Protein 3I5X (pdb70)

B-factor: mean 16.97, std 5.77, range [2.0, 58.37]

Nearest PDB structures (foldseek):
  3sqx-assembly1_A  TM=1.002E+00  e=1.047E-96  Saccharomyces cerevisiae S288C
  4tz6-assembly1_A  TM=9.988E-01  e=9.931E-92  Saccharomyces cerevisiae S288C
  4db2-assembly1_C  TM=9.894E-01  e=6.933E-42  Saccharomyces cerevisiae
  4db2-assembly2_D  TM=9.949E-01  e=2.126E-37  Saccharomyces cerevisiae
  8ia0-assembly1_CW  TM=8.103E-01  e=1.460E-26  Thermochaetoides thermophila DSM 1495

InterPro domains:
  IPR000629 ATP-dependent RNA helicase DEAD-box, conserved site [PS00039] (265-273)
  IPR001650 Helicase, C-terminal domain-like [PF00271] (360-471)
  IPR001650 Helicase, C-terminal domain-like [PS51194] (355-512)
  IPR001650 Helicase, C-terminal domain-like [SM00490] (387-471)
  IPR011545 DEAD/DEAH-box helicase domain [PF00270] (130-314)
  IPR014001 Helicase superfamily 1/2, ATP-binding domain [PS51192] (139-326)
  IPR014001 Helicase superfamily 1/2, ATP-binding domain [SM00487] (125-345)
  IPR027417 P-loop containing nucleoside triphosphate hydrolase [G3DSA:3.40.50.300] (89-335)
  IPR027417 P-loop containing nucleoside triphosphate hydrolase [G3DSA:3.40.50.300] (336-595)
  IPR027417 P-loop containing nucleoside triphosphate hydrolase [SSF52540] (182-491)

Sequence (509 aa):
SKLIHVPKEDNSKEVTLDSLLEEGVLDKEIHKAITRMEFPGLTPVQQKTIKPILSSSEDHDVIARAKTGTGKTFAFLIPIFQHLINTKFDSQYMVKAVIVAPTRDLALQIEAEVKKIHDMNYGLKKYACVSLVGGTDFRAAMMNKMNKLRPNIVIATPGRLIDVLEKYSNKFFRFVDYKVLDEADRLLEIGFRRDDLETISGILNEKNSKSADNIKTLLFSATLDDKVQKLANNIMNKKECLFLDTVDKNEPEAHERIDQSVVISEKFANSIFAAVEHIKKQIKERDSNYKAIIFAPTVKFTSFLCCSILKNEFKKDLPILEFHGKITQNKRTSLVKRFKKDESGILVCTDVGARGMDFPNVHEVLQIGVPSELANYIHRIGRTARSGKEGSSVLFICKDELPFVRELEDAKNIVIAKQEKYEPSEEIKSEVLEAVTEEPEDISDIVISLISSSYRSCIKEYRFSERRILPEIASTYGVLLNDPQLKIPVSRRFLDKLGLSRSPIGKAMFEIRD

Solvent-accessible surface area: 21837 Å² total; per-residue (Å²): 88,134,40,52,98,47,87,95,113,105,113,61,102,116,42,49,27,92,46,4,64,158,96,63,23,4,49,54,68,0,28,83,0,3,66,124,39,153,101,152,34,13,40,88,0,8,42,41,0,0,103,27,2,32,37,118,97,89,2,1,1,0,0,15,1,17,5,12,32,27,25,31,19,0,0,0,0,0,1,0,7,30,2,22,92,32,72,172,89,41,90,131,42,0,7,1,0,0,2,0,17,22,74,4,2,0,38,12,0,15,44,20,0,105,107,0,18,88,64,11,155,41,1,109,125,12,11,9,1,21,0,1,13,46,54,76,57,162,51,15,11,84,74,0,60,173,71,56,0,6,0,0,0,0,11,4,50,36,0,24,46,2,1,125,122,71,8,96,92,0,0,89,54,0,34,9,3,0,0,8,9,0,17,67,0,2,54,170,60,38,62,104,43,0,50,58,1,1,38,29,1,23,130,58,15,53,123,47,69,73,30,0,31,0,1,0,0,0,2,3,6,74,71,81,7,37,120,68,0,99,96,1,24,32,15,124,61,1,23,3,4,16,24,2,67,107,79,46,50,11,6,12,132,102,9,65,32,20,0,13,22,1,108,61,0,0,8,1,0,0,4,0,0,66,38,0,82,118,23,16,169,114,75,114,42,97,0,2,0,1,0,0,1,28,16,53,108,0,0,44,3,0,2,41,3,0,82,87,22,3,145,179,49,6,42,12,26,40,0,8,44,121,42,88,12,126,127,12,62,60,20,12,135,110,1,50,156,32,142,13,1,0,0,0,0,15,27,23,1,0,8,13,0,47,2,60,85,5,57,9,0,0,1,0,0,5,2,78,22,18,14,4,2,1,2,1,0,0,4,2,3,33,88,58,105,101,6,29,2,10,2,2,0,0,50,35,0,47,25,0,7,130,28,0,70,117,56,53,77,5,106,4,95,119,83,110,181,39,120,15,52,123,133,11,46,52,78,2,23,144,42,29,125,48,114,62,119,61,2,16,71,10,0,36,23,0,3,59,31,1,60,98,10,25,146,76,0,115,15,30,72,158,130,0,0,28,19,0,4,33,1,11,0,12,10,60,113,55,113,166,75,73,0,52,14,51,88,79,65,14,80,87,47,60,11,51,235,26,107,27,0,151,58,3,8,90,81,110,108

Radius of gyration: 24.21 Å; Cα contacts (8 Å, |Δi|>4): 966; chains: 1; bounding box: 54×72×50 Å

Organism: Saccharomyces cerevisiae (strain ATCC 204508 / S288c) (NCBI:txid559292)

CATH classification: 3.40.50.300 (+1 more: 3.40.50.300)

GO terms:
  GO:0051880 G-quadruplex DNA binding (F, IDA)
  GO:0005761 mitochondrial ribosome (C, IDA)
  GO:0002151 G-quadruplex RNA binding (F, IDA)
  GO:0003723 RNA binding (F, IDA)
  GO:0003724 RNA helicase activity (F, IDA)
  GO:0033592 RNA strand annealing activity (F, IDA)
  GO:0006392 transcription elongation by mitochondrial RNA polymerase (P, IDA)
  GO:0070124 mitochondrial translational initiation (P, IDA)
  GO:0070125 mitochondrial translational elongation (P, IDA)
  GO:0000373 Group II intron splicing (P, IDA)
  GO:0000963 mitochondrial RNA processing (P, IMP)
  GO:0034337 RNA folding (P, IMP)
  GO:0005739 mitochondrion (C, HDA)
  GO:0005759 mitochondrial matrix (C, IMP)
  GO:0003729 mRNA binding (F, HDA)
  GO:0006392 transcription elongation by mitochondrial RNA polymerase (P, IMP)
  GO:0000372 Group I intron splicing (P, IMP)
  GO:0000373 Group II intron splicing (P, IMP)

Foldseek 3Di:
DAEDEDAADDDDDFDFLVNCCVVPLADPLLSQLVVLVVDVTQFPLLRQQQNVVQDPDQAAEEEADFFQRDVLCSPVSNLLRVCVVQVVPPLLAAAEEEEEAFLLLLVVSQVVVVSSCVSGVVSCSQPEAEFEPLDDLVVRVVCCVVNSHNYYGYYLVRLLVCLVPCCLPHQQNYQEYEYEQLVVCLDPPNLVSLLSNLQSNLVSHPPHSLRHHYYYYDLDDDPVSCVSCVSRHRGPYYYYHYNAHPQGFSADPLAQEEEEAEAFLLVLLLVVLVVVVVCCVVVVLQAAEEEEEADLLVLVQSQLLCCLRDVVRAAEAEEEDPPRPVRNNVVLVVQLPDRHHYYRYYCSVQANRARPPHAEYEYRDDHLALCSVRSRRSSPCHPNDHYYYYYYGYPLLVLSQVCCCVPRVDHNPHYYYDDDDVVSLCSRLVSRPDDLVSLLVNLVRVLVSCVVCCVVSVGDLLPVNLSSLQSSCSSVVHRQDAREDALVVCVVVVCNPPVSSVSHYDPPD

Secondary structure (DSSP, 8-state):
-EEEEE---SS-----HHHHHHTTSS-HHHHHHHHTT--SS--HHHHHHHHHHHSSSSEEEEEE--TTS-HHHHHHHHHHHHHHHTTTSSTTS--EEEE-SSHHHHHHHHHHHHHHHHH-GGGTTS-EEEE-TTS-HHHHHHHHHHH--SEEEE-HHHHHHHHHHHHHHH-TT--EEEEETHHHHTSTTTHHHHHHHHHHHHHH-SS-TT--EEEEEESS--THHHHHTTTT--SSEEEEEESS-SSS-SS-TTEEEEEEEESSTTHHHHHHHHHHHHHHHHTTT--EEEEE-S-HHHHHHHHHHHHHHHTTTS-EEEESTTS-HHHHHHHHHHHHH-SSEEEEE-GGGTSS---TT--EEEEES--SSTTHHHHHHTTSS-TT--EEEEEEEEGGGHHHHHHHHHHH-----EEEEE---HHHHHHHHHH----HHHHHHHHHHHHHHHHHTHHHHT--HHHHHHHHHTHHHHHTT-TTPPEEE-HHHHHHHT-TT-HHHHHHEEE--

Structure (mmCIF, N/CA/C/O backbone):
data_3I5X
#
_entry.id   3I5X
#
_cell.length_a   88.540
_cell.length_b   126.524
_cell.length_c   55.523
_cell.angle_alpha   90.00
_cell.angle_beta   90.00
_cell.angle_gamma   90.00
#
_symmetry.space_group_name_H-M   'P 21 21 2'
#
loop_
_entity.id
_entity.type
_entity.pdbx_description
1 polymer 'ATP-dependent RNA helicase MSS116'
2 polymer "5'-R(*UP*UP*UP*UP*UP*UP*UP*UP*UP*U)-3'"
3 non-polymer 'PHOSPHOAMINOPHOSPHONIC ACID-ADENYLATE ESTER'
4 non-polymer 'MAGNESIUM ION'
5 water water
#
loop_
_atom_site.group_PDB
_atom_site.id
_atom_site.type_symbol
_atom_site.label_atom_id
_atom_site.label_alt_id
_atom_site.label_comp_id
_atom_site.label_asym_id
_atom_site.label_entity_id
_atom_site.label_seq_id
_atom_site.pdbx_PDB_ins_code
_atom_site.Cartn_x
_atom_site.Cartn_y
_atom_site.Cartn_z
_atom_site.occupancy
_atom_site.B_iso_or_equiv
_atom_site.auth_seq_id
_atom_site.auth_comp_id
_atom_site.auth_asym_id
_atom_site.auth_atom_id
_atom_site.pdbx_PDB_model_num
ATOM 1 N N . SER A 1 54 ? 96.275 34.104 25.308 1.00 5.85 88 SER A N 1
ATOM 2 C CA . SER A 1 54 ? 95.524 35.370 25.542 1.00 5.76 88 SER A CA 1
ATOM 3 C C . SER A 1 54 ? 94.528 35.214 26.693 1.00 5.70 88 SER A C 1
ATOM 4 O O . SER A 1 54 ? 94.007 34.126 26.932 1.00 5.69 88 SER A O 1
ATOM 7 N N . LYS A 1 55 ? 94.252 36.318 27.380 1.00 5.63 89 LYS A N 1
ATOM 8 C CA . LYS A 1 55 ? 93.440 36.307 28.598 1.00 5.58 89 LYS A CA 1
ATOM 9 C C . LYS A 1 55 ? 91.951 36.107 28.310 1.00 5.55 89 LYS A C 1
ATOM 10 O O . LYS A 1 55 ? 91.339 36.921 27.619 1.00 5.49 89 LYS A O 1
ATOM 16 N N . LEU A 1 56 ? 91.379 35.030 28.851 1.00 5.54 90 LEU A N 1
ATOM 17 C CA . LEU A 1 56 ? 89.939 34.770 28.756 1.00 5.44 90 LEU A CA 1
ATOM 18 C C . LEU A 1 56 ? 89.215 35.404 29.937 1.00 5.55 90 LEU A C 1
ATOM 19 O O . LEU A 1 56 ? 89.481 35.052 31.084 1.00 5.50 90 LEU A O 1
ATOM 24 N N . ILE A 1 57 ? 88.300 36.329 29.658 1.00 5.66 91 ILE A N 1
ATOM 25 C CA . ILE A 1 57 ? 87.521 36.992 30.708 1.00 5.60 91 ILE A CA 1
ATOM 26 C C . ILE A 1 57 ? 86.103 36.425 30.724 1.00 5.88 91 ILE A C 1
ATOM 27 O O . ILE A 1 57 ? 85.353 36.576 29.757 1.00 5.64 91 ILE A O 1
ATOM 32 N N . HIS A 1 58 ? 85.749 35.764 31.825 1.00 6.26 92 HIS A N 1
ATOM 33 C CA . HIS A 1 58 ? 84.424 35.156 31.982 1.00 6.66 92 HIS A CA 1
ATOM 34 C C . HIS A 1 58 ? 83.387 36.162 32.456 1.00 6.60 92 HIS A C 1
ATOM 35 O O . HIS A 1 58 ? 83.561 36.793 33.501 1.00 6.84 92 HIS A O 1
ATOM 42 N N . VAL A 1 59 ? 82.310 36.302 31.691 1.00 6.58 93 VAL A N 1
ATOM 43 C CA . VAL A 1 59 ? 81.139 37.046 32.136 1.00 6.55 93 VAL A CA 1
ATOM 44 C C . VAL A 1 59 ? 79.970 36.061 32.201 1.00 6.51 93 VAL A C 1
ATOM 45 O O . VAL A 1 59 ? 79.269 35.857 31.207 1.00 6.42 93 VAL A O 1
ATOM 49 N N . PRO A 1 60 ? 79.769 35.427 33.371 1.00 6.50 94 PRO A N 1
ATOM 50 C CA . PRO A 1 60 ? 78.740 34.394 33.505 1.00 6.52 94 PRO A CA 1
ATOM 51 C C . PRO A 1 60 ? 77.307 34.933 33.499 1.00 6.54 94 PRO A C 1
ATOM 52 O O . PRO A 1 60 ? 77.093 36.139 33.576 1.00 6.29 94 PRO A O 1
ATOM 56 N N . LYS A 1 61 ? 76.343 34.023 33.387 1.00 6.72 95 LYS A N 1
ATOM 57 C CA . LYS A 1 61 ? 74.926 34.359 33.491 1.00 6.83 95 LYS A CA 1
ATOM 58 C C . LYS A 1 61 ? 74.618 34.916 34.880 1.00 7.15 95 LYS A C 1
ATOM 59 O O . LYS A 1 61 ? 75.148 34.426 35.876 1.00 7.25 95 LYS A O 1
ATOM 65 N N . GLU A 1 62 ? 73.763 35.934 34.941 1.00 7.53 96 GLU A N 1
ATOM 66 C CA . GLU A 1 62 ? 73.362 36.540 36.214 1.00 7.88 96 GLU A CA 1
ATOM 67 C C . GLU A 1 62 ? 71.856 36.826 36.237 1.00 7.95 96 GLU A C 1
ATOM 68 O O . GLU A 1 62 ? 71.235 36.996 35.185 1.00 7.75 96 GLU A O 1
ATOM 74 N N . ASP A 1 63 ? 71.285 36.884 37.441 1.00 8.05 97 ASP A N 1
ATOM 75 C CA . ASP A 1 63 ? 69.833 37.016 37.625 1.00 8.22 97 ASP A CA 1
ATOM 76 C C . ASP A 1 63 ? 69.329 38.454 37.430 1.00 8.30 97 ASP A C 1
ATOM 77 O O . ASP A 1 63 ? 68.987 38.840 36.315 1.00 8.38 97 ASP A O 1
ATOM 79 N N . ASN A 1 64 ? 69.286 39.239 38.507 1.00 8.31 98 ASN A N 1
ATOM 80 C CA . ASN A 1 64 ? 68.705 40.586 38.463 1.00 8.34 98 ASN A CA 1
ATOM 81 C C . ASN A 1 64 ? 69.685 41.646 37.942 1.00 8.30 98 ASN A C 1
ATOM 82 O O . ASN A 1 64 ? 70.339 42.337 38.728 1.00 8.35 98 ASN A O 1
ATOM 84 N N . SER A 1 65 ? 69.772 41.769 36.616 1.00 8.16 99 SER A N 1
ATOM 85 C CA . SER A 1 65 ? 70.635 42.766 35.966 1.00 8.06 99 SER A CA 1
ATOM 86 C C . SER A 1 65 ? 69.845 43.604 34.956 1.00 7.72 99 SER A C 1
ATOM 87 O O . SER A 1 65 ? 69.125 43.057 34.122 1.00 7.68 99 SER A O 1
ATOM 90 N N . LYS A 1 66 ? 69.996 44.928 35.042 1.00 7.26 100 LYS A N 1
ATOM 91 C CA . LYS A 1 66 ? 69.222 45.885 34.235 1.00 6.71 100 LYS A CA 1
ATOM 92 C C . LYS A 1 66 ? 69.002 45.433 32.790 1.00 5.98 100 LYS A C 1
ATOM 93 O O . LYS A 1 66 ? 69.958 45.110 32.082 1.00 6.20 100 LYS A O 1
ATOM 95 N N . GLU A 1 67 ? 67.742 45.417 32.356 1.00 5.04 101 GLU A N 1
ATOM 96 C CA . GLU A 1 67 ? 67.410 44.989 31.000 1.00 4.40 101 GLU A CA 1
ATOM 97 C C . GLU A 1 67 ? 67.948 45.977 29.970 1.00 3.64 101 GLU A C 1
ATOM 98 O O . GLU A 1 67 ? 67.876 47.188 30.166 1.00 3.56 101 GLU A O 1
ATOM 104 N N . VAL A 1 68 ? 68.489 45.443 28.880 1.00 2.74 102 VAL A N 1
ATOM 105 C CA . VAL A 1 68 ? 68.940 46.241 27.745 1.00 2.04 102 VAL A CA 1
ATOM 106 C C . VAL A 1 68 ? 67.863 46.184 26.666 1.00 2.00 102 VAL A C 1
ATOM 107 O O . VAL A 1 68 ? 67.329 45.115 26.374 1.00 2.00 102 VAL A O 1
ATOM 111 N N . THR A 1 69 ? 67.535 47.339 26.095 1.00 2.00 103 THR A N 1
ATOM 112 C CA . THR A 1 69 ? 66.526 47.434 25.045 1.00 2.00 103 THR A CA 1
ATOM 113 C C . THR A 1 69 ? 67.105 48.195 23.861 1.00 2.00 103 THR A C 1
ATOM 114 O O . THR A 1 69 ? 68.150 48.833 23.985 1.00 2.00 103 THR A O 1
ATOM 118 N N . LEU A 1 70 ? 66.436 48.111 22.712 1.00 2.00 104 LEU A N 1
ATOM 119 C CA . LEU A 1 70 ? 66.827 48.884 21.532 1.00 2.00 104 LEU A CA 1
ATOM 120 C C . LEU A 1 70 ? 66.847 50.386 21.848 1.00 2.00 104 LEU A C 1
ATOM 121 O O . LEU A 1 70 ? 67.760 51.098 21.424 1.00 2.00 104 LEU A O 1
ATOM 126 N N . ASP A 1 71 ? 65.843 50.850 22.595 1.00 2.00 105 ASP A N 1
ATOM 127 C CA . ASP A 1 71 ? 65.756 52.256 23.001 1.00 2.00 105 ASP A CA 1
ATOM 128 C C . ASP A 1 71 ? 66.936 52.673 23.875 1.00 2.00 105 ASP A C 1
ATOM 129 O O . ASP A 1 71 ? 67.573 53.689 23.614 1.00 2.00 105 ASP A O 1
ATOM 134 N N . SER A 1 72 ? 67.224 51.890 24.911 1.00 2.00 106 SER A N 1
ATOM 135 C CA . SER A 1 72 ? 68.307 52.219 25.839 1.00 2.00 106 SER A CA 1
ATOM 136 C C . SER A 1 72 ? 69.667 52.220 25.145 1.00 2.00 106 SER A C 1
ATOM 137 O O . SER A 1 72 ? 70.524 53.036 25.469 1.00 2.00 106 SER A O 1
ATOM 140 N N . LEU A 1 73 ? 69.860 51.309 24.192 1.00 2.00 107 LEU A N 1
ATOM 141 C CA . LEU A 1 73 ? 71.077 51.296 23.378 1.00 2.00 107 LEU A CA 1
ATOM 142 C C . LEU A 1 73 ? 71.133 52.516 22.452 1.00 2.00 107 LEU A C 1
ATOM 143 O O . LEU A 1 73 ? 72.206 53.085 22.236 1.00 2.00 107 LEU A O 1
ATOM 148 N N . LEU A 1 74 ? 69.978 52.911 21.915 1.00 2.00 108 LEU A N 1
ATOM 149 C CA . LEU A 1 74 ? 69.858 54.143 21.123 1.00 2.00 108 LEU A CA 1
ATOM 150 C C . LEU A 1 74 ? 70.149 55.376 21.976 1.00 2.00 108 LEU A C 1
ATOM 151 O O . LEU A 1 74 ? 70.954 56.220 21.591 1.00 2.00 108 LEU A O 1
ATOM 156 N N . GLU A 1 75 ? 69.488 55.458 23.131 1.00 2.00 109 GLU A N 1
ATOM 157 C CA . GLU A 1 75 ? 69.646 56.570 24.079 1.00 2.34 109 GLU A CA 1
ATOM 158 C C . GLU A 1 75 ? 71.096 56.734 24.537 1.00 2.68 109 GLU A C 1
ATOM 159 O O . GLU A 1 75 ? 71.563 57.849 24.763 1.00 2.64 109 GLU A O 1
ATOM 165 N N . GLU A 1 76 ? 71.794 55.610 24.668 1.00 3.12 110 GLU A N 1
ATOM 166 C CA . GLU A 1 76 ? 73.155 55.567 25.194 1.00 3.56 110 GLU A CA 1
ATOM 167 C C . GLU A 1 76 ? 74.212 55.723 24.084 1.00 3.68 110 GLU A C 1
ATOM 168 O O . GLU A 1 76 ? 75.412 55.695 24.355 1.00 3.33 110 GLU A O 1
ATOM 174 N N . GLY A 1 77 ? 73.772 55.880 22.836 1.00 4.09 111 GLY A N 1
ATOM 175 C CA . GLY A 1 77 ? 74.685 56.134 21.719 1.00 4.54 111 GLY A CA 1
ATOM 176 C C . GLY A 1 77 ? 75.322 54.909 21.076 1.00 5.08 111 GLY A C 1
ATOM 177 O O . GLY A 1 77 ? 76.093 55.041 20.122 1.00 4.95 111 GLY A O 1
ATOM 178 N N . VAL A 1 78 ? 75.007 53.716 21.576 1.00 5.67 112 VAL A N 1
ATOM 179 C CA . VAL A 1 78 ? 75.572 52.478 21.019 1.00 6.03 112 VAL A CA 1
ATOM 180 C C . VAL A 1 78 ? 75.002 52.173 19.632 1.00 6.66 112 VAL A C 1
ATOM 181 O O . VAL A 1 78 ? 75.750 51.863 18.705 1.00 6.35 112 VAL A O 1
ATOM 185 N N . LEU A 1 79 ? 73.684 52.272 19.496 1.00 7.57 113 LEU A N 1
ATOM 186 C CA . LEU A 1 79 ? 73.024 52.066 18.213 1.00 8.35 113 LEU A CA 1
ATOM 187 C C . LEU A 1 79 ? 72.567 53.375 17.567 1.00 9.68 113 LEU A C 1
ATOM 188 O O . LEU A 1 79 ? 72.086 54.288 18.239 1.00 9.44 113 LEU A O 1
ATOM 193 N N . ASP A 1 80 ? 72.718 53.431 16.247 1.00 11.34 114 ASP A N 1
ATOM 194 C CA . ASP A 1 80 ? 72.266 54.536 15.416 1.00 12.78 114 ASP A CA 1
ATOM 195 C C . ASP A 1 80 ? 70.762 54.397 15.184 1.00 13.41 114 ASP A C 1
ATOM 196 O O . ASP A 1 80 ? 70.202 53.310 15.331 1.00 13.68 114 ASP A O 1
ATOM 201 N N . LYS A 1 81 ? 70.120 55.503 14.821 1.00 14.04 115 LYS A N 1
ATOM 202 C CA . LYS A 1 81 ? 68.686 55.525 14.534 1.00 14.61 115 LYS A CA 1
ATOM 203 C C . LYS A 1 81 ? 68.276 54.543 13.425 1.00 15.19 115 LYS A C 1
ATOM 204 O O . LYS A 1 81 ? 67.220 53.925 13.510 1.00 14.94 115 LYS A O 1
ATOM 206 N N . GLU A 1 82 ? 69.110 54.392 12.398 1.00 15.91 116 GLU A N 1
ATOM 207 C CA . GLU A 1 82 ? 68.733 53.594 11.229 1.00 16.77 116 GLU A CA 1
ATOM 208 C C . GLU A 1 82 ? 68.626 52.092 11.529 1.00 16.80 116 GLU A C 1
ATOM 209 O O . GLU A 1 82 ? 67.721 51.426 11.021 1.00 16.86 116 GLU A O 1
ATOM 215 N N . ILE A 1 83 ? 69.531 51.566 12.354 1.00 16.77 117 ILE A N 1
ATOM 216 C CA . ILE A 1 83 ? 69.476 50.148 12.747 1.00 16.95 117 ILE A CA 1
ATOM 217 C C . ILE A 1 83 ? 68.424 49.911 13.848 1.00 16.87 117 ILE A C 1
ATOM 218 O O . ILE A 1 83 ? 67.773 48.875 13.861 1.00 16.98 117 ILE A O 1
ATOM 223 N N . HIS A 1 84 ? 68.243 50.883 14.743 1.00 16.98 118 HIS A N 1
ATOM 224 C CA . HIS A 1 84 ? 67.166 50.851 15.749 1.00 16.75 118 HIS A CA 1
ATOM 225 C C . HIS A 1 84 ? 65.806 50.703 15.073 1.00 16.73 118 HIS A C 1
ATOM 226 O O . HIS A 1 84 ? 64.959 49.913 15.492 1.00 16.75 118 HIS A O 1
ATOM 233 N N . LYS A 1 85 ? 65.624 51.496 14.025 1.00 16.40 119 LYS A N 1
ATOM 234 C CA . LYS A 1 85 ? 64.421 51.521 13.204 1.00 16.30 119 LYS A CA 1
ATOM 235 C C . LYS A 1 85 ? 64.144 50.167 12.530 1.00 15.89 119 LYS A C 1
ATOM 236 O O . LYS A 1 85 ? 63.021 49.668 12.566 1.00 15.81 119 LYS A O 1
ATOM 242 N N . ALA A 1 86 ? 65.168 49.586 11.907 1.00 15.36 120 ALA A N 1
ATOM 243 C CA . ALA A 1 86 ? 65.022 48.307 11.210 1.00 15.33 120 ALA A CA 1
ATOM 244 C C . ALA A 1 86 ? 64.526 47.216 12.150 1.00 15.19 120 ALA A C 1
ATOM 245 O O . ALA A 1 86 ? 63.566 46.504 11.836 1.00 15.21 120 ALA A O 1
ATOM 247 N N . ILE A 1 87 ? 65.183 47.094 13.299 1.00 14.98 121 ILE A N 1
ATOM 248 C CA . ILE A 1 87 ? 64.881 46.023 14.242 1.00 15.11 121 ILE A CA 1
ATOM 249 C C . ILE A 1 87 ? 63.559 46.297 14.958 1.00 14.96 121 ILE A C 1
ATOM 250 O O . ILE A 1 87 ? 62.772 45.377 15.162 1.00 14.89 121 ILE A O 1
ATOM 255 N N . THR A 1 88 ? 63.292 47.560 15.301 1.00 15.12 122 THR A N 1
ATOM 256 C CA . THR A 1 88 ? 62.015 47.928 15.928 1.00 15.03 122 THR A CA 1
ATOM 257 C C . THR A 1 88 ? 60.824 47.513 15.052 1.00 15.44 122 THR A C 1
ATOM 258 O O . THR A 1 88 ? 59.843 46.973 15.559 1.00 15.41 122 THR A O 1
ATOM 262 N N . ARG A 1 89 ? 60.925 47.740 13.742 1.00 15.84 123 ARG A N 1
ATOM 263 C CA . ARG A 1 89 ? 59.845 47.381 12.804 1.00 16.27 123 ARG A CA 1
ATOM 264 C C . ARG A 1 89 ? 59.595 45.865 12.683 1.00 16.43 123 ARG A C 1
ATOM 265 O O . ARG A 1 89 ? 58.583 45.451 12.127 1.00 16.34 123 ARG A O 1
ATOM 273 N N . MET A 1 90 ? 60.507 45.043 13.198 1.00 16.74 124 MET A N 1
ATOM 274 C CA . MET A 1 90 ? 60.261 43.602 13.301 1.00 16.91 124 MET A CA 1
ATOM 275 C C . MET A 1 90 ? 59.328 43.259 14.463 1.00 17.14 124 MET A C 1
ATOM 276 O O . MET A 1 90 ? 58.845 42.133 14.552 1.00 17.14 124 MET A O 1
ATOM 281 N N . GLU A 1 91 ? 59.093 44.220 15.357 1.00 17.65 125 GLU A N 1
ATOM 282 C CA . GLU A 1 91 ? 58.118 44.078 16.441 1.00 18.10 125 GLU A CA 1
ATOM 283 C C . GLU A 1 91 ? 58.331 42.837 17.329 1.00 17.96 125 GLU A C 1
ATOM 284 O O . GLU A 1 91 ? 57.389 42.105 17.626 1.00 17.72 125 GLU A O 1
ATOM 290 N N . PHE A 1 92 ? 59.579 42.611 17.739 1.00 17.90 126 PHE A N 1
ATOM 291 C CA . PHE A 1 92 ? 59.898 41.611 18.764 1.00 17.80 126 PHE A CA 1
ATOM 292 C C . PHE A 1 92 ? 59.529 42.195 20.133 1.00 17.91 126 PHE A C 1
ATOM 293 O O . PHE A 1 92 ? 59.698 43.394 20.339 1.00 18.01 126 PHE A O 1
ATOM 301 N N . PRO A 1 93 ? 59.042 41.357 21.074 1.00 17.80 127 PRO A N 1
ATOM 302 C CA . PRO A 1 93 ? 58.652 41.853 22.404 1.00 17.92 127 PRO A CA 1
ATOM 303 C C . PRO A 1 93 ? 59.769 42.628 23.103 1.00 17.58 127 PRO A C 1
ATOM 304 O O . PRO A 1 93 ? 59.526 43.688 23.695 1.00 18.17 127 PRO A O 1
ATOM 308 N N . GLY A 1 94 ? 60.971 42.075 23.051 1.00 17.04 128 GLY A N 1
ATOM 309 C CA . GLY A 1 94 ? 62.182 42.770 23.467 1.00 16.53 128 GLY A CA 1
ATOM 310 C C . GLY A 1 94 ? 63.383 42.135 22.792 1.00 16.22 128 GLY A C 1
ATOM 311 O O . GLY A 1 94 ? 63.231 41.363 21.837 1.00 16.32 128 GLY A O 1
ATOM 312 N N . LEU A 1 95 ? 64.575 42.473 23.272 1.00 15.45 129 LEU A N 1
ATOM 313 C CA . LEU A 1 95 ? 65.793 41.807 22.840 1.00 15.16 129 LEU A CA 1
ATOM 314 C C . LEU A 1 95 ? 65.970 40.524 23.650 1.00 15.06 129 LEU A C 1
ATOM 315 O O . LEU A 1 95 ? 65.680 40.498 24.850 1.00 15.37 129 LEU A O 1
ATOM 320 N N . THR A 1 96 ? 66.448 39.468 22.991 1.00 14.96 130 THR A N 1
ATOM 321 C CA . THR A 1 96 ? 66.693 38.193 23.654 1.00 14.63 130 THR A CA 1
ATOM 322 C C . THR A 1 96 ? 67.901 38.358 24.576 1.00 14.79 130 THR A C 1
ATOM 323 O O . THR A 1 96 ? 68.715 39.273 24.375 1.00 14.82 130 THR A O 1
ATOM 327 N N . PRO A 1 97 ? 68.030 37.479 25.589 1.00 14.56 131 PRO A N 1
ATOM 328 C CA . PRO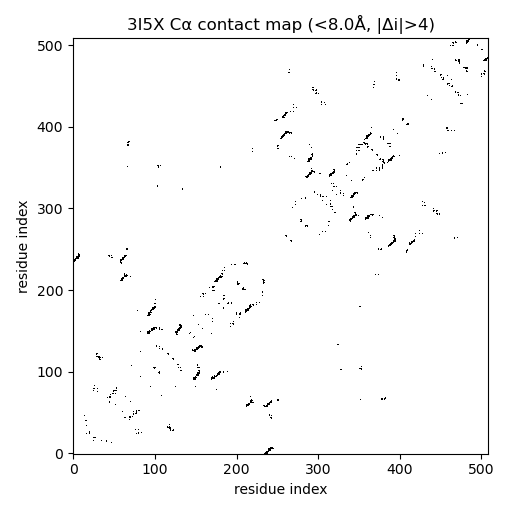 A 1 97 ? 69.170 37.566 26.504 1.00 14.17 131 PRO A CA 1
ATOM 329 C C . PRO A 1 97 ? 70.537 37.673 25.805 1.00 14.09 131 PRO A C 1
ATOM 330 O O . PRO A 1 97 ? 71.327 38.552 26.163 1.00 14.10 131 PRO A O 1
ATOM 334 N N . VAL A 1 98 ? 70.813 36.827 24.809 1.00 13.85 132 VAL A N 1
ATOM 335 C CA . VAL A 1 98 ? 72.134 36.875 24.163 1.00 13.63 132 VAL A CA 1
ATOM 336 C C . VAL A 1 98 ? 72.338 38.211 23.444 1.00 13.88 132 VAL A C 1
ATOM 337 O O . VAL A 1 98 ? 73.442 38.754 23.431 1.00 13.09 132 VAL A O 1
ATOM 341 N N . GLN A 1 99 ? 71.267 38.745 22.865 1.00 14.49 133 GLN A N 1
ATOM 342 C CA . GLN A 1 99 ? 71.323 40.045 22.192 1.00 15.20 133 GLN A CA 1
ATOM 343 C C . GLN A 1 99 ? 71.593 41.168 23.197 1.00 15.72 133 GLN A C 1
ATOM 344 O O . GLN A 1 99 ? 72.434 42.038 22.953 1.00 16.12 133 GLN A O 1
ATOM 350 N N . GLN A 1 100 ? 70.905 41.131 24.334 1.00 16.46 134 GLN A N 1
ATOM 351 C CA . GLN A 1 100 ? 71.119 42.117 25.391 1.00 16.84 134 GLN A CA 1
ATOM 352 C C . GLN A 1 100 ? 72.569 42.094 25.880 1.00 17.21 134 GLN A C 1
ATOM 353 O O . GLN A 1 100 ? 73.131 43.132 26.210 1.00 17.22 134 GLN A O 1
ATOM 359 N N . LYS A 1 101 ? 73.175 40.909 25.891 1.00 17.45 135 LYS A N 1
ATOM 360 C CA . LYS A 1 101 ? 74.494 40.725 26.482 1.00 17.56 135 LYS A CA 1
ATOM 361 C C . LYS A 1 101 ? 75.658 41.048 25.538 1.00 17.37 135 LYS A C 1
ATOM 362 O O . LYS A 1 101 ? 76.724 41.451 26.001 1.00 17.18 135 LYS A O 1
ATOM 368 N N . THR A 1 102 ? 75.459 40.892 24.229 1.00 17.25 136 THR A N 1
ATOM 369 C CA . THR A 1 102 ? 76.574 40.920 23.280 1.00 17.19 136 THR A CA 1
ATOM 370 C C . THR A 1 102 ? 76.695 42.170 22.410 1.00 17.19 136 THR A C 1
ATOM 371 O O . THR A 1 102 ? 77.785 42.453 21.912 1.00 16.80 136 THR A O 1
ATOM 375 N N . ILE A 1 103 ? 75.598 42.894 22.193 1.00 17.26 137 ILE A N 1
ATOM 376 C CA . ILE A 1 103 ? 75.615 44.011 21.241 1.00 17.45 137 ILE A CA 1
ATOM 377 C C . ILE A 1 103 ? 76.623 45.087 21.648 1.00 17.46 137 ILE A C 1
ATOM 378 O O . ILE A 1 103 ? 77.464 45.468 20.845 1.00 17.36 137 ILE A O 1
ATOM 383 N N . LYS A 1 104 ? 76.549 45.561 22.892 1.00 17.37 138 LYS A N 1
ATOM 384 C CA . LYS A 1 104 ? 77.460 46.622 23.344 1.00 17.70 138 LYS A CA 1
ATOM 385 C C . LYS A 1 104 ? 78.935 46.169 23.398 1.00 17.98 138 LYS A C 1
ATOM 386 O O . LYS A 1 104 ? 79.804 46.859 22.860 1.00 17.94 138 LYS A O 1
ATOM 392 N N . PRO A 1 105 ? 79.225 45.010 24.028 1.00 18.39 139 PRO A N 1
ATOM 393 C CA . PRO A 1 105 ? 80.619 44.536 24.018 1.00 18.62 139 PRO A CA 1
ATOM 394 C C . PRO A 1 105 ? 81.225 44.333 22.623 1.00 19.04 139 PRO A C 1
ATOM 395 O O . PRO A 1 105 ? 82.379 44.685 22.405 1.00 19.14 139 PRO A O 1
ATOM 399 N N . ILE A 1 106 ? 80.462 43.785 21.682 1.00 19.30 140 ILE A N 1
ATOM 400 C CA . ILE A 1 106 ? 80.973 43.596 20.323 1.00 19.65 140 ILE A CA 1
ATOM 401 C C . ILE A 1 106 ? 81.415 44.934 19.703 1.00 20.15 140 ILE A C 1
ATOM 402 O O . ILE A 1 106 ? 82.418 44.996 18.980 1.00 19.70 140 ILE A O 1
ATOM 407 N N . LEU A 1 107 ? 80.669 45.996 20.005 1.00 20.57 141 LEU A N 1
ATOM 408 C CA . LEU A 1 107 ? 80.940 47.327 19.459 1.00 21.11 141 LEU A CA 1
ATOM 409 C C . LEU A 1 107 ? 81.941 48.159 20.264 1.00 21.83 141 LEU A C 1
ATOM 410 O O . LEU A 1 107 ? 82.393 49.195 19.774 1.00 22.03 141 LEU A O 1
ATOM 415 N N . SER A 1 108 ? 82.280 47.722 21.478 1.00 22.38 142 SER A N 1
ATOM 416 C CA A SER A 1 108 ? 83.197 48.470 22.341 0.50 22.78 142 SER A CA 1
ATOM 417 C CA B SER A 1 108 ? 83.199 48.470 22.341 0.50 22.82 142 SER A CA 1
ATOM 418 C C . SER A 1 108 ? 84.555 48.663 21.669 1.00 23.13 142 SER A C 1
ATOM 419 O O . SER A 1 108 ? 85.018 47.798 20.918 1.00 23.25 142 SER A O 1
ATOM 424 N N . SER A 1 109 ? 85.192 49.795 21.948 1.00 23.67 143 SER A N 1
ATOM 425 C CA . SER A 1 109 ? 86.499 50.109 21.366 1.00 24.30 143 SER A CA 1
ATOM 426 C C . SER A 1 109 ? 87.641 49.324 22.024 1.00 24.71 143 SER A C 1
ATOM 427 O O . SER A 1 109 ? 88.807 49.523 21.677 1.00 25.00 143 SER A O 1
ATOM 430 N N . GLU A 1 110 ? 87.311 48.453 22.979 1.00 25.04 144 GLU A N 1
ATOM 431 C CA . GLU A 1 110 ? 88.302 47.583 23.603 1.00 25.08 144 GLU A CA 1
ATOM 432 C C . GLU A 1 110 ? 88.854 46.606 22.576 1.00 24.90 144 GLU A C 1
ATOM 433 O O . GLU A 1 110 ? 88.150 46.191 21.647 1.00 24.90 144 GLU A O 1
ATOM 439 N N . ASP A 1 111 ? 90.122 46.250 22.749 1.00 24.52 145 ASP A N 1
ATOM 440 C CA . ASP A 1 111 ? 90.830 45.422 21.784 1.00 24.34 145 ASP A CA 1
ATOM 441 C C . ASP A 1 111 ? 90.632 43.953 22.165 1.00 23.52 145 ASP A C 1
ATOM 442 O O . ASP A 1 111 ? 91.559 43.298 22.661 1.00 23.65 145 ASP A O 1
ATOM 447 N N . HIS A 1 112 ? 89.416 43.444 21.956 1.00 22.34 146 HIS A N 1
ATOM 448 C CA . HIS A 1 112 ? 89.092 42.071 22.354 1.00 21.40 146 HIS A CA 1
ATOM 449 C C . HIS A 1 112 ? 88.285 41.274 21.329 1.00 20.34 146 HIS A C 1
ATOM 450 O O . HIS A 1 112 ? 87.554 41.829 20.504 1.00 19.90 146 HIS A O 1
ATOM 457 N N . ASP A 1 113 ? 88.441 39.957 21.406 1.00 19.09 147 ASP A N 1
ATOM 458 C CA . ASP A 1 113 ? 87.587 39.020 20.695 1.00 18.38 147 ASP A CA 1
ATOM 459 C C . ASP A 1 113 ? 86.425 38.652 21.611 1.00 17.79 147 ASP A C 1
ATOM 460 O O . ASP A 1 113 ? 86.469 38.916 22.809 1.00 17.68 147 ASP A O 1
ATOM 465 N N . VAL A 1 114 ? 85.388 38.046 21.043 1.00 17.33 148 VAL A N 1
ATOM 466 C CA . VAL A 1 114 ? 84.187 37.693 21.795 1.00 16.72 148 VAL A CA 1
ATOM 467 C C . VAL A 1 114 ? 83.775 36.247 21.512 1.00 16.27 148 VAL A C 1
ATOM 468 O O . VAL A 1 114 ? 83.793 35.794 20.364 1.00 15.66 148 VAL A O 1
ATOM 472 N N . ILE A 1 115 ? 83.424 35.525 22.569 1.00 15.53 149 ILE A N 1
ATOM 473 C CA . ILE A 1 115 ? 82.811 34.206 22.444 1.00 15.20 149 ILE A CA 1
ATOM 474 C C . ILE A 1 115 ? 81.469 34.305 23.157 1.00 14.68 149 ILE A C 1
ATOM 475 O O . ILE A 1 115 ? 81.397 34.863 24.260 1.00 14.44 149 ILE A O 1
ATOM 480 N N . ALA A 1 116 ? 80.411 33.795 22.531 1.00 13.84 150 ALA A N 1
ATOM 481 C CA . ALA A 1 116 ? 79.072 33.869 23.112 1.00 13.75 150 ALA A CA 1
ATOM 482 C C . ALA A 1 116 ? 78.359 32.527 23.087 1.00 13.67 150 ALA A C 1
ATOM 483 O O . ALA A 1 116 ? 78.321 31.870 22.057 1.00 13.18 150 ALA A O 1
ATOM 485 N N . ARG A 1 117 ? 77.778 32.137 24.220 1.00 13.53 151 ARG A N 1
ATOM 486 C CA . ARG A 1 117 ? 76.975 30.918 24.299 1.00 13.65 151 ARG A CA 1
ATOM 487 C C . ARG A 1 117 ? 75.540 31.253 24.676 1.00 13.77 151 ARG A C 1
ATOM 488 O O . ARG A 1 117 ? 75.281 32.010 25.628 1.00 13.70 151 ARG A O 1
ATOM 496 N N . ALA A 1 118 ? 74.626 30.637 23.939 1.00 13.94 152 ALA A N 1
ATOM 497 C CA . ALA A 1 118 ? 73.209 30.879 24.056 1.00 13.99 152 ALA A CA 1
ATOM 498 C C . ALA A 1 118 ? 72.477 29.705 23.427 1.00 13.96 152 ALA A C 1
ATOM 499 O O . ALA A 1 118 ? 72.852 29.226 22.338 1.00 13.57 152 ALA A O 1
ATOM 501 N N . LYS A 1 119 ? 71.416 29.275 24.099 1.00 13.54 153 LYS A N 1
ATOM 502 C CA . LYS A 1 119 ? 70.665 28.090 23.710 1.00 13.28 153 LYS A CA 1
ATOM 503 C C . LYS A 1 119 ? 70.058 28.247 22.324 1.00 12.80 153 LYS A C 1
ATOM 504 O O . LYS A 1 119 ? 69.891 29.363 21.826 1.00 13.38 153 LYS A O 1
ATOM 510 N N . THR A 1 120 ? 69.739 27.115 21.702 1.00 12.08 154 THR A N 1
ATOM 511 C CA . THR A 1 120 ? 69.106 27.104 20.386 1.00 11.48 154 THR A CA 1
ATOM 512 C C . THR A 1 120 ? 67.816 27.941 20.353 1.00 11.40 154 THR A C 1
ATOM 513 O O . THR A 1 120 ? 67.010 27.929 21.282 1.00 11.35 154 THR A O 1
ATOM 517 N N . GLY A 1 121 ? 67.668 28.694 19.273 1.00 11.70 155 GLY A N 1
ATOM 518 C CA . GLY A 1 121 ? 66.458 29.452 18.965 1.00 11.67 155 GLY A CA 1
ATOM 519 C C . GLY A 1 121 ? 66.303 30.761 19.716 1.00 11.71 155 GLY A C 1
ATOM 520 O O . GLY A 1 121 ? 65.200 31.303 19.774 1.00 11.11 155 GLY A O 1
ATOM 521 N N . THR A 1 122 ? 67.397 31.289 20.263 1.00 11.77 156 THR A N 1
ATOM 522 C CA . THR A 1 122 ? 67.318 32.465 21.128 1.00 12.30 156 THR A CA 1
ATOM 523 C C . THR A 1 122 ? 67.963 33.713 20.527 1.00 12.82 156 THR A C 1
ATOM 524 O O . THR A 1 122 ? 68.306 34.652 21.250 1.00 13.08 156 THR A O 1
ATOM 528 N N . GLY A 1 123 ? 68.123 33.730 19.212 1.00 12.97 157 GLY A N 1
ATOM 529 C CA . GLY A 1 123 ? 68.433 34.962 18.504 1.00 13.46 157 GLY A CA 1
ATOM 530 C C . GLY A 1 123 ? 69.899 35.312 18.363 1.00 13.89 157 GLY A C 1
ATOM 531 O O . GLY A 1 123 ? 70.241 36.486 18.253 1.00 13.32 157 GLY A O 1
ATOM 532 N N . LYS A 1 124 ? 70.768 34.301 18.305 1.00 14.35 158 LYS A N 1
ATOM 533 C CA . LYS A 1 124 ? 72.201 34.550 18.108 1.00 14.77 158 LYS A CA 1
ATOM 534 C C . LYS A 1 124 ? 72.521 35.263 16.769 1.00 15.04 158 LYS A C 1
ATOM 535 O O . LYS A 1 124 ? 73.464 36.057 16.691 1.00 15.90 158 LYS A O 1
ATOM 541 N N . THR A 1 125 ? 71.717 35.037 15.741 1.00 14.60 159 THR A N 1
ATOM 542 C CA . THR A 1 125 ? 71.992 35.642 14.437 1.00 14.64 159 THR A CA 1
ATOM 543 C C . THR A 1 125 ? 71.982 37.174 14.535 1.00 14.56 159 THR A C 1
ATOM 544 O O . THR A 1 125 ? 72.973 37.824 14.200 1.00 13.34 159 THR A O 1
ATOM 548 N N . PHE A 1 126 ? 70.884 37.749 15.019 1.00 14.84 160 PHE A N 1
ATOM 549 C CA . PHE A 1 126 ? 70.802 39.211 15.133 1.00 15.18 160 PHE A CA 1
ATOM 550 C C . PHE A 1 126 ? 71.757 39.740 16.214 1.00 15.35 160 PHE A C 1
ATOM 551 O O . PHE A 1 126 ? 72.192 40.892 16.153 1.00 15.43 160 PHE A O 1
ATOM 559 N N . ALA A 1 127 ? 72.117 38.890 17.175 1.00 15.31 161 ALA A N 1
ATOM 560 C CA . ALA A 1 127 ? 73.121 39.254 18.172 1.00 15.42 161 ALA A CA 1
ATOM 561 C C . ALA A 1 127 ? 74.448 39.643 17.514 1.00 15.80 161 ALA A C 1
ATOM 562 O O . ALA A 1 127 ? 75.154 40.512 18.039 1.00 16.14 161 ALA A O 1
ATOM 564 N N . PHE A 1 128 ? 74.793 39.034 16.376 1.00 15.72 162 PHE A N 1
ATOM 565 C CA . PHE A 1 128 ? 75.975 39.505 15.635 1.00 15.96 162 PHE A CA 1
ATOM 566 C C . PHE A 1 128 ? 75.670 40.448 14.461 1.00 15.87 162 PHE A C 1
ATOM 567 O O . PHE A 1 128 ? 76.469 41.342 14.177 1.00 16.48 162 PHE A O 1
ATOM 575 N N . LEU A 1 129 ? 74.522 40.296 13.804 1.00 15.51 163 LEU A N 1
ATOM 576 C CA . LEU A 1 129 ? 74.204 41.169 12.673 1.00 14.96 163 LEU A CA 1
ATOM 577 C C . LEU A 1 129 ? 73.953 42.616 13.103 1.00 14.94 163 LEU A C 1
ATOM 578 O O . LEU A 1 129 ? 74.393 43.543 12.429 1.00 15.37 163 LEU A O 1
ATOM 583 N N . ILE A 1 130 ? 73.267 42.810 14.225 1.00 14.72 164 ILE A N 1
ATOM 584 C CA . ILE A 1 130 ? 72.978 44.163 14.716 1.00 14.24 164 ILE A CA 1
ATOM 585 C C . ILE A 1 130 ? 74.267 44.983 14.911 1.00 14.34 164 ILE A C 1
ATOM 586 O O . ILE A 1 130 ? 74.407 46.046 14.305 1.00 14.57 164 ILE A O 1
ATOM 591 N N . PRO A 1 131 ? 75.222 44.486 15.720 1.00 14.17 165 PRO A N 1
ATOM 592 C CA . PRO A 1 131 ? 76.466 45.250 15.866 1.00 14.23 165 PRO A CA 1
ATOM 593 C C . PRO A 1 131 ? 77.316 45.345 14.600 1.00 14.29 165 PRO A C 1
ATOM 594 O O . PRO A 1 131 ? 78.089 46.288 14.471 1.00 14.23 165 PRO A O 1
ATOM 598 N N . ILE A 1 132 ? 77.192 44.384 13.683 1.00 14.23 166 ILE A N 1
ATOM 599 C CA . ILE A 1 132 ? 77.932 44.456 12.425 1.00 14.36 166 ILE A CA 1
ATOM 600 C C . ILE A 1 132 ? 77.419 45.643 11.598 1.00 14.30 166 ILE A C 1
ATOM 601 O O . ILE A 1 132 ? 78.211 46.469 11.135 1.00 14.12 166 ILE A O 1
ATOM 606 N N . PHE A 1 133 ? 76.101 45.731 11.429 1.00 13.78 167 PHE A N 1
ATOM 607 C CA . PHE A 1 133 ? 75.488 46.902 10.791 1.00 14.07 167 PHE A CA 1
ATOM 608 C C . PHE A 1 133 ? 75.890 48.219 11.462 1.00 13.91 167 PHE A C 1
ATOM 609 O O . PHE A 1 133 ? 76.176 49.204 10.781 1.00 14.09 167 PHE A O 1
ATOM 617 N N . GLN A 1 134 ? 75.910 48.241 12.789 1.00 14.04 168 GLN A N 1
ATOM 618 C CA . GLN A 1 134 ? 76.296 49.458 13.508 1.00 14.14 168 GLN A CA 1
ATOM 619 C C . GLN A 1 134 ? 77.740 49.854 13.192 1.00 14.55 168 GLN A C 1
ATOM 620 O O . GLN A 1 134 ? 78.046 51.044 13.029 1.00 14.28 168 GLN A O 1
ATOM 626 N N . HIS A 1 135 ? 78.624 48.861 13.100 1.00 14.69 169 HIS A N 1
ATOM 6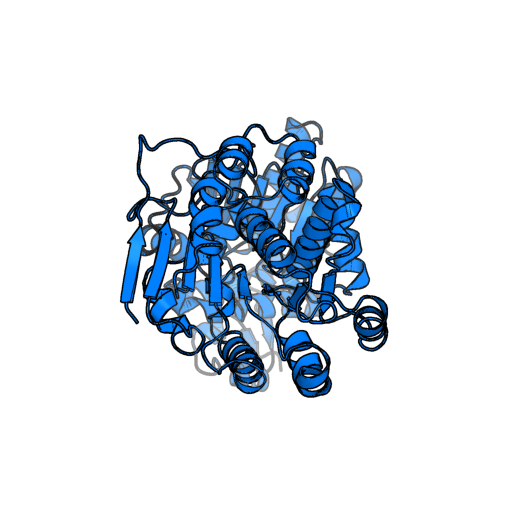27 C CA . HIS A 1 135 ? 80.014 49.120 12.739 1.00 14.89 169 HIS A CA 1
ATOM 628 C C . HIS A 1 135 ? 80.119 49.698 11.330 1.00 15.08 169 HIS A C 1
ATOM 629 O O . HIS A 1 135 ? 80.920 50.611 11.079 1.00 15.52 169 HIS A O 1
ATOM 636 N N . LEU A 1 136 ? 79.308 49.167 10.417 1.00 14.69 170 LEU A N 1
ATOM 637 C CA . LEU A 1 136 ? 79.262 49.664 9.050 1.00 14.50 170 LEU A CA 1
ATOM 638 C C . LEU A 1 136 ? 78.788 51.130 9.003 1.00 14.40 170 LEU A C 1
ATOM 639 O O . LEU A 1 136 ? 79.303 51.937 8.214 1.00 14.16 170 LEU A O 1
ATOM 644 N N . ILE A 1 137 ? 77.836 51.472 9.867 1.00 14.26 171 ILE A N 1
ATOM 645 C CA . ILE A 1 137 ? 77.362 52.849 9.974 1.00 14.09 171 ILE A CA 1
ATOM 646 C C . ILE A 1 137 ? 78.452 53.736 10.571 1.00 14.46 171 ILE A C 1
ATOM 647 O O . ILE A 1 137 ? 78.712 54.828 10.060 1.00 14.04 171 ILE A O 1
ATOM 652 N N . ASN A 1 138 ? 79.092 53.252 11.640 1.00 14.61 172 ASN A N 1
ATOM 653 C CA . ASN A 1 138 ? 80.181 53.979 12.313 1.00 14.88 172 ASN A CA 1
ATOM 654 C C . ASN A 1 138 ? 81.349 54.348 11.396 1.00 14.82 172 ASN A C 1
ATOM 655 O O . ASN A 1 138 ? 82.002 55.366 11.609 1.00 14.75 172 ASN A O 1
ATOM 660 N N . THR A 1 139 ? 81.608 53.517 10.388 1.00 14.67 173 THR A N 1
ATOM 661 C CA . THR A 1 139 ? 82.751 53.692 9.503 1.00 14.82 173 THR A CA 1
ATOM 662 C C . THR A 1 139 ? 82.316 53.890 8.047 1.00 15.23 173 THR A C 1
ATOM 663 O O . THR A 1 139 ? 83.050 53.551 7.122 1.00 14.86 173 THR A O 1
ATOM 667 N N . LYS A 1 140 ? 81.134 54.470 7.846 1.00 16.06 174 LYS A N 1
ATOM 668 C CA . LYS A 1 140 ? 80.498 54.483 6.516 1.00 16.88 174 LYS A CA 1
ATOM 669 C C . LYS A 1 140 ? 81.272 55.249 5.424 1.00 17.17 174 LYS A C 1
ATOM 670 O O . LYS A 1 140 ? 81.112 54.959 4.235 1.00 17.37 174 LYS A O 1
ATOM 676 N N . PHE A 1 141 ? 82.107 56.211 5.812 1.00 17.33 175 PHE A N 1
ATOM 677 C CA . PHE A 1 141 ? 82.882 56.973 4.829 1.00 17.90 175 PHE A CA 1
ATOM 678 C C . PHE A 1 141 ? 84.267 56.381 4.547 1.00 17.91 175 PHE A C 1
ATOM 679 O O . PHE A 1 141 ? 85.021 56.953 3.756 1.00 17.75 175 PHE A O 1
ATOM 687 N N . ASP A 1 142 ? 84.599 55.258 5.187 1.00 17.66 176 ASP A N 1
ATOM 688 C CA . ASP A 1 142 ? 85.915 54.622 5.040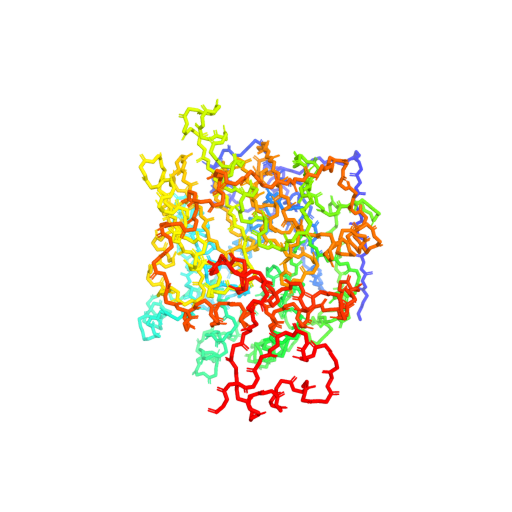 1.00 17.88 176 ASP A CA 1
ATOM 689 C C . ASP A 1 142 ? 85.794 53.288 4.308 1.00 17.43 176 ASP A C 1
ATOM 690 O O . ASP A 1 142 ? 85.005 52.436 4.712 1.00 17.13 176 ASP A O 1
ATOM 695 N N . SER A 1 143 ? 86.570 53.117 3.236 1.00 16.89 177 SER A N 1
ATOM 696 C CA . SER A 1 143 ? 86.632 51.850 2.503 1.00 16.87 177 SER A CA 1
ATOM 697 C C . SER A 1 143 ? 85.233 51.329 2.165 1.00 16.70 177 SER A C 1
ATOM 698 O O . SER A 1 143 ? 84.916 50.161 2.414 1.00 15.94 177 SER A O 1
ATOM 701 N N . GLN A 1 144 ? 84.406 52.208 1.594 1.00 16.43 178 GLN A N 1
ATOM 702 C CA . GLN A 1 144 ? 82.961 51.954 1.475 1.00 16.68 178 GLN A CA 1
ATOM 703 C C . GLN A 1 144 ? 82.594 50.852 0.478 1.00 16.42 178 GLN A C 1
ATOM 704 O O . GLN A 1 144 ? 81.496 50.298 0.548 1.00 16.54 178 GLN A O 1
ATOM 710 N N . TYR A 1 145 ? 83.514 50.538 -0.434 1.00 16.20 179 TYR A N 1
ATOM 711 C CA . TYR A 1 145 ? 83.325 49.471 -1.416 1.00 16.20 179 TYR A CA 1
ATOM 712 C C . TYR A 1 145 ? 83.957 48.146 -0.996 1.00 15.73 179 TYR A C 1
ATOM 713 O O . TYR A 1 145 ? 84.076 47.238 -1.826 1.00 15.97 179 TYR A O 1
ATOM 722 N N . MET A 1 146 ? 84.352 48.033 0.271 1.00 15.18 180 MET A N 1
ATOM 723 C CA . MET A 1 146 ? 85.137 46.887 0.734 1.00 14.92 180 MET A CA 1
ATOM 724 C C . MET A 1 146 ? 84.409 46.035 1.764 1.00 14.32 180 MET A C 1
ATOM 725 O O . MET A 1 146 ? 83.550 46.525 2.497 1.00 14.09 180 MET A O 1
ATOM 730 N N . VAL A 1 147 ? 84.777 44.757 1.812 1.00 13.83 181 VAL A N 1
ATOM 731 C CA . VAL A 1 147 ? 84.187 43.813 2.758 1.00 13.86 181 VAL A CA 1
ATOM 732 C C . VAL A 1 147 ? 84.725 44.104 4.154 1.00 13.64 181 VAL A C 1
ATOM 733 O O . VAL A 1 147 ? 85.932 44.048 4.388 1.00 14.16 181 VAL A O 1
ATOM 737 N N . LYS A 1 148 ? 83.827 44.430 5.080 1.00 13.56 182 LYS A N 1
ATOM 738 C CA . LYS A 1 148 ? 84.218 44.753 6.447 1.00 13.24 182 LYS A CA 1
ATOM 739 C C . LYS A 1 148 ? 83.878 43.659 7.450 1.00 13.63 182 LYS A C 1
ATOM 740 O O . LYS A 1 148 ? 84.443 43.631 8.551 1.00 12.89 182 LYS A O 1
ATOM 746 N N . ALA A 1 149 ? 82.953 42.769 7.087 1.00 13.14 183 ALA A N 1
ATOM 747 C CA . ALA A 1 149 ? 82.587 41.653 7.957 1.00 13.68 183 ALA A CA 1
ATOM 748 C C . ALA A 1 149 ? 82.440 40.380 7.133 1.00 13.67 183 ALA A C 1
ATOM 749 O O . ALA A 1 149 ? 81.771 40.389 6.102 1.00 14.34 183 ALA A O 1
ATOM 751 N N . VAL A 1 150 ? 83.083 39.308 7.596 1.00 14.31 184 VAL A N 1
ATOM 752 C CA . VAL A 1 150 ? 83.006 37.994 6.970 1.00 14.59 184 VAL A CA 1
ATOM 753 C C . VAL A 1 150 ? 82.386 37.021 7.978 1.00 14.76 184 VAL A C 1
ATOM 754 O O . VAL A 1 150 ? 82.915 36.834 9.073 1.00 15.43 184 VAL A O 1
ATOM 758 N N . ILE A 1 151 ? 81.267 36.409 7.590 1.00 14.70 185 ILE A N 1
ATOM 759 C CA . ILE A 1 151 ? 80.540 35.461 8.429 1.00 14.64 185 ILE A CA 1
ATOM 760 C C . ILE A 1 151 ? 80.635 34.088 7.761 1.00 14.33 185 ILE A C 1
ATOM 761 O O . ILE A 1 151 ? 80.279 33.946 6.598 1.00 14.63 185 ILE A O 1
ATOM 766 N N . VAL A 1 152 ? 81.130 33.093 8.493 1.00 14.59 186 VAL A N 1
ATOM 767 C CA . VAL A 1 152 ? 81.344 31.745 7.942 1.00 14.43 186 VAL A CA 1
ATOM 768 C C . VAL A 1 152 ? 80.405 30.774 8.639 1.00 14.40 186 VAL A C 1
ATOM 769 O O . VAL A 1 152 ? 80.240 30.859 9.847 1.00 13.22 186 VAL A O 1
ATOM 773 N N . ALA A 1 153 ? 79.792 29.863 7.879 1.00 13.55 187 ALA A N 1
ATOM 774 C CA . ALA A 1 153 ? 78.881 28.869 8.459 1.00 13.48 187 ALA A CA 1
ATOM 775 C C . ALA A 1 153 ? 79.272 27.477 7.957 1.00 13.07 187 ALA A C 1
ATOM 776 O O . ALA A 1 153 ? 79.831 27.356 6.852 1.00 13.30 187 ALA A O 1
ATOM 778 N N . PRO A 1 154 ? 78.979 26.425 8.743 1.00 12.90 188 PRO A N 1
ATOM 779 C CA . PRO A 1 154 ? 79.369 25.067 8.334 1.00 13.25 188 PRO A CA 1
ATOM 780 C C . PRO A 1 154 ? 78.521 24.452 7.210 1.00 13.29 188 PRO A C 1
ATOM 781 O O . PRO A 1 154 ? 78.943 23.450 6.609 1.00 13.83 188 PRO A O 1
ATOM 785 N N . THR A 1 155 ? 77.343 25.010 6.927 1.00 13.03 189 THR A N 1
ATOM 786 C CA . THR A 1 155 ? 76.537 24.530 5.793 1.00 12.66 189 THR A CA 1
ATOM 787 C C . THR A 1 155 ? 76.100 25.659 4.877 1.00 12.99 189 THR A C 1
ATOM 788 O O . THR A 1 155 ? 75.936 26.807 5.301 1.00 12.74 189 THR A O 1
ATOM 792 N N . ARG A 1 156 ? 75.887 25.318 3.611 1.00 12.95 190 ARG A N 1
ATOM 793 C CA . ARG A 1 156 ? 75.474 26.306 2.625 1.00 13.26 190 ARG A CA 1
ATOM 794 C C . ARG A 1 156 ? 74.110 26.900 2.985 1.00 13.83 190 ARG A C 1
ATOM 795 O O . ARG A 1 156 ? 73.917 28.113 2.947 1.00 14.04 190 ARG A O 1
ATOM 803 N N . ASP A 1 157 ? 73.166 26.045 3.352 1.00 14.06 191 ASP A N 1
ATOM 804 C CA . ASP A 1 157 ? 71.814 26.521 3.677 1.00 13.88 191 ASP A CA 1
ATOM 805 C C . ASP A 1 157 ? 71.807 27.451 4.881 1.00 13.89 191 ASP A C 1
ATOM 806 O O . ASP A 1 157 ? 71.010 28.376 4.934 1.00 13.85 191 ASP A O 1
ATOM 811 N N . LEU A 1 158 ? 72.695 27.231 5.844 1.00 13.43 192 LEU A N 1
ATOM 812 C CA . LEU A 1 158 ? 72.775 28.131 6.973 1.00 13.32 192 LEU A CA 1
ATOM 813 C C . LEU A 1 158 ? 73.384 29.478 6.535 1.00 13.59 192 LEU A C 1
ATOM 814 O O . LEU A 1 158 ? 72.904 30.526 6.971 1.00 12.98 192 LEU A O 1
ATOM 819 N N . ALA A 1 159 ? 74.404 29.446 5.664 1.00 13.52 193 ALA A N 1
ATOM 820 C CA . ALA A 1 159 ? 74.993 30.676 5.118 1.00 13.57 193 ALA A CA 1
ATOM 821 C C . ALA A 1 159 ? 73.902 31.492 4.406 1.00 13.96 193 ALA A C 1
ATOM 822 O O . ALA A 1 159 ? 73.726 32.700 4.673 1.00 13.26 193 ALA A O 1
ATOM 824 N N . LEU A 1 160 ? 73.155 30.813 3.530 1.00 13.42 194 LEU A N 1
ATOM 825 C CA . LEU A 1 160 ? 72.046 31.432 2.811 1.00 13.67 194 LEU A CA 1
ATOM 826 C C . LEU A 1 160 ? 70.938 31.956 3.728 1.00 14.08 194 LEU A C 1
ATOM 827 O O . LEU A 1 160 ? 70.365 33.006 3.439 1.00 14.06 194 LEU A O 1
ATOM 832 N N . GLN A 1 161 ? 70.648 31.258 4.832 1.00 13.31 195 GLN A N 1
ATOM 833 C CA . GLN A 1 161 ? 69.683 31.743 5.817 1.00 13.78 195 GLN A CA 1
ATOM 834 C C . GLN A 1 161 ? 70.167 33.038 6.493 1.00 13.82 195 GLN A C 1
ATOM 835 O O . GLN A 1 161 ? 69.380 33.960 6.702 1.00 13.62 195 GLN A O 1
ATOM 841 N N . ILE A 1 162 ? 71.447 33.091 6.853 1.00 14.31 196 ILE A N 1
ATOM 842 C CA . ILE A 1 162 ? 72.008 34.290 7.474 1.00 14.82 196 ILE A CA 1
ATOM 843 C C . ILE A 1 162 ? 71.903 35.479 6.509 1.00 15.19 196 ILE A C 1
ATOM 844 O O . ILE A 1 162 ? 71.529 36.585 6.918 1.00 15.11 196 ILE A O 1
ATOM 849 N N . GLU A 1 163 ? 72.190 35.235 5.229 1.00 15.34 197 GLU A N 1
ATOM 850 C CA . GLU A 1 163 ? 72.009 36.244 4.184 1.00 15.54 197 GLU A CA 1
ATOM 851 C C . GLU A 1 163 ? 70.560 36.716 4.090 1.00 15.09 197 GLU A C 1
ATOM 852 O O . GLU A 1 163 ? 70.312 37.912 3.896 1.00 14.24 197 GLU A O 1
ATOM 858 N N . ALA A 1 164 ? 69.608 35.786 4.204 1.00 14.29 198 ALA A N 1
ATOM 859 C CA . ALA A 1 164 ? 68.189 36.140 4.107 1.00 14.21 198 ALA A CA 1
ATOM 860 C C . ALA A 1 164 ? 67.808 37.048 5.265 1.00 14.61 198 ALA A C 1
ATOM 861 O O . ALA A 1 164 ? 66.968 37.950 5.103 1.00 14.19 198 ALA A O 1
ATOM 863 N N . GLU A 1 165 ? 68.428 36.812 6.423 1.00 14.31 199 GLU A N 1
ATOM 864 C CA . GLU A 1 165 ? 68.199 37.626 7.611 1.00 15.40 199 GLU A CA 1
ATOM 865 C C . GLU A 1 165 ? 68.786 39.034 7.486 1.00 15.29 199 GLU A C 1
ATOM 866 O O . GLU A 1 165 ? 68.178 39.993 7.962 1.00 15.47 199 GLU A O 1
ATOM 872 N N . VAL A 1 166 ? 69.953 39.157 6.856 1.00 15.19 200 VAL A N 1
ATOM 873 C CA . VAL A 1 166 ? 70.472 40.467 6.448 1.00 15.26 200 VAL A CA 1
ATOM 874 C C . VAL A 1 166 ? 69.460 41.166 5.542 1.00 15.78 200 VAL A C 1
ATOM 875 O O . VAL A 1 166 ? 69.176 42.352 5.730 1.00 15.94 200 VAL A O 1
ATOM 879 N N . LYS A 1 167 ? 68.905 40.437 4.571 1.00 16.01 201 LYS A N 1
ATOM 880 C CA . LYS A 1 167 ? 67.905 41.012 3.657 1.00 16.42 201 LYS A CA 1
ATOM 881 C C . LYS A 1 167 ? 66.629 41.479 4.363 1.00 15.85 201 LYS A C 1
ATOM 882 O O . LYS A 1 167 ? 65.972 42.422 3.893 1.00 14.97 201 LYS A O 1
ATOM 888 N N . LYS A 1 168 ? 66.273 40.832 5.477 1.00 15.20 202 LYS A N 1
ATOM 889 C CA . LYS A 1 168 ? 65.134 41.277 6.286 1.00 15.02 202 LYS A CA 1
ATOM 890 C C . LYS A 1 168 ? 65.398 42.637 6.945 1.00 14.84 202 LYS A C 1
ATOM 891 O O . LYS A 1 168 ? 64.491 43.468 7.047 1.00 14.24 202 LYS A O 1
ATOM 897 N N . ILE A 1 169 ? 66.638 42.850 7.390 1.00 14.78 203 ILE A N 1
ATOM 898 C CA . ILE A 1 169 ? 67.056 44.140 7.928 1.00 14.78 203 ILE A CA 1
ATOM 899 C C . ILE A 1 169 ? 66.971 45.221 6.837 1.00 14.82 203 ILE A C 1
ATOM 900 O O . ILE A 1 169 ? 66.429 46.301 7.073 1.00 14.65 203 ILE A O 1
ATOM 905 N N . HIS A 1 170 ? 67.485 44.909 5.645 1.00 14.75 204 HIS A N 1
ATOM 906 C CA . HIS A 1 170 ? 67.354 45.786 4.479 1.00 14.82 204 HIS A CA 1
ATOM 907 C C . HIS A 1 170 ? 65.898 46.133 4.164 1.00 15.23 204 HIS A C 1
ATOM 908 O O . HIS A 1 170 ? 65.588 47.263 3.771 1.00 15.04 204 HIS A O 1
ATOM 915 N N . ASP A 1 171 ? 65.012 45.156 4.327 1.00 15.21 205 ASP A N 1
ATOM 916 C CA . ASP A 1 171 ? 63.600 45.352 4.025 1.00 15.67 205 ASP A CA 1
ATOM 917 C C . ASP A 1 171 ? 62.875 46.238 5.018 1.00 14.87 205 ASP A C 1
ATOM 918 O O . ASP A 1 171 ? 61.902 46.891 4.657 1.00 14.39 205 ASP A O 1
ATOM 923 N N . MET A 1 172 ? 63.328 46.225 6.266 1.00 14.41 206 MET A N 1
ATOM 924 C CA . MET A 1 172 ? 62.736 47.042 7.309 1.00 14.65 206 MET A CA 1
ATOM 925 C C . MET A 1 172 ? 63.257 48.486 7.272 1.00 14.31 206 MET A C 1
ATOM 926 O O . MET A 1 172 ? 62.658 49.367 7.875 1.00 14.36 206 MET A O 1
ATOM 931 N N . ASN A 1 173 ? 64.374 48.718 6.582 1.00 14.02 207 ASN A N 1
ATOM 932 C CA . ASN A 1 173 ? 64.895 50.075 6.363 1.00 13.88 207 ASN A CA 1
ATOM 933 C C . ASN A 1 173 ? 65.731 50.140 5.093 1.00 13.62 207 ASN A C 1
ATOM 934 O O . ASN A 1 173 ? 66.901 49.767 5.102 1.00 13.52 207 ASN A O 1
ATOM 939 N N . TYR A 1 174 ? 65.129 50.621 4.006 1.00 13.44 208 TYR A N 1
ATOM 940 C CA . TYR A 1 174 ? 65.813 50.703 2.712 1.00 13.64 208 TYR A CA 1
ATOM 941 C C . TYR A 1 174 ? 67.109 51.523 2.755 1.00 13.87 208 TYR A C 1
ATOM 942 O O . TYR A 1 174 ? 67.968 51.358 1.886 1.00 13.96 208 TYR A O 1
ATOM 951 N N . GLY A 1 175 ? 67.236 52.409 3.745 1.00 13.97 209 GLY A N 1
ATOM 952 C CA . GLY A 1 175 ? 68.460 53.183 3.959 1.00 14.27 209 GLY A CA 1
ATOM 953 C C . GLY A 1 175 ? 69.674 52.348 4.355 1.00 14.56 209 GLY A C 1
ATOM 954 O O . GLY A 1 175 ? 70.803 52.845 4.330 1.00 14.70 209 GLY A O 1
ATOM 955 N N . LEU A 1 176 ? 69.449 51.089 4.726 1.00 14.58 210 LEU A N 1
ATOM 956 C CA . LEU A 1 176 ? 70.538 50.167 5.067 1.00 14.78 210 LEU A CA 1
ATOM 957 C C . LEU A 1 176 ? 71.020 49.333 3.868 1.00 15.09 210 LEU A C 1
ATOM 958 O O . LEU A 1 176 ? 72.049 48.672 3.953 1.00 15.01 210 LEU A O 1
ATOM 963 N N . LYS A 1 177 ? 70.285 49.368 2.760 1.00 15.75 211 LYS A N 1
ATOM 964 C CA . LYS A 1 177 ? 70.676 48.649 1.541 1.00 16.35 211 LYS A CA 1
ATOM 965 C C . LYS A 1 177 ? 72.060 49.050 1.007 1.00 16.50 211 LYS A C 1
ATOM 966 O O . LYS A 1 177 ? 72.702 48.261 0.313 1.00 16.82 211 LYS A O 1
ATOM 972 N N . LYS A 1 178 ? 72.509 50.269 1.319 1.00 16.32 212 LYS A N 1
ATOM 973 C CA . LYS A 1 178 ? 73.852 50.728 0.937 1.00 16.41 212 LYS A CA 1
ATOM 974 C C . LYS A 1 178 ? 74.950 49.850 1.543 1.00 16.01 212 LYS A C 1
ATOM 975 O O . LYS A 1 178 ? 76.073 49.824 1.042 1.00 16.02 212 LYS A O 1
ATOM 981 N N . TYR A 1 179 ? 74.620 49.158 2.631 1.00 15.62 213 TYR A N 1
ATOM 982 C CA . TYR A 1 179 ? 75.519 48.176 3.241 1.00 15.50 213 TYR A CA 1
ATOM 983 C C . TYR A 1 179 ? 75.157 46.805 2.690 1.00 15.52 213 TYR A C 1
ATOM 984 O O . TYR A 1 179 ? 74.377 46.065 3.288 1.00 15.84 213 TYR A O 1
ATOM 993 N N . ALA A 1 180 ? 75.709 46.497 1.521 1.00 15.23 214 ALA A N 1
ATOM 994 C CA . ALA A 1 180 ? 75.267 45.363 0.729 1.00 15.31 214 ALA A CA 1
ATOM 995 C C . ALA A 1 180 ? 75.897 44.065 1.217 1.00 15.63 214 ALA A C 1
ATOM 996 O O . ALA A 1 180 ? 76.883 44.068 1.950 1.00 14.25 214 ALA A O 1
ATOM 998 N N . CYS A 1 181 ? 75.303 42.957 0.791 1.00 16.19 215 CYS A N 1
ATOM 999 C CA . CYS A 1 181 ? 75.676 41.639 1.273 1.00 17.01 215 CYS A CA 1
ATOM 1000 C C . CYS A 1 181 ? 75.681 40.662 0.106 1.00 16.45 215 CYS A C 1
ATOM 1001 O O . CYS A 1 181 ? 74.795 40.705 -0.757 1.00 16.34 215 CYS A O 1
ATOM 1004 N N . VAL A 1 182 ? 76.682 39.792 0.082 1.00 15.95 216 VAL A N 1
ATOM 1005 C CA . VAL A 1 182 ? 76.771 38.733 -0.917 1.00 16.00 216 VAL A CA 1
ATOM 1006 C C . VAL A 1 182 ? 77.132 37.425 -0.217 1.00 15.97 216 VAL A C 1
ATOM 1007 O O . VAL A 1 182 ? 77.950 37.417 0.710 1.00 15.66 216 VAL A O 1
ATOM 1011 N N . SER A 1 183 ? 76.501 36.331 -0.642 1.00 15.45 217 SER A N 1
ATOM 1012 C CA . SER A 1 183 ? 76.811 35.014 -0.113 1.00 15.31 217 SER A CA 1
ATOM 1013 C C . SER A 1 183 ? 77.763 34.290 -1.064 1.00 15.19 217 SER A C 1
ATOM 1014 O O . SER A 1 183 ? 77.603 34.358 -2.274 1.00 15.44 217 SER A O 1
ATOM 1017 N N . LEU A 1 184 ? 78.752 33.598 -0.494 1.00 14.93 218 LEU A N 1
ATOM 1018 C CA . LEU A 1 184 ? 79.716 32.825 -1.263 1.00 14.77 218 LEU A CA 1
ATOM 1019 C C . LEU A 1 184 ? 79.666 31.375 -0.784 1.00 14.86 218 LEU A C 1
ATOM 1020 O O . LEU A 1 184 ? 80.279 31.019 0.243 1.00 15.84 218 LEU A O 1
ATOM 1025 N N . VAL A 1 185 ? 78.898 30.555 -1.494 1.00 14.96 219 VAL A N 1
ATOM 1026 C CA . VAL A 1 185 ? 78.670 29.167 -1.097 1.00 14.70 219 VAL A CA 1
ATOM 1027 C C . VAL A 1 185 ? 78.808 28.214 -2.283 1.00 14.58 219 VAL A C 1
ATOM 1028 O O . VAL A 1 185 ? 78.571 28.590 -3.424 1.00 13.33 219 VAL A O 1
ATOM 1032 N N . GLY A 1 186 ? 79.188 26.969 -1.995 1.00 14.18 220 GLY A N 1
ATOM 1033 C CA . GLY A 1 186 ? 79.309 25.948 -3.020 1.00 14.09 220 GLY A CA 1
ATOM 1034 C C . GLY A 1 186 ? 77.978 25.607 -3.670 1.00 13.80 220 GLY A C 1
ATOM 1035 O O . GLY A 1 186 ? 76.916 25.943 -3.159 1.00 13.77 220 GLY A O 1
ATOM 1036 N N . GLY A 1 187 ? 78.044 24.944 -4.814 1.00 14.34 221 GLY A N 1
ATOM 1037 C CA . GLY A 1 187 ? 76.841 24.535 -5.537 1.00 14.64 221 GLY A CA 1
ATOM 1038 C C . GLY A 1 187 ? 76.111 25.699 -6.188 1.00 14.94 221 GLY A C 1
ATOM 1039 O O . GLY A 1 187 ? 74.979 25.551 -6.625 1.00 15.32 221 GLY A O 1
ATOM 1040 N N . THR A 1 188 ? 76.763 26.859 -6.251 1.00 15.44 222 THR A N 1
ATOM 1041 C CA . THR A 1 188 ? 76.230 28.039 -6.925 1.00 15.34 222 THR A CA 1
ATOM 1042 C C . THR A 1 188 ? 77.239 28.495 -7.977 1.00 15.81 222 THR A C 1
ATOM 1043 O O . THR A 1 188 ? 78.436 28.194 -7.882 1.00 15.62 222 THR A O 1
ATOM 1047 N N . ASP A 1 189 ? 76.757 29.208 -8.992 1.00 15.91 223 ASP A N 1
ATOM 1048 C CA . ASP A 1 189 ? 77.630 29.642 -10.076 1.00 16.16 223 ASP A CA 1
ATOM 1049 C C . ASP A 1 189 ? 78.681 30.624 -9.565 1.00 15.82 223 ASP A C 1
ATOM 1050 O O . ASP A 1 189 ? 78.351 31.667 -9.004 1.00 15.48 223 ASP A O 1
ATOM 1055 N N . PHE A 1 190 ? 79.947 30.278 -9.760 1.00 15.59 224 PHE A N 1
ATOM 1056 C CA . PHE A 1 190 ? 81.050 31.084 -9.263 1.00 15.70 224 PHE A CA 1
ATOM 1057 C C . PHE A 1 190 ? 81.069 32.468 -9.912 1.00 15.54 224 PHE A C 1
ATOM 1058 O O . PHE A 1 190 ? 81.167 33.471 -9.214 1.00 14.70 224 PHE A O 1
ATOM 1066 N N . ARG A 1 191 ? 80.987 32.495 -11.245 1.00 15.86 225 ARG A N 1
ATOM 1067 C CA . ARG A 1 191 ? 81.044 33.731 -12.032 1.00 16.65 225 ARG A CA 1
ATOM 1068 C C . ARG A 1 191 ? 79.877 34.661 -11.695 1.00 16.35 225 ARG A C 1
ATOM 1069 O O . ARG A 1 191 ? 80.073 35.865 -11.538 1.00 16.49 225 ARG A O 1
ATOM 1077 N N . ALA A 1 192 ? 78.670 34.110 -11.590 1.00 15.84 226 ALA A N 1
ATOM 1078 C CA . ALA A 1 192 ? 77.498 34.906 -11.200 1.00 15.75 226 ALA A CA 1
ATOM 1079 C C . ALA A 1 192 ? 77.696 35.579 -9.837 1.00 15.67 226 ALA A C 1
ATOM 1080 O O . ALA A 1 192 ? 77.320 36.738 -9.646 1.00 15.42 226 ALA A O 1
ATOM 1082 N N . ALA A 1 193 ? 78.290 34.848 -8.894 1.00 15.57 227 ALA A N 1
ATOM 1083 C CA . ALA A 1 193 ? 78.581 35.385 -7.568 1.00 15.43 227 ALA A CA 1
ATOM 1084 C C . ALA A 1 193 ? 79.619 36.512 -7.616 1.00 14.95 227 ALA A C 1
ATOM 1085 O O . ALA A 1 193 ? 79.475 37.509 -6.915 1.00 14.80 227 ALA A O 1
ATOM 1087 N N . MET A 1 194 ? 80.662 36.349 -8.424 1.00 14.94 228 MET A N 1
ATOM 1088 C CA A MET A 1 194 ? 81.684 37.390 -8.571 0.50 14.85 228 MET A CA 1
ATOM 1089 C CA B MET A 1 194 ? 81.681 37.393 -8.558 0.50 14.71 228 MET A CA 1
ATOM 1090 C C . MET A 1 194 ? 81.114 38.621 -9.268 1.00 14.77 228 MET A C 1
ATOM 1091 O O . MET A 1 194 ? 81.497 39.746 -8.955 1.00 14.75 228 MET A O 1
ATOM 1100 N N . ASN A 1 195 ? 80.196 38.412 -10.215 1.00 14.72 229 ASN A N 1
ATOM 1101 C CA . ASN A 1 195 ? 79.495 39.538 -10.845 1.00 15.05 229 ASN A CA 1
ATOM 1102 C C . ASN A 1 195 ? 78.754 40.350 -9.802 1.00 15.48 229 ASN A C 1
ATOM 1103 O O . ASN A 1 195 ? 78.718 41.575 -9.878 1.00 15.32 229 ASN A O 1
ATOM 1108 N N . LYS A 1 196 ? 78.194 39.654 -8.811 1.00 15.42 230 LYS A N 1
ATOM 1109 C CA . LYS A 1 196 ? 77.478 40.295 -7.721 1.00 15.99 230 LYS A CA 1
ATOM 1110 C C . LYS A 1 196 ? 78.425 41.049 -6.781 1.00 15.45 230 LYS A C 1
ATOM 1111 O O . LYS A 1 196 ? 78.103 42.153 -6.356 1.00 15.11 230 LYS A O 1
ATOM 1117 N N . MET A 1 197 ? 79.577 40.452 -6.461 1.00 15.11 231 MET A N 1
ATOM 1118 C CA . MET A 1 197 ? 80.620 41.145 -5.686 1.00 15.11 231 MET A CA 1
ATOM 1119 C C . MET A 1 197 ? 81.035 42.456 -6.368 1.00 14.70 231 MET A C 1
ATOM 1120 O O . MET A 1 197 ? 81.163 43.480 -5.708 1.00 14.30 231 MET A O 1
ATOM 1125 N N . ASN A 1 198 ? 81.255 42.407 -7.682 1.00 14.91 232 ASN A N 1
ATOM 1126 C CA . ASN A 1 198 ? 81.681 43.578 -8.452 1.00 15.24 232 ASN A CA 1
ATOM 1127 C C . ASN A 1 198 ? 80.595 44.636 -8.569 1.00 15.51 232 ASN A C 1
ATOM 1128 O O . ASN A 1 198 ? 80.872 45.826 -8.476 1.00 15.14 232 ASN A O 1
ATOM 1133 N N . LYS A 1 199 ? 79.362 44.186 -8.771 1.00 15.86 233 LYS A N 1
ATOM 1134 C CA . LYS A 1 199 ? 78.229 45.087 -8.945 1.00 16.48 233 LYS A CA 1
ATOM 1135 C C . LYS A 1 199 ? 77.858 45.751 -7.622 1.00 15.91 233 LYS A C 1
ATOM 1136 O O . LYS A 1 199 ? 77.679 46.960 -7.573 1.00 15.62 233 LYS A O 1
ATOM 1142 N N . LEU A 1 200 ? 77.757 44.961 -6.554 1.00 15.62 234 LEU A N 1
ATOM 1143 C CA . LEU A 1 200 ? 77.288 45.467 -5.261 1.00 15.55 234 LEU A CA 1
ATOM 1144 C C . LEU A 1 200 ? 78.383 45.996 -4.319 1.00 15.39 234 LEU A C 1
ATOM 1145 O O . LEU A 1 200 ? 78.081 46.786 -3.418 1.00 15.37 234 LEU A O 1
ATOM 1150 N N . ARG A 1 201 ? 79.635 45.567 -4.503 1.00 14.88 235 ARG A N 1
ATOM 1151 C CA . ARG A 1 201 ? 80.728 45.944 -3.593 1.00 14.40 235 ARG A CA 1
ATOM 1152 C C . ARG A 1 201 ? 80.297 45.807 -2.123 1.00 13.94 235 ARG A C 1
ATOM 1153 O O . ARG A 1 201 ? 80.279 46.792 -1.383 1.00 13.52 235 ARG A O 1
ATOM 1161 N N . PRO A 1 202 ? 79.947 44.578 -1.696 1.00 13.63 236 PRO A N 1
ATOM 1162 C CA . PRO A 1 202 ? 79.338 44.384 -0.388 1.00 13.70 236 PRO A CA 1
ATOM 1163 C C . PRO A 1 202 ? 80.284 44.682 0.752 1.00 13.54 236 PRO A C 1
ATOM 1164 O O . PRO A 1 202 ? 81.499 44.446 0.629 1.00 14.06 236 PRO A O 1
ATOM 1168 N N . ASN A 1 203 ? 79.721 45.190 1.846 1.00 13.30 237 ASN A N 1
ATOM 1169 C CA . ASN A 1 203 ? 80.437 45.330 3.106 1.00 13.22 237 ASN A CA 1
ATOM 1170 C C . ASN A 1 203 ? 80.351 44.073 3.961 1.00 13.38 237 ASN A C 1
ATOM 1171 O O . ASN A 1 203 ? 81.113 43.931 4.916 1.00 12.27 237 ASN A O 1
ATOM 1176 N N . ILE A 1 204 ? 79.406 43.185 3.635 1.00 13.63 238 ILE A N 1
ATOM 1177 C CA . ILE A 1 204 ? 79.201 41.947 4.383 1.00 13.94 238 ILE A CA 1
ATOM 1178 C C . ILE A 1 204 ? 79.255 40.756 3.433 1.00 14.19 238 ILE A C 1
ATOM 1179 O O . ILE A 1 204 ? 78.584 40.753 2.391 1.00 13.65 238 ILE A O 1
ATOM 1184 N N . VAL A 1 205 ? 80.057 39.752 3.778 1.00 14.19 239 VAL A N 1
ATOM 1185 C CA . VAL A 1 205 ? 80.108 38.521 2.989 1.00 14.58 239 VAL A CA 1
ATOM 1186 C C . VAL A 1 205 ? 79.711 37.373 3.908 1.00 14.53 239 VAL A C 1
ATOM 1187 O O . VAL A 1 205 ? 80.157 37.320 5.041 1.00 13.99 239 VAL A O 1
ATOM 1191 N N . ILE A 1 206 ? 78.848 36.479 3.432 1.00 14.45 240 ILE A N 1
ATOM 1192 C CA . ILE A 1 206 ? 78.477 35.294 4.202 1.00 14.57 240 ILE A CA 1
ATOM 1193 C C . ILE A 1 206 ? 78.927 34.118 3.371 1.00 13.97 240 ILE A C 1
ATOM 1194 O O . ILE A 1 206 ? 78.734 34.117 2.178 1.00 14.78 240 ILE A O 1
ATOM 1199 N N . ALA A 1 207 ? 79.555 33.121 3.983 1.00 13.72 241 ALA A N 1
ATOM 1200 C CA . ALA A 1 207 ? 80.196 32.092 3.181 1.00 13.18 241 ALA A CA 1
ATOM 1201 C C . ALA A 1 207 ? 80.329 30.760 3.873 1.00 12.94 241 ALA A C 1
ATOM 1202 O O . ALA A 1 207 ? 80.309 30.685 5.090 1.00 12.32 241 ALA A O 1
ATOM 1204 N N . THR A 1 208 ? 80.503 29.719 3.071 1.00 12.51 242 THR A N 1
ATOM 1205 C CA . THR A 1 208 ? 80.949 28.433 3.569 1.00 12.78 242 THR A CA 1
ATOM 1206 C C . THR A 1 208 ? 82.452 28.320 3.275 1.00 13.28 242 THR A C 1
ATOM 1207 O O . THR A 1 208 ? 82.957 28.986 2.371 1.00 13.24 242 THR A O 1
ATOM 1211 N N . PRO A 1 209 ? 83.172 27.477 4.033 1.00 13.19 243 PRO A N 1
ATOM 1212 C CA . PRO A 1 209 ? 84.638 27.532 3.985 1.00 13.39 243 PRO A CA 1
ATOM 1213 C C . PRO A 1 209 ? 85.283 27.210 2.652 1.00 13.69 243 PRO A C 1
ATOM 1214 O O . PRO A 1 209 ? 86.185 27.933 2.230 1.00 13.56 243 PRO A O 1
ATOM 1218 N N . GLY A 1 210 ? 84.835 26.138 2.001 1.00 13.47 244 GLY A N 1
ATOM 1219 C CA . GLY A 1 210 ? 85.405 25.733 0.734 1.00 13.60 244 GLY A CA 1
ATOM 1220 C C . GLY A 1 210 ? 85.350 26.842 -0.297 1.00 13.56 244 GLY A C 1
ATOM 1221 O O . GLY A 1 210 ? 86.377 27.222 -0.849 1.00 12.92 244 GLY A O 1
ATOM 1222 N N . ARG A 1 211 ? 84.149 27.366 -0.550 1.00 13.34 245 ARG A N 1
ATOM 1223 C CA . ARG A 1 211 ? 83.989 28.420 -1.550 1.00 13.18 245 ARG A CA 1
ATOM 1224 C C . ARG A 1 211 ? 84.682 29.724 -1.111 1.00 13.43 245 ARG A C 1
ATOM 1225 O O . ARG A 1 211 ? 85.232 30.435 -1.947 1.00 13.02 245 ARG A O 1
ATOM 1233 N N . LEU A 1 212 ? 84.673 30.035 0.184 1.00 13.45 246 LEU A N 1
ATOM 1234 C CA . LEU A 1 212 ? 85.387 31.238 0.650 1.00 13.70 246 LEU A CA 1
ATOM 1235 C C . LEU A 1 212 ? 86.887 31.154 0.334 1.00 14.13 246 LEU A C 1
ATOM 1236 O O . LEU A 1 212 ? 87.459 32.093 -0.226 1.00 14.55 246 LEU A O 1
ATOM 1241 N N . ILE A 1 213 ? 87.520 30.031 0.665 1.00 14.19 247 ILE A N 1
ATOM 1242 C CA . ILE A 1 213 ? 88.942 29.843 0.332 1.00 14.57 247 ILE A CA 1
ATOM 1243 C C . ILE A 1 213 ? 89.181 30.009 -1.170 1.00 14.83 247 ILE A C 1
ATOM 1244 O O . ILE A 1 213 ? 90.134 30.671 -1.592 1.00 14.61 247 ILE A O 1
ATOM 1249 N N . ASP A 1 214 ? 88.296 29.426 -1.971 1.00 15.30 248 ASP A N 1
ATOM 1250 C CA . ASP A 1 214 ? 88.359 29.511 -3.435 1.00 15.52 248 ASP A CA 1
ATOM 1251 C C . ASP A 1 214 ? 88.384 30.980 -3.930 1.00 15.61 248 ASP A C 1
ATOM 1252 O O . ASP A 1 214 ? 89.256 31.379 -4.715 1.00 15.77 248 ASP A O 1
ATOM 1257 N N . VAL A 1 215 ? 87.426 31.768 -3.462 1.00 15.44 249 VAL A N 1
ATOM 1258 C CA . VAL A 1 215 ? 87.353 33.191 -3.785 1.00 15.00 249 VAL A CA 1
ATOM 1259 C C . VAL A 1 215 ? 88.564 33.959 -3.246 1.00 15.25 249 VAL A C 1
ATOM 1260 O O . VAL A 1 215 ? 89.104 34.820 -3.935 1.00 15.01 249 VAL A O 1
ATOM 1264 N N . LEU A 1 216 ? 88.996 33.637 -2.031 1.00 15.56 250 LEU A N 1
ATOM 1265 C CA . LEU A 1 216 ? 90.116 34.358 -1.403 1.00 15.93 250 LEU A CA 1
ATOM 1266 C C . LEU A 1 216 ? 91.445 34.162 -2.129 1.00 16.45 250 LEU A C 1
ATOM 1267 O O . LEU A 1 216 ? 92.229 35.106 -2.258 1.00 16.15 250 LEU A O 1
ATOM 1272 N N . GLU A 1 217 ? 91.701 32.953 -2.616 1.00 16.80 251 GLU A N 1
ATOM 1273 C CA . GLU A 1 217 ? 92.953 32.679 -3.319 1.00 17.60 251 GLU A CA 1
ATOM 1274 C C . GLU A 1 217 ? 93.078 33.524 -4.587 1.00 17.20 251 GLU A C 1
ATOM 1275 O O . GLU A 1 217 ? 94.189 33.840 -5.020 1.00 16.58 251 GLU A O 1
ATOM 1281 N N . LYS A 1 218 ? 91.937 33.896 -5.166 1.00 16.59 252 LYS A N 1
ATOM 1282 C CA . LYS A 1 218 ? 91.908 34.667 -6.403 1.00 16.80 252 LYS A CA 1
ATOM 1283 C C . LYS A 1 218 ? 91.632 36.163 -6.248 1.00 16.17 252 LYS A C 1
ATOM 1284 O O . LYS A 1 218 ? 92.088 36.944 -7.075 1.00 16.36 252 LYS A O 1
ATOM 1290 N N . TYR A 1 219 ? 90.895 36.555 -5.211 1.00 15.51 253 TYR A N 1
ATOM 1291 C CA . TYR A 1 219 ? 90.356 37.915 -5.119 1.00 15.47 253 TYR A CA 1
ATOM 1292 C C . TYR A 1 219 ? 90.484 38.579 -3.751 1.00 15.08 253 TYR A C 1
ATOM 1293 O O . TYR A 1 219 ? 89.794 39.564 -3.481 1.00 14.82 253 TYR A O 1
ATOM 1302 N N . SER A 1 220 ? 91.362 38.071 -2.886 1.00 14.77 254 SER A N 1
ATOM 1303 C CA . SER A 1 220 ? 91.479 38.644 -1.546 1.00 14.85 254 SER A CA 1
ATOM 1304 C C . SER A 1 220 ? 91.941 40.106 -1.558 1.00 14.85 254 SER A C 1
ATOM 1305 O O . SER A 1 220 ? 91.494 40.901 -0.724 1.00 14.51 254 SER A O 1
ATOM 1308 N N . ASN A 1 221 ? 92.839 40.446 -2.481 1.00 14.61 255 ASN A N 1
ATOM 1309 C CA . ASN A 1 221 ? 93.325 41.826 -2.604 1.00 14.93 255 ASN A CA 1
ATOM 1310 C C . ASN A 1 221 ? 92.222 42.777 -3.035 1.00 14.68 255 ASN A C 1
ATOM 1311 O O . ASN A 1 221 ? 92.141 43.897 -2.543 1.00 14.44 255 ASN A O 1
ATOM 1316 N N . LYS A 1 222 ? 91.387 42.331 -3.969 1.00 14.43 256 LYS A N 1
ATOM 1317 C CA . LYS A 1 222 ? 90.364 43.189 -4.549 1.00 14.16 256 LYS A CA 1
ATOM 1318 C C . LYS A 1 222 ? 89.285 43.599 -3.543 1.00 14.03 256 LYS A C 1
ATOM 1319 O O . LYS A 1 222 ? 88.864 44.765 -3.541 1.00 14.14 256 LYS A O 1
ATOM 1325 N N . PHE A 1 223 ? 88.850 42.666 -2.681 1.00 13.48 257 PHE A N 1
ATOM 1326 C CA . PHE A 1 223 ? 87.712 42.922 -1.785 1.00 13.10 257 PHE A CA 1
ATOM 1327 C C . PHE A 1 223 ? 87.973 42.825 -0.288 1.00 12.91 257 PHE A C 1
ATOM 1328 O O . PHE A 1 223 ? 87.162 43.343 0.467 1.00 12.55 257 PHE A O 1
ATOM 1336 N N . PHE A 1 224 ? 89.050 42.161 0.146 1.00 12.56 258 PHE A N 1
ATOM 1337 C CA . PHE A 1 224 ? 89.164 41.712 1.549 1.00 12.83 258 PHE A CA 1
ATOM 1338 C C . PHE A 1 224 ? 90.343 42.303 2.342 1.00 12.56 258 PHE A C 1
ATOM 1339 O O . PHE A 1 224 ? 90.730 41.745 3.370 1.00 13.14 258 PHE A O 1
ATOM 1347 N N . ARG A 1 225 ? 90.891 43.442 1.913 1.00 12.53 259 ARG A N 1
ATOM 1348 C CA . ARG A 1 225 ? 92.044 44.028 2.609 1.00 12.36 259 ARG A CA 1
ATOM 1349 C C . ARG A 1 225 ? 91.647 44.926 3.784 1.00 12.58 259 ARG A C 1
ATOM 1350 O O . ARG A 1 225 ? 92.523 45.462 4.469 1.00 12.70 259 ARG A O 1
ATOM 1358 N N . PHE A 1 226 ? 90.342 45.088 4.018 1.00 12.46 260 PHE A N 1
ATOM 1359 C CA . PHE A 1 226 ? 89.839 46.036 5.008 1.00 12.51 260 PHE A CA 1
ATOM 1360 C C . PHE A 1 226 ? 88.795 45.389 5.923 1.00 12.57 260 PHE A C 1
ATOM 1361 O O . PHE A 1 226 ? 87.881 46.057 6.402 1.00 12.67 260 PHE A O 1
ATOM 1369 N N . VAL A 1 227 ? 88.941 44.087 6.163 1.00 12.44 261 VAL A N 1
ATOM 1370 C CA . VAL A 1 227 ? 88.013 43.353 7.010 1.00 12.42 261 VAL A CA 1
ATOM 1371 C C . VAL A 1 227 ? 88.314 43.747 8.454 1.00 12.59 261 VAL A C 1
ATOM 1372 O O . VAL A 1 227 ? 89.472 43.866 8.815 1.00 11.74 261 VAL A O 1
ATOM 1376 N N . ASP A 1 228 ? 87.266 44.009 9.241 1.00 12.73 262 ASP A N 1
ATOM 1377 C CA . ASP A 1 228 ? 87.391 44.328 10.663 1.00 12.79 262 ASP A CA 1
ATOM 1378 C C . ASP A 1 228 ? 86.823 43.250 11.595 1.00 13.30 262 ASP A C 1
ATOM 1379 O O . ASP A 1 228 ? 87.269 43.123 12.736 1.00 12.89 262 ASP A O 1
ATOM 1384 N N . TYR A 1 229 ? 85.823 42.504 11.130 1.00 14.06 263 TYR A N 1
ATOM 1385 C CA . TYR A 1 229 ? 85.247 41.413 11.917 1.00 14.69 263 TYR A CA 1
ATOM 1386 C C . TYR A 1 229 ? 85.195 40.123 11.114 1.00 14.70 263 TYR A C 1
ATOM 1387 O O . TYR A 1 229 ? 84.882 40.149 9.934 1.00 14.71 263 TYR A O 1
ATOM 1396 N N . LYS A 1 230 ? 85.475 39.000 11.772 1.00 14.97 264 LYS A N 1
ATOM 1397 C CA . LYS A 1 230 ? 85.069 37.700 11.250 1.00 15.43 264 LYS A CA 1
ATOM 1398 C C . LYS A 1 230 ? 84.242 36.961 12.301 1.00 15.23 264 LYS A C 1
ATOM 1399 O O . LYS A 1 230 ? 84.544 37.005 13.493 1.00 15.11 264 LYS A O 1
ATOM 1405 N N . VAL A 1 231 ? 83.193 36.292 11.837 1.00 15.28 265 VAL A N 1
ATOM 1406 C CA . VAL A 1 231 ? 82.256 35.604 12.708 1.00 15.24 265 VAL A CA 1
ATOM 1407 C C . VAL A 1 231 ? 82.235 34.122 12.362 1.00 15.15 265 VAL A C 1
ATOM 1408 O O . VAL A 1 231 ? 82.062 33.758 11.206 1.00 14.53 265 VAL A O 1
ATOM 1412 N N . LEU A 1 232 ? 82.423 33.284 13.379 1.00 15.07 266 LEU A N 1
ATOM 1413 C CA . LEU A 1 232 ? 82.236 31.842 13.247 1.00 15.46 266 LEU A CA 1
ATOM 1414 C C . LEU A 1 232 ? 80.919 31.474 13.932 1.00 15.38 266 LEU A C 1
ATOM 1415 O O . LEU A 1 232 ? 80.843 31.385 15.147 1.00 15.80 266 LEU A O 1
ATOM 1420 N N . ASP A 1 233 ? 79.873 31.322 13.135 1.00 16.29 267 ASP A N 1
ATOM 1421 C CA . ASP A 1 233 ? 78.599 30.795 13.615 1.00 16.55 267 ASP A CA 1
ATOM 1422 C C . ASP A 1 233 ? 78.748 29.283 13.692 1.00 16.34 267 ASP A C 1
ATOM 1423 O O . ASP A 1 233 ? 79.419 28.686 12.846 1.00 17.06 267 ASP A O 1
ATOM 1428 N N . GLU A 1 234 ? 78.135 28.671 14.701 1.00 15.99 268 GLU A N 1
ATOM 1429 C CA . GLU A 1 234 ? 78.369 27.262 15.021 1.00 15.41 268 GLU A CA 1
ATOM 1430 C C . GLU A 1 234 ? 79.868 27.050 15.172 1.00 15.32 268 GLU A C 1
ATOM 1431 O O . GLU A 1 234 ? 80.447 26.119 14.579 1.00 14.83 268 GLU A O 1
ATOM 1437 N N . ALA A 1 235 ? 80.487 27.921 15.971 1.00 14.90 269 ALA A N 1
ATOM 1438 C CA . ALA A 1 235 ? 81.944 27.983 16.083 1.00 14.81 269 ALA A CA 1
ATOM 1439 C C . ALA A 1 235 ? 82.548 26.638 16.437 1.00 14.51 269 ALA A C 1
ATOM 1440 O O . ALA A 1 235 ? 83.557 26.263 15.855 1.00 14.51 269 ALA A O 1
ATOM 1442 N N . ASP A 1 236 ? 81.948 25.923 17.391 1.00 14.25 270 ASP A N 1
ATOM 1443 C CA . ASP A 1 236 ? 82.503 24.630 17.807 1.00 14.39 270 ASP A CA 1
ATOM 1444 C C . ASP A 1 236 ? 82.605 23.646 16.635 1.00 14.78 270 ASP A C 1
ATOM 1445 O O . ASP A 1 236 ? 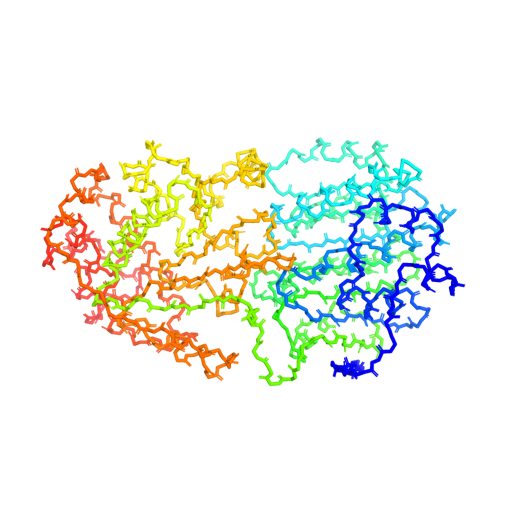83.578 22.901 16.556 1.00 15.07 270 ASP A O 1
ATOM 1450 N N . ARG A 1 237 ? 81.640 23.694 15.711 1.00 14.92 271 ARG A N 1
ATOM 1451 C CA . ARG A 1 237 ? 81.629 22.830 14.527 1.00 14.85 271 ARG A CA 1
ATOM 1452 C C . ARG A 1 237 ? 82.705 23.207 13.504 1.00 14.56 271 ARG A C 1
ATOM 1453 O O . ARG A 1 237 ? 83.327 22.330 12.904 1.00 14.08 271 ARG A O 1
ATOM 1461 N N . LEU A 1 238 ? 82.904 24.511 13.313 1.00 13.72 272 LEU A N 1
ATOM 1462 C CA . LEU A 1 238 ? 83.920 25.030 12.405 1.00 13.86 272 LEU A CA 1
ATOM 1463 C C . LEU A 1 238 ? 85.356 24.832 12.901 1.00 14.15 272 LEU A C 1
ATOM 1464 O O . LEU A 1 238 ? 86.292 25.056 12.137 1.00 14.09 272 LEU A O 1
ATOM 1469 N N . LEU A 1 239 ? 85.518 24.430 14.164 1.00 14.54 273 LEU A N 1
ATOM 1470 C CA . LEU A 1 239 ? 86.834 24.171 14.759 1.00 15.25 273 LEU A CA 1
ATOM 1471 C C . LEU A 1 239 ? 87.120 22.682 15.003 1.00 15.78 273 LEU A C 1
ATOM 1472 O O . LEU A 1 239 ? 88.116 22.335 15.634 1.00 14.96 273 LEU A O 1
ATOM 1477 N N . GLU A 1 240 ? 86.255 21.810 14.496 1.00 16.69 274 GLU A N 1
ATOM 1478 C CA . GLU A 1 240 ? 86.511 20.367 14.513 1.00 17.71 274 GLU A CA 1
ATOM 1479 C C . GLU A 1 240 ? 87.395 19.987 13.329 1.00 17.90 274 GLU A C 1
ATOM 1480 O O . GLU A 1 240 ? 87.613 20.797 12.436 1.00 17.13 274 GLU A O 1
ATOM 1486 N N . ILE A 1 241 ? 87.897 18.752 13.326 1.00 18.57 275 ILE A N 1
ATOM 1487 C CA . ILE A 1 241 ? 88.737 18.259 12.229 1.00 19.30 275 ILE A CA 1
ATOM 1488 C C . ILE A 1 241 ? 87.963 18.338 10.918 1.00 19.53 275 ILE A C 1
ATOM 1489 O O . ILE A 1 241 ? 86.799 17.965 10.868 1.00 19.26 275 ILE A O 1
ATOM 1494 N N . GLY A 1 242 ? 88.597 18.846 9.863 1.00 19.98 276 GLY A N 1
ATOM 1495 C CA . GLY A 1 242 ? 87.926 18.964 8.560 1.00 20.11 276 GLY A CA 1
ATOM 1496 C C . GLY A 1 242 ? 87.369 20.345 8.255 1.00 19.93 276 GLY A C 1
ATOM 1497 O O . GLY A 1 242 ? 87.137 20.668 7.076 1.00 21.83 276 GLY A O 1
ATOM 1498 N N . PHE A 1 243 ? 87.125 21.146 9.297 1.00 18.50 277 PHE A N 1
ATOM 1499 C CA . PHE A 1 243 ? 86.916 22.590 9.153 1.00 17.14 277 PHE A CA 1
ATOM 1500 C C . PHE A 1 243 ? 88.039 23.446 9.795 1.00 16.35 277 PHE A C 1
ATOM 1501 O O . PHE A 1 243 ? 88.333 24.529 9.302 1.00 15.12 277 PHE A O 1
ATOM 1509 N N . ARG A 1 244 ? 88.662 22.975 10.877 1.00 15.73 278 ARG A N 1
ATOM 1510 C CA A ARG A 1 244 ? 89.656 23.785 11.583 0.50 15.81 278 ARG A CA 1
ATOM 1511 C CA B ARG A 1 244 ? 89.669 23.776 11.590 0.50 15.84 278 ARG A CA 1
ATOM 1512 C C . ARG A 1 244 ? 90.771 24.264 10.651 1.00 15.57 278 ARG A C 1
ATOM 1513 O O . ARG A 1 244 ? 91.112 25.449 10.652 1.00 14.86 278 ARG A O 1
ATOM 1528 N N . ASP A 1 245 ? 91.326 23.352 9.853 1.00 15.65 279 ASP A N 1
ATOM 1529 C CA . ASP A 1 245 ? 92.384 23.720 8.907 1.00 16.21 279 ASP A CA 1
ATOM 1530 C C . ASP A 1 245 ? 91.916 24.775 7.918 1.00 16.12 279 ASP A C 1
ATOM 1531 O O . ASP A 1 245 ? 92.666 25.696 7.607 1.00 15.88 279 ASP A O 1
ATOM 1536 N N . ASP A 1 246 ? 90.682 24.641 7.429 1.00 16.14 280 ASP A N 1
ATOM 1537 C CA . ASP A 1 246 ? 90.115 25.632 6.514 1.00 16.68 280 ASP A CA 1
ATOM 1538 C C . ASP A 1 246 ? 89.953 26.990 7.174 1.00 15.89 280 ASP A C 1
ATOM 1539 O O . ASP A 1 246 ? 90.250 28.013 6.555 1.00 15.92 280 ASP A O 1
ATOM 1544 N N . LEU A 1 247 ? 89.486 27.008 8.417 1.00 15.06 281 LEU A N 1
ATOM 1545 C CA . LEU A 1 247 ? 89.321 28.272 9.142 1.00 15.06 281 LEU A CA 1
ATOM 1546 C C . LEU A 1 247 ? 90.672 28.929 9.429 1.00 14.61 281 LEU A C 1
ATOM 1547 O O . LEU A 1 247 ? 90.782 30.157 9.441 1.00 14.43 281 LEU A O 1
ATOM 1552 N N . GLU A 1 248 ? 91.706 28.116 9.629 1.00 14.29 282 GLU A N 1
ATOM 1553 C CA . GLU A 1 248 ? 93.046 28.657 9.818 1.00 13.94 282 GLU A CA 1
ATOM 1554 C C . GLU A 1 248 ? 93.583 29.240 8.510 1.00 13.56 282 GLU A C 1
ATOM 1555 O O . GLU A 1 248 ? 94.265 30.261 8.529 1.00 13.12 282 GLU A O 1
ATOM 1561 N N . THR A 1 249 ? 93.250 28.609 7.385 1.00 12.92 283 THR A N 1
ATOM 1562 C CA . THR A 1 249 ? 93.631 29.115 6.069 1.00 12.88 283 THR A CA 1
ATOM 1563 C C . THR A 1 249 ? 92.950 30.450 5.772 1.00 12.94 283 THR A C 1
ATOM 1564 O O . THR A 1 249 ? 93.600 31.407 5.350 1.00 12.40 283 THR A O 1
ATOM 1568 N N . ILE A 1 250 ? 91.642 30.504 6.002 1.00 12.92 284 ILE A N 1
ATOM 1569 C CA . ILE A 1 250 ? 90.870 31.725 5.804 1.00 13.17 284 ILE A CA 1
ATOM 1570 C C . ILE A 1 250 ? 91.420 32.852 6.681 1.00 13.54 284 ILE A C 1
ATOM 1571 O O . ILE A 1 250 ? 91.664 33.967 6.207 1.00 13.18 284 ILE A O 1
ATOM 1576 N N . SER A 1 251 ? 91.635 32.541 7.953 1.00 13.78 285 SER A N 1
ATOM 1577 C CA . SER A 1 251 ? 92.097 33.529 8.920 1.00 14.58 285 SER A CA 1
ATOM 1578 C C . SER A 1 251 ? 93.489 34.066 8.577 1.00 14.56 285 SER A C 1
ATOM 1579 O O . SER A 1 251 ? 93.759 35.260 8.748 1.00 14.71 285 SER A O 1
ATOM 1582 N N . GLY A 1 252 ? 94.365 33.179 8.104 1.00 14.26 286 GLY A N 1
ATOM 1583 C CA . GLY A 1 252 ? 95.701 33.560 7.669 1.00 14.19 286 GLY A CA 1
ATOM 1584 C C . GLY A 1 252 ? 95.706 34.510 6.484 1.00 14.23 286 GLY A C 1
ATOM 1585 O O . GLY A 1 252 ? 96.511 35.454 6.441 1.00 13.64 286 GLY A O 1
ATOM 1586 N N . ILE A 1 253 ? 94.835 34.252 5.508 1.00 13.71 287 ILE A N 1
ATOM 1587 C CA . ILE A 1 253 ? 94.753 35.108 4.327 1.00 14.17 287 ILE A CA 1
ATOM 1588 C C . ILE A 1 253 ? 94.246 36.488 4.748 1.00 14.20 287 ILE A C 1
ATOM 1589 O O . ILE A 1 253 ? 94.891 37.489 4.463 1.00 14.52 287 ILE A O 1
ATOM 1594 N N . LEU A 1 254 ? 93.118 36.528 5.456 1.00 14.36 288 LEU A N 1
ATOM 1595 C CA . LEU A 1 254 ? 92.532 37.790 5.927 1.00 14.30 288 LEU A CA 1
ATOM 1596 C C . LEU A 1 254 ? 93.521 38.629 6.743 1.00 14.35 288 LEU A C 1
ATOM 1597 O O . LEU A 1 254 ? 93.631 39.841 6.534 1.00 14.03 288 LEU A O 1
ATOM 1602 N N . ASN A 1 255 ? 94.251 37.990 7.653 1.00 15.03 289 ASN A N 1
ATOM 1603 C CA . ASN A 1 255 ? 95.235 38.706 8.471 1.00 15.40 289 ASN A CA 1
ATOM 1604 C C . ASN A 1 255 ? 96.415 39.228 7.661 1.00 15.94 289 ASN A C 1
ATOM 1605 O O . ASN A 1 255 ? 96.876 40.338 7.894 1.00 15.85 289 ASN A O 1
ATOM 1610 N N . GLU A 1 256 ? 96.895 38.422 6.717 1.00 16.74 290 GLU A N 1
ATOM 1611 C CA . GLU A 1 256 ? 98.019 38.790 5.855 1.00 17.37 290 GLU A CA 1
ATOM 1612 C C . GLU A 1 256 ? 97.670 39.932 4.898 1.00 17.09 290 GLU A C 1
ATOM 1613 O O . GLU A 1 256 ? 98.495 40.804 4.649 1.00 16.32 290 GLU A O 1
ATOM 1619 N N . LYS A 1 257 ? 96.457 39.913 4.347 1.00 17.03 291 LYS A N 1
ATOM 1620 C CA . LYS A 1 257 ? 96.043 40.927 3.380 1.00 17.03 291 LYS A CA 1
ATOM 1621 C C . LYS A 1 257 ? 95.578 42.233 4.032 1.00 16.54 291 LYS A C 1
ATOM 1622 O O . LYS A 1 257 ? 95.478 43.252 3.353 1.00 16.45 291 LYS A O 1
ATOM 1628 N N . ASN A 1 258 ? 95.296 42.214 5.334 1.00 15.77 292 ASN A N 1
ATOM 1629 C CA . ASN A 1 258 ? 94.729 43.384 6.000 1.00 15.31 292 ASN A CA 1
ATOM 1630 C C . ASN A 1 258 ? 95.639 44.612 5.893 1.00 15.35 292 ASN A C 1
ATOM 1631 O O . ASN A 1 258 ? 96.820 44.548 6.224 1.00 14.19 292 ASN A O 1
ATOM 1636 N N . SER A 1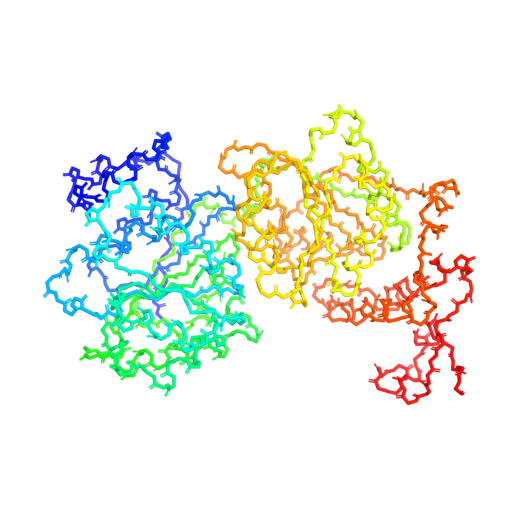 259 ? 95.068 45.725 5.432 1.00 15.50 293 SER A N 1
ATOM 1637 C CA . SER A 1 259 ? 95.830 46.949 5.178 1.00 15.90 293 SER A CA 1
ATOM 1638 C C . SER A 1 259 ? 96.317 47.652 6.445 1.00 15.98 293 SER A C 1
ATOM 1639 O O . SER A 1 259 ? 97.225 48.460 6.370 1.00 15.99 293 SER A O 1
ATOM 1642 N N . LYS A 1 260 ? 95.713 47.362 7.597 1.00 16.48 294 LYS A N 1
ATOM 1643 C CA . LYS A 1 260 ? 96.139 47.989 8.859 1.00 16.80 294 LYS A CA 1
ATOM 1644 C C . LYS A 1 260 ? 97.174 47.143 9.596 1.00 16.61 294 LYS A C 1
ATOM 1645 O O . LYS A 1 260 ? 98.276 47.611 9.857 1.00 16.53 294 LYS A O 1
ATOM 1649 N N . SER A 1 261 ? 96.816 45.909 9.941 1.00 16.49 295 SER A N 1
ATOM 1650 C CA . SER A 1 261 ? 97.741 45.002 10.635 1.00 16.38 295 SER A CA 1
ATOM 1651 C C . SER A 1 261 ? 97.237 43.564 10.690 1.00 15.99 295 SER A C 1
ATOM 1652 O O . SER A 1 261 ? 96.042 43.296 10.527 1.00 15.73 295 SER A O 1
ATOM 1655 N N . ALA A 1 262 ? 98.166 42.651 10.961 1.00 15.78 296 ALA A N 1
ATOM 1656 C CA . ALA A 1 262 ? 97.863 41.224 11.100 1.00 15.80 296 ALA A CA 1
ATOM 1657 C C . ALA A 1 262 ? 96.971 40.903 12.310 1.00 15.58 296 ALA A C 1
ATOM 1658 O O . ALA A 1 262 ? 96.349 39.843 12.361 1.00 15.56 296 ALA A O 1
ATOM 1660 N N . ASP A 1 263 ? 96.913 41.805 13.284 1.00 15.37 297 ASP A N 1
ATOM 1661 C CA . ASP A 1 263 ? 96.040 41.610 14.443 1.00 15.36 297 ASP A CA 1
ATOM 1662 C C . ASP A 1 263 ? 94.797 42.512 14.429 1.00 14.93 297 ASP A C 1
ATOM 1663 O O . ASP A 1 263 ? 94.090 42.597 15.430 1.00 14.56 297 ASP A O 1
ATOM 1668 N N . ASN A 1 264 ? 94.526 43.178 13.307 1.00 14.80 298 ASN A N 1
ATOM 1669 C CA . ASN A 1 264 ? 93.374 44.090 13.229 1.00 14.77 298 ASN A CA 1
ATOM 1670 C C . ASN A 1 264 ? 92.027 43.398 13.469 1.00 14.86 298 ASN A C 1
ATOM 1671 O O . ASN A 1 264 ? 91.233 43.842 14.303 1.00 14.96 298 ASN A O 1
ATOM 1676 N N . ILE A 1 265 ? 91.778 42.321 12.729 1.00 14.38 299 ILE A N 1
ATOM 1677 C CA . ILE A 1 265 ? 90.469 41.652 12.729 1.00 14.08 299 ILE A CA 1
ATOM 1678 C C . ILE A 1 265 ? 90.072 41.160 14.130 1.00 14.01 299 ILE A C 1
ATOM 1679 O O . ILE A 1 265 ? 90.877 40.557 14.845 1.00 13.73 299 ILE A O 1
ATOM 1684 N N . LYS A 1 266 ? 88.837 41.466 14.522 1.00 14.34 300 LYS A N 1
ATOM 1685 C CA . LYS A 1 266 ? 88.239 40.938 15.748 1.00 14.72 300 LYS A CA 1
ATOM 1686 C C . LYS A 1 266 ? 87.416 39.716 15.370 1.00 14.85 300 LYS A C 1
ATOM 1687 O O . LYS A 1 266 ? 86.747 39.713 14.343 1.00 14.37 300 LYS A O 1
ATOM 1693 N N . THR A 1 267 ? 87.454 38.691 16.211 1.00 14.78 301 THR A N 1
ATOM 1694 C CA . THR A 1 267 ? 86.809 37.421 15.906 1.00 14.81 301 THR A CA 1
ATOM 1695 C C . THR A 1 267 ? 85.693 37.143 16.903 1.00 14.70 301 THR A C 1
ATOM 1696 O O . THR A 1 267 ? 85.890 37.283 18.105 1.00 14.36 301 THR A O 1
ATOM 1700 N N . LEU A 1 268 ? 84.523 36.765 16.390 1.00 14.70 302 LEU A N 1
ATOM 1701 C CA . LEU A 1 268 ? 83.355 36.463 17.216 1.00 14.58 302 LEU A CA 1
ATOM 1702 C C . LEU A 1 268 ? 82.947 34.996 17.038 1.00 14.58 302 LEU A C 1
ATOM 1703 O O . LEU A 1 268 ? 82.717 34.553 15.924 1.00 14.06 302 LEU A O 1
ATOM 1708 N N . LEU A 1 269 ? 82.849 34.252 18.135 1.00 14.43 303 LEU A N 1
ATOM 1709 C CA . LEU A 1 269 ? 82.426 32.852 18.074 1.00 14.69 303 LEU A CA 1
ATOM 1710 C C . LEU A 1 269 ? 81.065 32.660 18.753 1.00 14.82 303 LEU A C 1
ATOM 1711 O O . LEU A 1 269 ? 80.901 33.019 19.928 1.00 14.20 303 LEU A O 1
ATOM 1716 N N . PHE A 1 270 ? 80.112 32.079 18.015 1.00 14.51 304 PHE A N 1
ATOM 1717 C CA . PHE A 1 270 ? 78.765 31.799 18.518 1.00 14.80 304 PHE A CA 1
ATOM 1718 C C . PHE A 1 270 ? 78.395 30.322 18.381 1.00 14.57 304 PHE A C 1
ATOM 1719 O O . PHE A 1 270 ? 78.661 29.703 17.348 1.00 14.91 304 PHE A O 1
ATOM 1727 N N . SER A 1 271 ? 77.769 29.777 19.422 1.00 14.84 305 SER A N 1
ATOM 1728 C CA . SER A 1 271 ? 77.173 28.438 19.390 1.00 14.91 305 SER A CA 1
ATOM 1729 C C . SER A 1 271 ? 76.352 28.165 20.649 1.00 15.15 305 SER A C 1
ATOM 1730 O O . SER A 1 271 ? 76.578 28.775 21.690 1.00 15.37 305 SER A O 1
ATOM 1733 N N . ALA A 1 272 ? 75.411 27.228 20.549 1.00 15.18 306 ALA A N 1
ATOM 1734 C CA . ALA A 1 272 ? 74.708 26.706 21.720 1.00 15.15 306 ALA A CA 1
ATOM 1735 C C . ALA A 1 272 ? 75.579 25.753 22.542 1.00 15.43 306 ALA A C 1
ATOM 1736 O O . ALA A 1 272 ? 75.300 25.520 23.717 1.00 15.77 306 ALA A O 1
ATOM 1738 N N . THR A 1 273 ? 76.619 25.201 21.916 1.00 16.22 307 THR A N 1
ATOM 1739 C CA . THR A 1 273 ? 77.503 24.229 22.547 1.00 16.87 307 THR A CA 1
ATOM 1740 C C . THR A 1 273 ? 78.958 24.679 22.437 1.00 18.34 307 THR A C 1
ATOM 1741 O O . THR A 1 273 ? 79.594 24.522 21.394 1.00 18.21 307 THR A O 1
ATOM 1745 N N . LEU A 1 274 ? 79.463 25.276 23.510 1.00 19.83 308 LEU A N 1
ATOM 1746 C CA . LEU A 1 274 ? 80.876 25.638 23.609 1.00 21.15 308 LEU A CA 1
ATOM 1747 C C . LEU A 1 274 ? 81.249 25.940 25.064 1.00 22.26 308 LEU A C 1
ATOM 1748 O O . LEU A 1 274 ? 80.377 26.108 25.920 1.00 22.24 308 LEU A O 1
ATOM 1753 N N . ASP A 1 275 ? 82.550 25.965 25.335 1.00 23.37 309 ASP A N 1
ATOM 1754 C CA . ASP A 1 275 ? 83.070 26.200 26.681 1.00 24.33 309 ASP A CA 1
ATOM 1755 C C . ASP A 1 275 ? 84.502 26.753 26.577 1.00 25.01 309 ASP A C 1
ATOM 1756 O O . ASP A 1 275 ? 84.912 27.196 25.499 1.00 24.92 309 ASP A O 1
ATOM 1761 N N . ASP A 1 276 ? 85.249 26.738 27.685 1.00 25.74 310 ASP A N 1
ATOM 1762 C CA . ASP A 1 276 ? 86.638 27.233 27.703 1.00 26.46 310 ASP A CA 1
ATOM 1763 C C . ASP A 1 276 ? 87.556 26.571 26.669 1.00 26.73 310 ASP A C 1
ATOM 1764 O O . ASP A 1 276 ? 88.484 27.207 26.172 1.00 26.95 310 ASP A O 1
ATOM 1769 N N . LYS A 1 277 ? 87.301 25.298 26.364 1.00 27.04 311 LYS A N 1
ATOM 1770 C CA . LYS A 1 277 ? 88.162 24.517 25.473 1.00 27.09 311 LYS A CA 1
ATOM 1771 C C . LYS A 1 277 ? 88.179 25.006 24.015 1.00 27.23 311 LYS A C 1
ATOM 1772 O O . LYS A 1 277 ? 89.146 24.739 23.303 1.00 27.20 311 LYS A O 1
ATOM 1775 N N . VAL A 1 278 ? 87.138 25.719 23.568 1.00 27.22 312 VAL A N 1
ATOM 1776 C CA . VAL A 1 278 ? 87.132 26.252 22.200 1.00 27.30 312 VAL A CA 1
ATOM 1777 C C . VAL A 1 278 ? 88.191 27.341 22.016 1.00 27.21 312 VAL A C 1
ATOM 1778 O O . VAL A 1 278 ? 88.673 27.550 20.898 1.00 27.47 312 VAL A O 1
ATOM 1782 N N . GLN A 1 279 ? 88.556 28.030 23.103 1.00 27.01 313 GLN A N 1
ATOM 1783 C CA . GLN A 1 279 ? 89.608 29.045 23.041 1.00 26.65 313 GLN A CA 1
ATOM 1784 C C . GLN A 1 279 ? 90.929 28.422 22.615 1.00 25.89 313 GLN A C 1
ATOM 1785 O O . GLN A 1 279 ? 91.642 28.984 21.784 1.00 25.96 313 GLN A O 1
ATOM 1791 N N . LYS A 1 280 ? 91.253 27.271 23.197 1.00 25.01 314 LYS A N 1
ATOM 1792 C CA . LYS A 1 280 ? 92.455 26.529 22.823 1.00 24.23 314 LYS A CA 1
ATOM 1793 C C . LYS A 1 280 ? 92.408 26.188 21.337 1.00 23.38 314 LYS A C 1
ATOM 1794 O O . LYS A 1 280 ? 93.360 26.452 20.605 1.00 23.28 314 LYS A O 1
ATOM 1798 N N . LEU A 1 281 ? 91.285 25.613 20.905 1.00 22.35 315 LEU A N 1
ATOM 1799 C CA . LEU A 1 281 ? 91.091 25.216 19.510 1.00 21.68 315 LEU A CA 1
ATOM 1800 C C . LEU A 1 281 ? 91.123 26.410 18.550 1.00 21.18 315 LEU A C 1
ATOM 1801 O O . LEU A 1 281 ? 91.540 26.269 17.402 1.00 20.80 315 LEU A O 1
ATOM 1806 N N . ALA A 1 282 ? 90.687 27.575 19.025 1.00 20.57 316 ALA A N 1
ATOM 1807 C CA . ALA A 1 282 ? 90.627 28.775 18.196 1.00 20.51 316 ALA A CA 1
ATOM 1808 C C . ALA A 1 282 ? 91.886 29.643 18.301 1.00 20.45 316 ALA A C 1
ATOM 1809 O O . ALA A 1 282 ? 91.942 30.709 17.697 1.00 20.10 316 ALA A O 1
ATOM 1811 N N . ASN A 1 283 ? 92.887 29.178 19.049 1.00 20.50 317 ASN A N 1
ATOM 1812 C CA . ASN A 1 283 ? 94.085 29.962 19.365 1.00 20.78 317 ASN A CA 1
ATOM 1813 C C . ASN A 1 283 ? 94.789 30.586 18.156 1.00 20.64 317 ASN A C 1
ATOM 1814 O O . ASN A 1 283 ? 95.266 31.723 18.229 1.00 20.55 317 ASN A O 1
ATOM 1819 N N . ASN A 1 284 ? 94.862 29.843 17.054 1.00 20.31 318 ASN A N 1
ATOM 1820 C CA . ASN A 1 284 ? 95.549 30.328 15.852 1.00 20.28 318 ASN A CA 1
ATOM 1821 C C . ASN A 1 284 ? 94.722 31.315 15.020 1.00 19.86 318 ASN A C 1
ATOM 1822 O O . ASN A 1 284 ? 95.248 31.905 14.074 1.00 19.79 318 ASN A O 1
ATOM 1827 N N . ILE A 1 285 ? 93.440 31.484 15.345 1.00 19.23 319 ILE A N 1
ATOM 1828 C CA . ILE A 1 285 ? 92.584 32.416 14.597 1.00 19.09 319 ILE A CA 1
ATOM 1829 C C . ILE A 1 285 ? 92.109 33.636 15.406 1.00 18.95 319 ILE A C 1
ATOM 1830 O O . ILE A 1 285 ? 91.491 34.544 14.852 1.00 19.08 319 ILE A O 1
ATOM 1835 N N . MET A 1 286 ? 92.396 33.659 16.702 1.00 19.21 320 MET A N 1
ATOM 1836 C CA . MET A 1 286 ? 92.044 34.792 17.552 1.00 19.34 320 MET A CA 1
ATOM 1837 C C . MET A 1 286 ? 93.258 35.723 17.638 1.00 18.98 320 MET A C 1
ATOM 1838 O O . MET A 1 286 ? 94.315 35.310 18.098 1.00 18.50 320 MET A O 1
ATOM 1843 N N . ASN A 1 287 ? 93.096 36.970 17.195 1.00 18.56 321 ASN A N 1
ATOM 1844 C CA . ASN A 1 287 ? 94.193 37.953 17.137 1.00 18.28 321 ASN A CA 1
ATOM 1845 C C . ASN A 1 287 ? 94.426 38.760 18.418 1.00 18.19 321 ASN A C 1
ATOM 1846 O O . ASN A 1 287 ? 95.539 39.209 18.666 1.00 17.90 321 ASN A O 1
ATOM 1851 N N . LYS A 1 288 ? 93.375 38.989 19.201 1.00 18.17 322 LYS A N 1
ATOM 1852 C CA . LYS A 1 288 ? 93.444 39.962 20.297 1.00 18.37 322 LYS A CA 1
ATOM 1853 C C . LYS A 1 288 ? 93.964 39.353 21.595 1.00 18.69 322 LYS A C 1
ATOM 1854 O O . LYS A 1 288 ? 93.888 38.142 21.794 1.00 19.00 322 LYS A O 1
ATOM 1860 N N . LYS A 1 289 ? 94.488 40.209 22.472 1.00 19.06 323 LYS A N 1
ATOM 1861 C CA . LYS A 1 289 ? 95.092 39.777 23.730 1.00 19.41 323 LYS A CA 1
ATOM 1862 C C . LYS A 1 289 ? 94.075 39.521 24.844 1.00 19.44 323 LYS A C 1
ATOM 1863 O O . LYS A 1 289 ? 94.415 38.906 25.858 1.00 18.93 323 LYS A O 1
ATOM 1867 N N . GLU A 1 290 ? 92.847 40.004 24.663 1.00 19.34 324 GLU A N 1
ATOM 1868 C CA . GLU A 1 290 ? 91.752 39.724 25.588 1.00 19.66 324 GLU A CA 1
ATOM 1869 C C . GLU A 1 290 ? 90.609 39.046 24.827 1.00 19.64 324 GLU A C 1
ATOM 1870 O O . GLU A 1 290 ? 90.291 39.436 23.700 1.00 19.35 324 GLU A O 1
ATOM 1876 N N . CYS A 1 291 ? 90.004 38.033 25.442 1.00 19.80 325 CYS A N 1
ATOM 1877 C CA . CYS A 1 291 ? 88.819 37.389 24.884 1.00 20.46 325 CYS A CA 1
ATOM 1878 C C . CYS A 1 291 ? 87.681 37.397 25.902 1.00 19.99 325 CYS A C 1
ATOM 1879 O O . CYS A 1 291 ? 87.809 36.849 26.998 1.00 19.84 325 CYS A O 1
ATOM 1882 N N . LEU A 1 292 ? 86.576 38.032 25.526 1.00 19.85 326 LEU A N 1
ATOM 1883 C CA . LEU A 1 292 ? 85.386 38.122 26.362 1.00 19.81 326 LEU A CA 1
ATOM 1884 C C . LEU A 1 292 ? 84.501 36.900 26.095 1.00 19.58 326 LEU A C 1
ATOM 1885 O O . LEU A 1 292 ? 84.078 36.674 24.958 1.00 19.50 326 LEU A O 1
ATOM 1890 N N . PHE A 1 293 ? 84.244 36.107 27.131 1.00 19.35 327 PHE A N 1
ATOM 1891 C CA . PHE A 1 293 ? 83.311 34.988 27.043 1.00 19.28 327 PHE A CA 1
ATOM 1892 C C . PHE A 1 293 ? 81.994 35.420 27.675 1.00 18.72 327 PHE A C 1
ATOM 1893 O O . PHE A 1 293 ? 81.876 35.488 28.900 1.00 18.35 327 PHE A O 1
ATOM 1901 N N . LEU A 1 294 ? 81.009 35.706 26.833 1.00 17.98 328 LEU A N 1
ATOM 1902 C CA . LEU A 1 294 ? 79.692 36.129 27.288 1.00 17.78 328 LEU A CA 1
ATOM 1903 C C . LEU A 1 294 ? 78.770 34.921 27.312 1.00 17.91 328 LEU A C 1
ATOM 1904 O O . LEU A 1 294 ? 78.483 34.341 26.273 1.00 17.96 328 LEU A O 1
ATOM 1909 N N . ASP A 1 295 ? 78.320 34.534 28.502 1.00 18.10 329 ASP A N 1
ATOM 1910 C CA . ASP A 1 295 ? 77.573 33.291 28.677 1.00 18.22 329 ASP A CA 1
ATOM 1911 C C . ASP A 1 295 ? 76.169 33.583 29.202 1.00 18.02 329 ASP A C 1
ATOM 1912 O O . ASP A 1 295 ? 76.013 34.274 30.203 1.00 18.01 329 ASP A O 1
ATOM 1917 N N . THR A 1 296 ? 75.152 33.063 28.518 1.00 17.80 330 THR A N 1
ATOM 1918 C CA . THR A 1 296 ? 73.764 33.199 28.961 1.00 17.66 330 THR A CA 1
ATOM 1919 C C . THR A 1 296 ? 73.236 31.873 29.521 1.00 18.34 330 THR A C 1
ATOM 1920 O O . THR A 1 296 ? 72.040 31.729 29.744 1.00 18.31 330 THR A O 1
ATOM 1924 N N . VAL A 1 297 ? 74.136 30.913 29.733 1.00 19.18 331 VAL A N 1
ATOM 1925 C CA . VAL A 1 297 ? 73.813 29.610 30.310 1.00 20.00 331 VAL A CA 1
ATOM 1926 C C . VAL A 1 297 ? 74.688 29.384 31.547 1.00 20.71 331 VAL A C 1
ATOM 1927 O O . VAL A 1 297 ? 75.868 29.724 31.535 1.00 21.28 331 VAL A O 1
ATOM 1931 N N . ASP A 1 298 ? 74.120 28.818 32.612 1.00 21.43 332 ASP A N 1
ATOM 1932 C CA . ASP A 1 298 ? 74.901 28.503 33.819 1.00 22.06 332 ASP A CA 1
ATOM 1933 C C . ASP A 1 298 ? 75.975 27.453 33.512 1.00 22.11 332 ASP A C 1
ATOM 1934 O O . ASP A 1 298 ? 75.852 26.685 32.555 1.00 22.18 332 ASP A O 1
ATOM 1939 N N . LYS A 1 299 ? 77.024 27.435 34.333 1.00 22.21 333 LYS A N 1
ATOM 1940 C CA . LYS A 1 299 ? 78.185 26.559 34.131 1.00 22.29 333 LYS A CA 1
ATOM 1941 C C . LYS A 1 299 ? 77.820 25.074 34.064 1.00 22.34 333 LYS A C 1
ATOM 1942 O O . LYS A 1 299 ? 78.264 24.361 33.162 1.00 22.39 333 LYS A O 1
ATOM 1944 N N . ASN A 1 300 ? 77.013 24.623 35.021 1.00 22.41 334 ASN A N 1
ATOM 1945 C CA . ASN A 1 300 ? 76.610 23.215 35.109 1.00 22.61 334 ASN A CA 1
ATOM 1946 C C . ASN A 1 300 ? 75.268 22.913 34.428 1.00 22.70 334 ASN A C 1
ATOM 1947 O O . ASN A 1 300 ? 74.934 21.743 34.216 1.00 23.15 334 ASN A O 1
ATOM 1949 N N . GLU A 1 301 ? 74.506 23.961 34.103 1.00 22.50 335 GLU A N 1
ATOM 1950 C CA . GLU A 1 301 ? 73.187 23.828 33.462 1.00 22.11 335 GLU A CA 1
ATOM 1951 C C . GLU A 1 301 ? 73.316 23.133 32.110 1.00 21.46 335 GLU A C 1
ATOM 1952 O O . GLU A 1 301 ? 74.247 23.424 31.364 1.00 21.63 335 GLU A O 1
ATOM 1958 N N . PRO A 1 302 ? 72.391 22.204 31.793 1.00 20.82 336 PRO A N 1
ATOM 1959 C CA . PRO A 1 302 ? 72.455 21.548 30.480 1.00 20.25 336 PRO A CA 1
ATOM 1960 C C . PRO A 1 302 ? 72.212 22.517 29.326 1.00 19.86 336 PRO A C 1
ATOM 1961 O O . PRO A 1 302 ? 71.391 23.433 29.441 1.00 19.46 336 PRO A O 1
ATOM 1965 N N . GLU A 1 303 ? 72.926 22.294 28.224 1.00 19.28 337 GLU A N 1
ATOM 1966 C CA . GLU A 1 303 ? 72.904 23.195 27.075 1.00 19.03 337 GLU A CA 1
ATOM 1967 C C . GLU A 1 303 ? 71.618 23.066 26.250 1.00 18.70 337 GLU A C 1
ATOM 1968 O O . GLU A 1 303 ? 71.242 24.006 25.558 1.00 18.51 337 GLU A O 1
ATOM 1974 N N . ALA A 1 304 ? 70.944 21.917 26.345 1.00 18.56 338 ALA A N 1
ATOM 1975 C CA . ALA A 1 304 ? 69.652 21.704 25.690 1.00 18.31 338 ALA A CA 1
ATOM 1976 C C . ALA A 1 304 ? 68.613 22.717 26.175 1.00 18.34 338 ALA A C 1
ATOM 1977 O O . ALA A 1 304 ? 68.645 23.144 27.333 1.00 18.19 338 ALA A O 1
ATOM 1979 N N . HIS A 1 305 ? 67.712 23.117 25.281 1.00 18.28 339 HIS A N 1
ATOM 1980 C CA . HIS A 1 305 ? 66.670 24.066 25.633 1.00 18.69 339 HIS A CA 1
ATOM 1981 C C . HIS A 1 305 ? 65.661 23.359 26.524 1.00 18.67 339 HIS A C 1
ATOM 1982 O O . HIS A 1 305 ? 65.098 22.335 26.137 1.00 18.67 339 HIS A O 1
ATOM 1989 N N . GLU A 1 306 ? 65.452 23.916 27.713 1.00 19.09 340 GLU A N 1
ATOM 1990 C CA . GLU A 1 306 ? 64.631 23.291 28.754 1.00 19.19 340 GLU A CA 1
ATOM 1991 C C . GLU A 1 306 ? 63.147 23.141 28.383 1.00 19.21 340 GLU A C 1
ATOM 1992 O O . GLU A 1 306 ? 62.441 22.324 28.976 1.00 19.00 340 GLU A O 1
ATOM 1998 N N . ARG A 1 307 ? 62.678 23.915 27.405 1.00 19.00 341 ARG A N 1
ATOM 1999 C CA . ARG A 1 307 ? 61.279 23.853 26.982 1.00 19.20 341 ARG A CA 1
ATOM 2000 C C . ARG A 1 307 ? 60.973 22.616 26.129 1.00 18.53 341 ARG A C 1
ATOM 2001 O O . ARG A 1 307 ? 59.809 22.263 25.947 1.00 18.85 341 ARG A O 1
ATOM 2009 N N . ILE A 1 308 ? 62.001 21.956 25.607 1.00 17.71 342 ILE A N 1
ATOM 2010 C CA . ILE A 1 308 ? 61.775 20.787 24.762 1.00 17.22 342 ILE A CA 1
ATOM 2011 C C . ILE A 1 308 ? 61.410 19.593 25.644 1.00 17.28 342 ILE A C 1
ATOM 2012 O O . ILE A 1 308 ? 62.147 19.246 26.569 1.00 17.89 342 ILE A O 1
ATOM 2017 N N . ASP A 1 309 ? 60.260 18.989 25.368 1.00 17.04 343 ASP A N 1
ATOM 2018 C CA . ASP A 1 309 ? 59.829 17.797 26.083 1.00 17.10 343 ASP A CA 1
ATOM 2019 C C . ASP A 1 309 ? 60.484 16.576 25.444 1.00 16.40 343 ASP A C 1
ATOM 2020 O O . ASP A 1 309 ? 59.983 16.039 24.453 1.00 15.94 343 ASP A O 1
ATOM 2025 N N . GLN A 1 310 ? 61.608 16.152 26.020 1.00 15.81 344 GLN A N 1
ATOM 2026 C CA . GLN A 1 310 ? 62.432 15.090 25.449 1.00 15.52 344 GLN A CA 1
ATOM 2027 C C . GLN A 1 310 ? 61.973 13.695 25.852 1.00 15.20 344 GLN A C 1
ATOM 2028 O O . GLN A 1 310 ? 61.545 13.479 26.976 1.00 15.16 344 GLN A O 1
ATOM 2034 N N . SER A 1 311 ? 62.088 12.746 24.926 1.00 14.77 345 SER A N 1
ATOM 2035 C CA . SER A 1 311 ? 61.871 11.342 25.244 1.00 14.69 345 SER A CA 1
ATOM 2036 C C . SER A 1 311 ? 62.737 10.426 24.384 1.00 14.39 345 SER A C 1
ATOM 2037 O O . SER A 1 311 ? 63.254 10.842 23.342 1.00 14.60 345 SER A O 1
ATOM 2040 N N . VAL A 1 312 ? 62.875 9.180 24.834 1.00 14.49 346 VAL A N 1
ATOM 2041 C CA . VAL A 1 312 ? 63.610 8.149 24.110 1.00 14.44 346 VAL A CA 1
ATOM 2042 C C . VAL A 1 312 ? 62.781 6.864 24.032 1.00 14.48 346 VAL A C 1
ATOM 2043 O O . VAL A 1 312 ? 62.155 6.447 25.011 1.00 14.75 346 VAL A O 1
ATOM 2047 N N . VAL A 1 313 ? 62.760 6.265 22.846 1.00 14.38 347 VAL A N 1
ATOM 2048 C CA . VAL A 1 313 ? 62.030 5.031 22.594 1.00 14.20 347 VAL A CA 1
ATOM 2049 C C . VAL A 1 313 ? 63.064 3.953 22.251 1.00 14.40 347 VAL A C 1
ATOM 2050 O O . VAL A 1 313 ? 63.758 4.060 21.235 1.00 14.07 347 VAL A O 1
ATOM 2054 N N . ILE A 1 314 ? 63.174 2.935 23.110 1.00 14.25 348 ILE A N 1
ATOM 2055 C CA . ILE A 1 314 ? 64.238 1.930 23.021 1.00 14.46 348 ILE A CA 1
ATOM 2056 C C . ILE A 1 314 ? 63.711 0.600 22.476 1.00 14.89 348 ILE A C 1
ATOM 2057 O O . ILE A 1 314 ? 62.876 -0.051 23.117 1.00 14.47 348 ILE A O 1
ATOM 2062 N N . SER A 1 315 ? 64.198 0.213 21.299 1.00 15.23 349 SER A N 1
ATOM 2063 C CA . SER A 1 315 ? 63.839 -1.053 20.662 1.00 15.94 349 SER A CA 1
ATOM 2064 C C . SER A 1 315 ? 64.936 -2.093 20.856 1.00 16.35 349 SER A C 1
ATOM 2065 O O . SER A 1 315 ? 66.045 -1.762 21.270 1.00 16.41 349 SER A O 1
ATOM 2068 N N . GLU A 1 316 ? 64.621 -3.348 20.543 1.00 17.10 350 GLU A N 1
ATOM 2069 C CA . GLU A 1 316 ? 65.598 -4.447 20.622 1.00 17.70 350 GLU A CA 1
ATOM 2070 C C . GLU A 1 316 ? 66.598 -4.399 19.477 1.00 17.33 350 GLU A C 1
ATOM 2071 O O . GLU A 1 316 ? 67.761 -4.763 19.647 1.00 17.52 350 GLU A O 1
ATOM 2077 N N . LYS A 1 317 ? 66.129 -3.964 18.314 1.00 16.82 351 LYS A N 1
ATOM 2078 C CA . LYS A 1 317 ? 66.928 -3.947 17.103 1.00 16.72 351 LYS A CA 1
ATOM 2079 C C . LYS A 1 317 ? 66.918 -2.570 16.454 1.00 16.38 351 LYS A C 1
ATOM 2080 O O . LYS A 1 317 ? 65.924 -1.843 16.546 1.00 15.28 351 LYS A O 1
ATOM 2086 N N . PHE A 1 318 ? 68.028 -2.216 15.802 1.00 16.53 352 PHE A N 1
ATOM 2087 C CA . PHE A 1 318 ? 68.150 -0.925 15.122 1.00 16.58 352 PHE A CA 1
ATOM 2088 C C . PHE A 1 318 ? 66.995 -0.726 14.147 1.00 16.62 352 PHE A C 1
ATOM 2089 O O . PHE A 1 318 ? 66.339 0.320 14.167 1.00 16.74 352 PHE A O 1
ATOM 2097 N N . ALA A 1 319 ? 66.737 -1.736 13.313 1.00 16.35 353 ALA A N 1
ATOM 2098 C CA . ALA A 1 319 ? 65.684 -1.646 12.298 1.00 16.45 353 ALA A CA 1
ATOM 2099 C C . ALA A 1 319 ? 64.295 -1.363 12.890 1.00 16.33 353 ALA A C 1
ATOM 2100 O O . ALA A 1 319 ? 63.467 -0.724 12.245 1.00 16.25 353 ALA A O 1
ATOM 2102 N N . ASN A 1 320 ? 64.050 -1.824 14.116 1.00 16.07 354 ASN A N 1
ATOM 2103 C CA . ASN A 1 320 ? 62.768 -1.591 14.789 1.00 15.76 354 ASN A CA 1
ATOM 2104 C C . ASN A 1 320 ? 62.457 -0.105 15.009 1.00 15.63 354 ASN A C 1
ATOM 2105 O O . ASN A 1 320 ? 61.293 0.270 15.122 1.00 15.30 354 ASN A O 1
ATOM 2110 N N . SER A 1 321 ? 63.496 0.730 15.056 1.00 15.35 355 SER A N 1
ATOM 2111 C CA . SER A 1 321 ? 63.337 2.177 15.209 1.00 15.33 355 SER A CA 1
ATOM 2112 C C . SER A 1 321 ? 62.610 2.799 14.031 1.00 15.72 355 SER A C 1
ATOM 2113 O O . SER A 1 321 ? 61.947 3.819 14.189 1.00 16.19 355 SER A O 1
ATOM 2116 N N . ILE A 1 322 ? 62.748 2.191 12.855 1.00 15.56 356 ILE A N 1
ATOM 2117 C CA . ILE A 1 322 ? 61.982 2.593 11.685 1.00 15.81 356 ILE A CA 1
ATOM 2118 C C . ILE A 1 322 ? 60.487 2.385 11.965 1.00 15.66 356 ILE A C 1
ATOM 2119 O O . ILE A 1 322 ? 59.689 3.293 11.760 1.00 15.45 356 ILE A O 1
ATOM 2124 N N . PHE A 1 323 ? 60.120 1.201 12.459 1.00 15.39 357 PHE A N 1
ATOM 2125 C CA . PHE A 1 323 ? 58.709 0.883 12.711 1.00 15.25 357 PHE A CA 1
ATOM 2126 C C . PHE A 1 323 ? 58.142 1.745 13.838 1.00 14.97 357 PHE A C 1
ATOM 2127 O O . PHE A 1 323 ? 57.001 2.209 13.754 1.00 15.22 357 PHE A O 1
ATOM 2135 N N . ALA A 1 324 ? 58.939 1.970 14.875 1.00 14.55 358 ALA A N 1
ATOM 2136 C CA . ALA A 1 324 ? 58.545 2.850 15.971 1.00 14.54 358 ALA A CA 1
ATOM 2137 C C . ALA A 1 324 ? 58.209 4.251 15.450 1.00 14.21 358 ALA A C 1
ATOM 2138 O O . ALA A 1 324 ? 57.176 4.809 15.796 1.00 14.18 358 ALA A O 1
ATOM 2140 N N . ALA A 1 325 ? 59.096 4.794 14.619 1.00 14.60 359 ALA A N 1
ATOM 2141 C CA . ALA A 1 325 ? 58.928 6.131 14.039 1.00 14.28 359 ALA A CA 1
ATOM 2142 C C . ALA A 1 325 ? 57.688 6.237 13.158 1.00 14.37 359 ALA A C 1
ATOM 2143 O O . ALA A 1 325 ? 56.968 7.243 13.215 1.00 13.89 359 ALA A O 1
ATOM 2145 N N . VAL A 1 326 ? 57.445 5.211 12.341 1.00 14.37 360 VAL A N 1
ATOM 2146 C CA . VAL A 1 326 ? 56.263 5.191 11.486 1.00 14.16 360 VAL A CA 1
ATOM 2147 C C . VAL A 1 326 ? 54.974 5.214 12.311 1.00 14.65 360 VAL A C 1
ATOM 2148 O O . VAL A 1 326 ? 54.041 5.946 11.977 1.00 14.49 360 VAL A O 1
ATOM 2152 N N . GLU A 1 327 ? 54.932 4.439 13.396 1.00 14.64 361 GLU A N 1
ATOM 2153 C CA . GLU A 1 327 ? 53.738 4.363 14.230 1.00 15.04 361 GLU A CA 1
ATOM 2154 C C . GLU A 1 327 ? 53.537 5.640 15.035 1.00 14.83 361 GLU A C 1
ATOM 2155 O O . GLU A 1 327 ? 52.403 6.076 15.240 1.00 14.70 361 GLU A O 1
ATOM 2161 N N . HIS A 1 328 ? 54.638 6.235 15.481 1.00 14.87 362 HIS A N 1
ATOM 2162 C CA . HIS A 1 328 ? 54.584 7.523 16.154 1.00 14.86 362 HIS A CA 1
ATOM 2163 C C . HIS A 1 328 ? 54.008 8.597 15.225 1.00 14.58 362 HIS A C 1
ATOM 2164 O O . HIS A 1 328 ? 53.119 9.343 15.617 1.00 14.45 362 HIS A O 1
ATOM 2171 N N . ILE A 1 329 ? 54.523 8.668 14.001 1.00 14.73 363 ILE A N 1
ATOM 2172 C CA . ILE A 1 329 ? 54.072 9.665 13.023 1.00 14.80 363 ILE A CA 1
ATOM 2173 C C . ILE A 1 329 ? 52.595 9.457 12.648 1.00 15.35 363 ILE A C 1
ATOM 2174 O O . ILE A 1 329 ? 51.829 10.421 12.528 1.00 15.55 363 ILE A O 1
ATOM 2179 N N . LYS A 1 330 ? 52.189 8.201 12.504 1.00 15.61 364 LYS A N 1
ATOM 2180 C CA . LYS A 1 330 ? 50.801 7.871 12.192 1.00 16.19 364 LYS A CA 1
ATOM 2181 C C . LYS A 1 330 ? 49.860 8.379 13.289 1.00 16.33 364 LYS A C 1
ATOM 2182 O O . LYS A 1 330 ? 48.809 8.958 13.010 1.00 15.91 364 LYS A O 1
ATOM 2188 N N . LYS A 1 331 ? 50.263 8.176 14.538 1.00 16.51 365 LYS A N 1
ATOM 2189 C CA . LYS A 1 331 ? 49.486 8.623 15.684 1.00 16.78 365 LYS A CA 1
ATOM 2190 C C . LYS A 1 331 ? 49.425 10.150 15.772 1.00 16.29 365 LYS A C 1
ATOM 2191 O O . LYS A 1 331 ? 48.383 10.703 16.090 1.00 15.67 365 LYS A O 1
ATOM 2197 N N . GLN A 1 332 ? 50.540 10.826 15.506 1.00 15.96 366 GLN A N 1
ATOM 2198 C CA . GLN A 1 332 ? 50.557 12.289 15.549 1.00 16.24 366 GLN A CA 1
ATOM 2199 C C . GLN A 1 332 ? 49.681 12.904 14.455 1.00 15.84 366 GLN A C 1
ATOM 2200 O O . GLN A 1 332 ? 48.988 13.893 14.706 1.00 15.93 366 GLN A O 1
ATOM 2206 N N . ILE A 1 333 ? 49.687 12.308 13.262 1.00 15.57 367 ILE A N 1
ATOM 2207 C CA . ILE A 1 333 ? 48.838 12.774 12.162 1.00 15.75 367 ILE A CA 1
ATOM 2208 C C . ILE A 1 333 ? 47.357 12.641 12.527 1.00 15.90 367 ILE A C 1
ATOM 2209 O O . ILE A 1 333 ? 46.568 13.539 12.258 1.00 16.01 367 ILE A O 1
ATOM 2214 N N . LYS A 1 334 ? 46.994 11.531 13.163 1.00 16.12 368 LYS A N 1
ATOM 2215 C CA . LYS A 1 334 ? 45.626 11.300 13.599 1.00 16.56 368 LYS A CA 1
ATOM 2216 C C . LYS A 1 334 ? 45.201 12.289 14.688 1.00 16.58 368 LYS A C 1
ATOM 2217 O O . LYS A 1 334 ? 44.203 12.989 14.543 1.00 16.13 368 LYS A O 1
ATOM 2223 N N . GLU A 1 335 ? 45.971 12.339 15.770 1.00 16.75 369 GLU A N 1
ATOM 2224 C CA . GLU A 1 335 ? 45.623 13.144 16.941 1.00 17.16 369 GLU A CA 1
ATOM 2225 C C . GLU A 1 335 ? 45.636 14.645 16.682 1.00 16.75 369 GLU A C 1
ATOM 2226 O O . GLU A 1 335 ? 44.842 15.381 17.278 1.00 16.45 369 GLU A O 1
ATOM 2232 N N . ARG A 1 336 ? 46.525 15.094 15.798 1.00 16.27 370 ARG A N 1
ATOM 2233 C CA . ARG A 1 336 ? 46.618 16.513 15.451 1.00 16.16 370 ARG A CA 1
ATOM 2234 C C . ARG A 1 336 ? 45.816 16.870 14.193 1.00 15.88 370 ARG A C 1
ATOM 2235 O O . ARG A 1 336 ? 45.917 17.995 13.696 1.00 15.32 370 ARG A O 1
ATOM 2243 N N . ASP A 1 337 ? 45.027 15.924 13.680 1.00 15.71 371 ASP A N 1
ATOM 2244 C CA . ASP A 1 337 ? 44.221 16.147 12.479 1.00 15.87 371 ASP A CA 1
ATOM 2245 C C . ASP A 1 337 ? 45.099 16.694 11.341 1.00 15.59 371 ASP A C 1
ATOM 2246 O O . ASP A 1 337 ? 44.738 17.663 10.666 1.00 15.38 371 ASP A O 1
ATOM 2251 N N . SER A 1 338 ? 46.264 16.069 11.162 1.00 15.51 372 SER A N 1
ATOM 2252 C CA . SER A 1 338 ? 47.255 16.435 10.132 1.00 15.48 372 SER A CA 1
ATOM 2253 C C . SER A 1 338 ? 47.927 17.805 10.311 1.00 15.05 372 SER A C 1
ATOM 2254 O O . SER A 1 338 ? 48.678 18.235 9.439 1.00 14.69 372 SER A O 1
ATOM 2257 N N . ASN A 1 339 ? 47.676 18.476 11.432 1.00 14.60 373 ASN A N 1
ATOM 2258 C CA . ASN A 1 339 ? 48.354 19.726 11.748 1.00 14.73 373 ASN A CA 1
ATOM 2259 C C . ASN A 1 339 ? 49.682 19.371 12.409 1.00 14.51 373 ASN A C 1
ATOM 2260 O O . ASN A 1 339 ? 49.848 19.499 13.622 1.00 14.79 373 ASN A O 1
ATOM 2265 N N . TYR A 1 340 ? 50.616 18.890 11.591 1.00 14.10 374 TYR A N 1
ATOM 2266 C CA . TYR A 1 340 ? 51.848 18.283 12.076 1.00 13.69 374 TYR A CA 1
ATOM 2267 C C . TYR A 1 340 ? 53.035 18.688 11.218 1.00 13.41 374 TYR A C 1
ATOM 2268 O O . TYR A 1 340 ? 53.085 18.390 10.018 1.00 13.50 374 TYR A O 1
ATOM 2277 N N . LYS A 1 341 ? 53.989 19.357 11.857 1.00 12.80 375 LYS A N 1
ATOM 2278 C CA . LYS A 1 341 ? 55.223 19.780 11.231 1.00 12.39 375 LYS A CA 1
ATOM 2279 C C . LYS A 1 341 ? 56.362 19.166 12.042 1.00 12.44 375 LYS A C 1
ATOM 2280 O O . LYS A 1 341 ? 56.510 19.448 13.233 1.00 11.10 375 LYS A O 1
ATOM 2286 N N . ALA A 1 342 ? 57.157 18.323 11.394 1.00 12.39 376 ALA A N 1
ATOM 2287 C CA . ALA A 1 342 ? 58.174 17.547 12.089 1.00 12.79 376 ALA A CA 1
ATOM 2288 C C . ALA A 1 342 ? 59.435 17.427 11.250 1.00 12.92 376 ALA A C 1
ATOM 2289 O O . ALA A 1 342 ? 59.384 17.513 10.041 1.00 12.85 376 ALA A O 1
ATOM 2291 N N . ILE A 1 343 ? 60.565 17.253 11.923 1.00 13.11 377 ILE A N 1
ATOM 2292 C CA . ILE A 1 343 ? 61.835 16.977 11.276 1.00 13.21 377 ILE A CA 1
ATOM 2293 C C . ILE A 1 343 ? 62.312 15.649 11.842 1.00 13.59 377 ILE A C 1
ATOM 2294 O O . ILE A 1 343 ? 62.289 15.447 13.055 1.00 14.14 377 ILE A O 1
ATOM 2299 N N . ILE A 1 344 ? 62.720 14.746 10.962 1.00 13.84 378 ILE A N 1
ATOM 2300 C CA . ILE A 1 344 ? 63.257 13.455 11.372 1.00 14.31 378 ILE A CA 1
ATOM 2301 C C . ILE A 1 344 ? 64.683 13.307 10.833 1.00 14.32 378 ILE A C 1
ATOM 2302 O O . ILE A 1 344 ? 64.914 13.394 9.634 1.00 15.25 378 ILE A O 1
ATOM 2307 N N . PHE A 1 345 ? 65.630 13.120 11.749 1.00 14.62 379 PHE A N 1
ATOM 2308 C CA . PHE A 1 345 ? 67.040 12.979 11.419 1.00 14.43 379 PHE A CA 1
ATOM 2309 C C . PHE A 1 345 ? 67.426 11.512 11.272 1.00 14.73 379 PHE A C 1
ATOM 2310 O O . PHE A 1 345 ? 66.873 10.635 11.959 1.00 14.36 379 PHE A O 1
ATOM 2318 N N . ALA A 1 346 ? 68.375 11.254 10.377 1.00 14.58 380 ALA A N 1
ATOM 2319 C CA . ALA A 1 346 ? 68.922 9.917 10.185 1.00 14.83 380 ALA A CA 1
ATOM 2320 C C . ALA A 1 346 ? 70.441 9.969 9.951 1.00 15.23 380 ALA A C 1
ATOM 2321 O O . ALA A 1 346 ? 71.004 11.040 9.671 1.00 14.80 380 ALA A O 1
ATOM 2323 N N . PRO A 1 347 ? 71.115 8.814 10.076 1.00 15.15 381 PRO A N 1
ATOM 2324 C CA . PRO A 1 347 ? 72.576 8.838 10.175 1.00 14.94 381 PRO A CA 1
ATOM 2325 C C . PRO A 1 347 ? 73.341 9.055 8.879 1.00 14.62 381 PRO A C 1
ATOM 2326 O O . PRO A 1 347 ? 74.403 9.666 8.906 1.00 14.60 381 PRO A O 1
ATOM 2330 N N . THR A 1 348 ? 72.827 8.539 7.761 1.00 13.80 382 THR A N 1
ATOM 2331 C CA . THR A 1 348 ? 73.543 8.617 6.493 1.00 13.21 382 THR A CA 1
ATOM 2332 C C . THR A 1 348 ? 72.634 9.107 5.392 1.00 12.80 382 THR A C 1
ATOM 2333 O O . THR A 1 348 ? 71.411 9.052 5.513 1.00 12.55 382 THR A O 1
ATOM 2337 N N . VAL A 1 349 ? 73.258 9.570 4.320 1.00 12.93 383 VAL A N 1
ATOM 2338 C CA . VAL A 1 349 ? 72.567 10.026 3.125 1.00 13.10 383 VAL A CA 1
ATOM 2339 C C . VAL A 1 349 ? 71.740 8.902 2.501 1.00 13.65 383 VAL A C 1
ATOM 2340 O O . VAL A 1 349 ? 70.552 9.064 2.249 1.00 13.84 383 VAL A O 1
ATOM 2344 N N . LYS A 1 350 ? 72.368 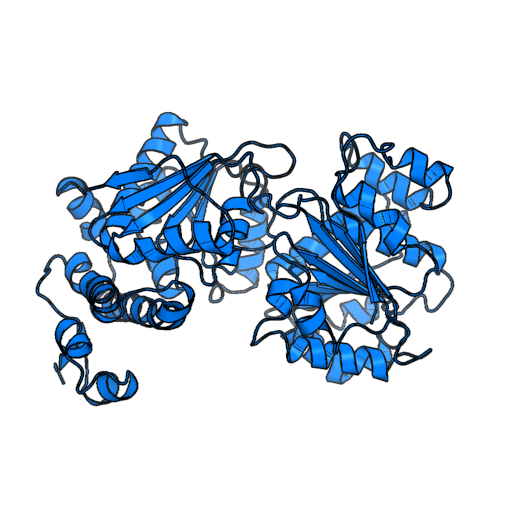7.758 2.244 1.00 13.78 384 LYS A N 1
ATOM 2345 C CA . LYS A 1 350 ? 71.644 6.640 1.655 1.00 14.20 384 LYS A CA 1
ATOM 2346 C C . LYS A 1 350 ? 70.448 6.203 2.503 1.00 14.14 384 LYS A C 1
ATOM 2347 O O . LYS A 1 350 ? 69.386 5.882 1.961 1.00 14.61 384 LYS A O 1
ATOM 2353 N N . PHE A 1 351 ? 70.611 6.180 3.824 1.00 14.50 385 PHE A N 1
ATOM 2354 C CA . PHE A 1 351 ? 69.514 5.781 4.708 1.00 14.90 385 PHE A CA 1
ATOM 2355 C C . PHE A 1 351 ? 68.414 6.840 4.781 1.00 14.94 385 PHE A C 1
ATOM 2356 O O . PHE A 1 351 ? 67.232 6.494 4.846 1.00 14.43 385 PHE A O 1
ATOM 2364 N N . THR A 1 352 ? 68.795 8.119 4.776 1.00 14.81 386 THR A N 1
ATOM 2365 C CA . THR A 1 352 ? 67.809 9.207 4.731 1.00 14.81 386 THR A CA 1
ATOM 2366 C C . THR A 1 352 ? 66.946 9.071 3.479 1.00 14.83 386 THR A C 1
ATOM 2367 O O . THR A 1 352 ? 65.732 9.198 3.532 1.00 14.64 386 THR A O 1
ATOM 2371 N N . SER A 1 353 ? 67.590 8.801 2.356 1.00 14.97 387 SER A N 1
ATOM 2372 C CA . SER A 1 353 ? 66.879 8.610 1.091 1.00 15.84 387 SER A CA 1
ATOM 2373 C C . SER A 1 353 ? 65.909 7.415 1.173 1.00 16.02 387 SER A C 1
ATOM 2374 O O . SER A 1 353 ? 64.752 7.506 0.760 1.00 16.03 387 SER A O 1
ATOM 2377 N N . PHE A 1 354 ? 66.382 6.313 1.747 1.00 15.80 388 PHE A N 1
ATOM 2378 C CA . PHE A 1 354 ? 65.553 5.124 1.997 1.00 15.78 388 PHE A CA 1
ATOM 2379 C C . PHE A 1 354 ? 64.358 5.449 2.908 1.00 15.74 388 PHE A C 1
ATOM 2380 O O . PHE A 1 354 ? 63.219 5.107 2.599 1.00 15.24 388 PHE A O 1
ATOM 2388 N N . LEU A 1 355 ? 64.641 6.094 4.033 1.00 15.76 389 LEU A N 1
ATOM 2389 C CA . LEU A 1 355 ? 63.616 6.492 4.991 1.00 16.58 389 LEU A CA 1
ATOM 2390 C C . LEU A 1 355 ? 62.548 7.378 4.329 1.00 16.55 389 LEU A C 1
ATOM 2391 O O . LEU A 1 355 ? 61.362 7.244 4.610 1.00 16.43 389 LEU A O 1
ATOM 2396 N N . CYS A 1 356 ? 62.976 8.258 3.429 1.00 16.61 390 CYS A N 1
ATOM 2397 C CA A CYS A 1 356 ? 62.031 9.103 2.684 0.50 16.89 390 CYS A CA 1
ATOM 2398 C CA B CYS A 1 356 ? 62.049 9.113 2.696 0.50 16.27 390 CYS A CA 1
ATOM 2399 C C . CYS A 1 356 ? 61.070 8.292 1.846 1.00 16.73 390 CYS A C 1
ATOM 2400 O O . CYS A 1 356 ? 59.882 8.615 1.769 1.00 16.38 390 CYS A O 1
ATOM 2405 N N . SER A 1 357 ? 61.575 7.234 1.207 1.00 16.88 391 SER A N 1
ATOM 2406 C CA . SER A 1 357 ? 60.715 6.365 0.412 1.00 17.37 391 SER A CA 1
ATOM 2407 C C . SER A 1 357 ? 59.642 5.718 1.267 1.00 16.89 391 SER A C 1
ATOM 2408 O O . SER A 1 357 ? 58.483 5.672 0.872 1.00 16.52 391 SER A O 1
ATOM 2411 N N . ILE A 1 358 ? 60.036 5.214 2.433 1.00 16.70 392 ILE A N 1
ATOM 2412 C CA . ILE A 1 358 ? 59.084 4.597 3.358 1.00 16.58 392 ILE A CA 1
ATOM 2413 C C . ILE A 1 358 ? 58.051 5.625 3.844 1.00 16.63 392 ILE A C 1
ATOM 2414 O O . ILE A 1 358 ? 56.850 5.346 3.892 1.00 16.09 392 ILE A O 1
ATOM 2419 N N . LEU A 1 359 ? 58.518 6.813 4.209 1.00 16.59 393 LEU A N 1
ATOM 2420 C CA . LEU A 1 359 ? 57.600 7.817 4.735 1.00 16.93 393 LEU A CA 1
ATOM 2421 C C . LEU A 1 359 ? 56.651 8.331 3.655 1.00 16.70 393 LEU A C 1
ATOM 2422 O O . LEU A 1 359 ? 55.502 8.634 3.956 1.00 17.12 393 LEU A O 1
ATOM 2427 N N . LYS A 1 360 ? 57.109 8.408 2.407 1.00 17.15 394 LYS A N 1
ATOM 2428 C CA . LYS A 1 360 ? 56.229 8.775 1.293 1.00 17.85 394 LYS A CA 1
ATOM 2429 C C . LYS A 1 360 ? 55.145 7.728 1.068 1.00 18.01 394 LYS A C 1
ATOM 2430 O O . LYS A 1 360 ? 53.970 8.072 0.944 1.00 17.48 394 LYS A O 1
ATOM 2436 N N . ASN A 1 361 ? 55.532 6.453 1.037 1.00 18.08 395 ASN A N 1
ATOM 2437 C CA . ASN A 1 361 ? 54.557 5.366 0.901 1.00 18.39 395 ASN A CA 1
ATOM 2438 C C . ASN A 1 361 ? 53.507 5.379 2.010 1.00 18.11 395 ASN A C 1
ATOM 2439 O O . ASN A 1 361 ? 52.324 5.141 1.759 1.00 17.93 395 ASN A O 1
ATOM 2444 N N . GLU A 1 362 ? 53.939 5.664 3.231 1.00 17.76 396 GLU A N 1
ATOM 2445 C CA . GLU A 1 362 ? 53.027 5.711 4.371 1.00 18.05 396 GLU A CA 1
ATOM 2446 C C . GLU A 1 362 ? 52.192 6.990 4.446 1.00 17.56 396 GLU A C 1
ATOM 2447 O O . GLU A 1 362 ? 51.013 6.929 4.778 1.00 17.17 396 GLU A O 1
ATOM 2453 N N . PHE A 1 363 ? 52.807 8.136 4.152 1.00 16.94 397 PHE A N 1
ATOM 2454 C CA . PHE A 1 363 ? 52.246 9.428 4.562 1.00 16.75 397 PHE A CA 1
ATOM 2455 C C . PHE A 1 363 ? 52.076 10.515 3.484 1.00 16.91 397 PHE A C 1
ATOM 2456 O O . PHE A 1 363 ? 51.553 11.587 3.795 1.00 16.32 397 PHE A O 1
ATOM 2464 N N . LYS A 1 364 ? 52.479 10.260 2.240 1.00 17.39 398 LYS A N 1
ATOM 2465 C CA . LYS A 1 364 ? 52.376 11.284 1.186 1.00 18.02 398 LYS A CA 1
ATOM 2466 C C . LYS A 1 364 ? 50.926 11.752 0.972 1.00 17.92 398 LYS A C 1
ATOM 2467 O O . LYS A 1 364 ? 50.692 12.911 0.630 1.00 17.70 398 LYS A O 1
ATOM 2473 N N . LYS A 1 365 ? 49.959 10.859 1.176 1.00 17.97 399 LYS A N 1
ATOM 2474 C CA . LYS A 1 365 ? 48.537 11.234 1.091 1.00 18.49 399 LYS A CA 1
ATOM 2475 C C . LYS A 1 365 ? 48.087 12.196 2.209 1.00 18.28 399 LYS A C 1
ATOM 2476 O O . LYS A 1 365 ? 47.053 12.864 2.076 1.00 18.80 399 LYS A O 1
ATOM 2482 N N . ASP A 1 366 ? 48.842 12.241 3.305 1.00 17.76 400 ASP A N 1
ATOM 2483 C CA . ASP A 1 366 ? 48.487 13.031 4.493 1.00 17.89 400 ASP A CA 1
ATOM 2484 C C . ASP A 1 366 ? 49.274 14.331 4.626 1.00 17.47 400 ASP A C 1
ATOM 2485 O O . ASP A 1 366 ? 48.734 15.337 5.069 1.00 17.43 400 ASP A O 1
ATOM 2490 N N . LEU A 1 367 ? 50.558 14.281 4.282 1.00 16.97 401 LEU A N 1
ATOM 2491 C CA . LEU A 1 367 ? 51.491 15.400 4.464 1.00 16.89 401 LEU A CA 1
ATOM 2492 C C . LEU A 1 367 ? 52.551 15.373 3.372 1.00 16.24 401 LEU A C 1
ATOM 2493 O O . LEU A 1 367 ? 52.889 14.293 2.871 1.00 15.89 401 LEU A O 1
ATOM 2498 N N . PRO A 1 368 ? 53.118 16.541 3.029 1.00 15.87 402 PRO A N 1
ATOM 2499 C CA . PRO A 1 368 ? 54.296 16.515 2.160 1.00 15.51 402 PRO A CA 1
ATOM 2500 C C . PRO A 1 368 ? 55.508 15.939 2.885 1.00 15.25 402 PRO A C 1
ATOM 2501 O O . PRO A 1 368 ? 55.711 16.208 4.078 1.00 14.89 402 PRO A O 1
ATOM 2505 N N . ILE A 1 369 ? 56.308 15.164 2.159 1.00 15.26 403 ILE A N 1
ATOM 2506 C CA . ILE A 1 369 ? 57.543 14.594 2.696 1.00 15.04 403 ILE A CA 1
ATOM 2507 C C . ILE A 1 369 ? 58.711 15.152 1.880 1.00 15.15 403 ILE A C 1
ATOM 2508 O O . ILE A 1 369 ? 58.751 14.982 0.663 1.00 15.34 403 ILE A O 1
ATOM 2513 N N . LEU A 1 370 ? 59.635 15.838 2.550 1.00 15.16 404 LEU A N 1
ATOM 2514 C CA . LEU A 1 370 ? 60.750 16.523 1.897 1.00 15.75 404 LEU A CA 1
ATOM 2515 C C . LEU A 1 370 ? 62.090 15.872 2.257 1.00 15.59 404 LEU A C 1
ATOM 2516 O O . LEU A 1 370 ? 62.375 15.634 3.433 1.00 16.17 404 LEU A O 1
ATOM 2521 N N . GLU A 1 371 ? 62.910 15.611 1.247 1.00 15.24 405 GLU A N 1
ATOM 2522 C CA . GLU A 1 371 ? 64.204 14.934 1.424 1.00 15.30 405 GLU A CA 1
ATOM 2523 C C . GLU A 1 371 ? 65.367 15.926 1.340 1.00 14.97 405 GLU A C 1
ATOM 2524 O O . GLU A 1 371 ? 65.573 16.564 0.316 1.00 14.62 405 GLU A O 1
ATOM 2530 N N . PHE A 1 372 ? 66.144 16.017 2.409 1.00 14.49 406 PHE A N 1
ATOM 2531 C CA . PHE A 1 372 ? 67.147 17.066 2.559 1.00 14.16 406 PHE A CA 1
ATOM 2532 C C . PHE A 1 372 ? 68.480 16.458 2.990 1.00 13.58 406 PHE A C 1
ATOM 2533 O O . PHE A 1 372 ? 68.625 16.009 4.124 1.00 14.31 406 PHE A O 1
ATOM 2541 N N . HIS A 1 373 ? 69.446 16.434 2.074 1.00 13.69 407 HIS A N 1
ATOM 2542 C CA . HIS A 1 373 ? 70.807 15.996 2.386 1.00 13.65 407 HIS A CA 1
ATOM 2543 C C . HIS A 1 373 ? 71.795 16.543 1.361 1.00 14.06 407 HIS A C 1
ATOM 2544 O O . HIS A 1 373 ? 71.399 17.180 0.388 1.00 13.97 407 HIS A O 1
ATOM 2551 N N . GLY A 1 374 ? 73.077 16.276 1.589 1.00 14.76 408 GLY A N 1
ATOM 2552 C CA . GLY A 1 374 ? 74.168 16.818 0.773 1.00 15.00 408 GLY A CA 1
ATOM 2553 C C . GLY A 1 374 ? 74.276 16.362 -0.671 1.00 15.46 408 GLY A C 1
ATOM 2554 O O . GLY A 1 374 ? 75.050 16.932 -1.425 1.00 15.57 408 GLY A O 1
ATOM 2555 N N . LYS A 1 375 ? 73.525 15.339 -1.062 1.00 15.86 409 LYS A N 1
ATOM 2556 C CA . LYS A 1 375 ? 73.489 14.904 -2.458 1.00 16.34 409 LYS A CA 1
ATOM 2557 C C . LYS A 1 375 ? 72.271 15.417 -3.215 1.00 16.24 409 LYS A C 1
ATOM 2558 O O . LYS A 1 375 ? 72.143 15.165 -4.404 1.00 16.50 409 LYS A O 1
ATOM 2562 N N . ILE A 1 376 ? 71.385 16.145 -2.545 1.00 15.94 410 ILE A N 1
ATOM 2563 C CA . ILE A 1 376 ? 70.320 16.873 -3.243 1.00 15.71 410 ILE A CA 1
ATOM 2564 C C . ILE A 1 376 ? 70.953 18.087 -3.922 1.00 15.83 410 ILE A C 1
ATOM 2565 O O . ILE A 1 376 ? 71.821 18.736 -3.333 1.00 16.19 410 ILE A O 1
ATOM 2570 N N . THR A 1 377 ? 70.550 18.407 -5.154 1.00 15.74 411 THR A N 1
ATOM 2571 C CA . THR A 1 377 ? 71.183 19.534 -5.849 1.00 15.67 411 THR A CA 1
ATOM 2572 C C . THR A 1 377 ? 70.989 20.814 -5.022 1.00 15.21 411 THR A C 1
ATOM 2573 O O . THR A 1 377 ? 70.012 20.950 -4.273 1.00 14.30 411 THR A O 1
ATOM 2577 N N . GLN A 1 378 ? 71.923 21.752 -5.145 1.00 15.09 412 GLN A N 1
ATOM 2578 C CA . GLN A 1 378 ? 71.834 22.959 -4.336 1.00 14.81 412 GLN A CA 1
ATOM 2579 C C . GLN A 1 378 ? 70.598 23.794 -4.679 1.00 14.55 412 GLN A C 1
ATOM 2580 O O . GLN A 1 378 ? 70.009 24.388 -3.792 1.00 14.02 412 GLN A O 1
ATOM 2586 N N . ASN A 1 379 ? 70.204 23.853 -5.950 1.00 15.25 413 ASN A N 1
ATOM 2587 C CA . ASN A 1 379 ? 68.947 24.534 -6.286 1.00 15.68 413 ASN A CA 1
ATOM 2588 C C . ASN A 1 379 ? 67.755 23.982 -5.481 1.00 15.59 413 ASN A C 1
ATOM 2589 O O . ASN A 1 379 ? 66.925 24.755 -4.994 1.00 15.55 413 ASN A O 1
ATOM 2594 N N . LYS A 1 380 ? 67.702 22.660 -5.310 1.00 15.35 414 LYS A N 1
ATOM 2595 C CA . LYS A 1 380 ? 66.588 21.983 -4.629 1.00 15.15 414 LYS A CA 1
ATOM 2596 C C . LYS A 1 380 ? 66.658 22.094 -3.124 1.00 14.48 414 LYS A C 1
ATOM 2597 O O . LYS A 1 380 ? 65.632 22.221 -2.466 1.00 13.89 414 LYS A O 1
ATOM 2603 N N . ARG A 1 381 ? 67.872 22.022 -2.583 1.00 13.72 415 ARG A N 1
ATOM 2604 C CA . ARG A 1 381 ? 68.102 22.298 -1.178 1.00 13.95 415 ARG A CA 1
ATOM 2605 C C . ARG A 1 381 ? 67.506 23.669 -0.816 1.00 13.54 415 ARG A C 1
ATOM 2606 O O . ARG A 1 381 ? 66.722 23.786 0.118 1.00 13.91 415 ARG A O 1
ATOM 2614 N N . THR A 1 382 ? 67.854 24.686 -1.590 1.00 13.86 416 THR A N 1
ATOM 2615 C CA . THR A 1 382 ? 67.396 26.048 -1.323 1.00 13.69 416 THR A CA 1
ATOM 2616 C C . THR A 1 382 ? 65.876 26.162 -1.470 1.00 13.92 416 THR A C 1
ATOM 2617 O O . THR A 1 382 ? 65.209 26.744 -0.617 1.00 13.25 416 THR A O 1
ATOM 2621 N N . SER A 1 383 ? 65.325 25.575 -2.526 1.00 14.33 4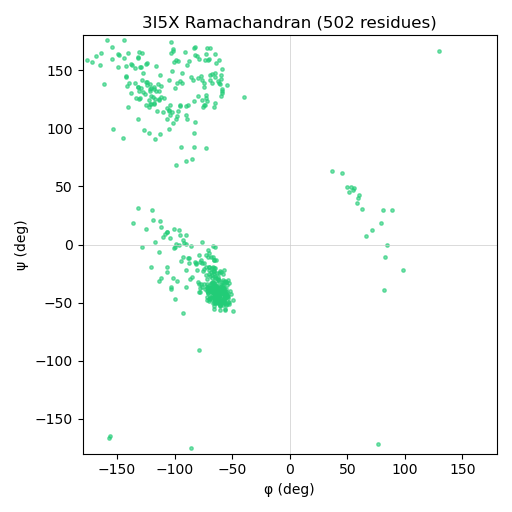17 SER A N 1
ATOM 2622 C CA . SER A 1 383 ? 63.877 25.663 -2.740 1.00 14.81 417 SER A CA 1
ATOM 2623 C C . SER A 1 383 ? 63.098 24.888 -1.687 1.00 14.51 417 SER A C 1
ATOM 2624 O O . SER A 1 383 ? 62.047 25.338 -1.248 1.00 14.51 417 SER A O 1
ATOM 2627 N N . LEU A 1 384 ? 63.611 23.740 -1.253 1.00 14.34 418 LEU A N 1
ATOM 2628 C CA . LEU A 1 384 ? 62.930 22.992 -0.198 1.00 14.15 418 LEU A CA 1
ATOM 2629 C C . LEU A 1 384 ? 63.049 23.677 1.167 1.00 13.76 418 LEU A C 1
ATOM 2630 O O . LEU A 1 384 ? 62.106 23.638 1.948 1.00 12.87 418 LEU A O 1
ATOM 2635 N N . VAL A 1 385 ? 64.177 24.343 1.438 1.00 13.73 419 VAL A N 1
ATOM 2636 C CA . VAL A 1 385 ? 64.310 25.136 2.665 1.00 13.70 419 VAL A CA 1
ATOM 2637 C C . VAL A 1 385 ? 63.289 26.284 2.675 1.00 13.79 419 VAL A C 1
ATOM 2638 O O . VAL A 1 385 ? 62.596 26.477 3.668 1.00 14.01 419 VAL A O 1
ATOM 2642 N N . LYS A 1 386 ? 63.181 27.014 1.566 1.00 14.06 420 LYS A N 1
ATOM 2643 C CA . LYS A 1 386 ? 62.173 28.087 1.437 1.00 14.74 420 LYS A CA 1
ATOM 2644 C C . LYS A 1 386 ? 60.756 27.569 1.750 1.00 14.72 420 LYS A C 1
ATOM 2645 O O . LYS A 1 386 ? 60.004 28.194 2.505 1.00 13.68 420 LYS A O 1
ATOM 2651 N N . ARG A 1 387 ? 60.410 26.417 1.185 1.00 14.81 421 ARG A N 1
ATOM 2652 C CA . ARG A 1 387 ? 59.074 25.851 1.373 1.00 15.35 421 ARG A CA 1
ATOM 2653 C C . ARG A 1 387 ? 58.800 25.430 2.812 1.00 15.26 421 ARG A C 1
ATOM 2654 O O . ARG A 1 387 ? 57.740 25.728 3.345 1.00 15.13 421 ARG A O 1
ATOM 2662 N N . PHE A 1 388 ? 59.749 24.735 3.432 1.00 15.12 422 PHE A N 1
ATOM 2663 C CA . PHE A 1 388 ? 59.534 24.199 4.766 1.00 15.26 422 PHE A CA 1
ATOM 2664 C C . PHE A 1 388 ? 59.544 25.301 5.822 1.00 15.80 422 PHE A C 1
ATOM 2665 O O . PHE A 1 388 ? 58.916 25.155 6.863 1.00 16.34 422 PHE A O 1
ATOM 2673 N N . LYS A 1 389 ? 60.235 26.405 5.550 1.00 16.37 423 LYS A N 1
ATOM 2674 C CA . LYS A 1 389 ? 60.126 27.593 6.395 1.00 17.20 423 LYS A CA 1
ATOM 2675 C C . LYS A 1 389 ? 58.688 28.125 6.412 1.00 17.73 423 LYS A C 1
ATOM 2676 O O . LYS A 1 389 ? 58.175 28.445 7.475 1.00 18.09 423 LYS A O 1
ATOM 2682 N N . LYS A 1 390 ? 58.044 28.194 5.248 1.00 17.98 424 LYS A N 1
ATOM 2683 C CA . LYS A 1 390 ? 56.682 28.757 5.140 1.00 19.01 424 LYS A CA 1
ATOM 2684 C C . LYS A 1 390 ? 55.572 27.790 5.563 1.00 18.69 424 LYS A C 1
ATOM 2685 O O . LYS A 1 390 ? 54.540 28.213 6.070 1.00 18.37 424 LYS A O 1
ATOM 2691 N N . ASP A 1 391 ? 55.779 26.499 5.334 1.00 18.61 425 ASP A N 1
ATOM 2692 C CA . ASP A 1 391 ? 54.695 25.523 5.470 1.00 18.84 425 ASP A CA 1
ATOM 2693 C C . ASP A 1 391 ? 54.241 25.314 6.911 1.00 18.14 425 ASP A C 1
ATOM 2694 O O . ASP A 1 391 ? 55.032 25.388 7.856 1.00 18.14 425 ASP A O 1
ATOM 2699 N N . GLU A 1 392 ? 52.942 25.072 7.055 1.00 17.45 426 GLU A N 1
ATOM 2700 C CA . GLU A 1 392 ? 52.302 24.843 8.352 1.00 17.19 426 GLU A CA 1
ATOM 2701 C C . GLU A 1 392 ? 52.490 23.403 8.866 1.00 16.48 426 GLU A C 1
ATOM 2702 O O . GLU A 1 392 ? 52.367 23.130 10.064 1.00 16.25 426 GLU A O 1
ATOM 2708 N N . SER A 1 393 ? 52.764 22.492 7.938 1.00 15.99 427 SER A N 1
ATOM 2709 C CA . SER A 1 393 ? 52.835 21.065 8.216 1.00 15.53 427 SER A CA 1
ATOM 2710 C C . SER A 1 393 ? 53.749 20.420 7.187 1.00 15.15 427 SER A C 1
ATOM 2711 O O . SER A 1 393 ? 54.119 21.064 6.196 1.00 15.54 427 SER A O 1
ATOM 2714 N N . GLY A 1 394 ? 54.085 19.154 7.412 1.00 14.36 428 GLY A N 1
ATOM 2715 C CA . GLY A 1 394 ? 54.983 18.410 6.535 1.00 14.45 428 GLY A CA 1
ATOM 2716 C C . GLY A 1 394 ? 56.089 17.747 7.324 1.00 14.45 428 GLY A C 1
ATOM 2717 O O . GLY A 1 394 ? 56.295 18.057 8.506 1.00 14.77 428 GLY A O 1
ATOM 2718 N N . ILE A 1 395 ? 56.792 16.822 6.679 1.00 14.37 429 ILE A N 1
ATOM 2719 C CA . ILE A 1 395 ? 57.910 16.136 7.309 1.00 14.56 429 ILE A CA 1
ATOM 2720 C C . ILE A 1 395 ? 59.189 16.352 6.509 1.00 14.49 429 ILE A C 1
ATOM 2721 O O . ILE A 1 395 ? 59.267 16.028 5.320 1.00 14.54 429 ILE A O 1
ATOM 2726 N N . LEU A 1 396 ? 60.180 16.926 7.178 1.00 14.30 430 LEU A N 1
ATOM 2727 C CA . LEU A 1 396 ? 61.501 17.112 6.606 1.00 14.28 430 LEU A CA 1
ATOM 2728 C C . LEU A 1 396 ? 62.357 15.936 7.060 1.00 14.36 430 LEU A C 1
ATOM 2729 O O . LEU A 1 396 ? 62.534 15.720 8.254 1.00 14.57 430 LEU A O 1
ATOM 2734 N N . VAL A 1 397 ? 62.850 15.166 6.102 1.00 14.12 431 VAL A N 1
ATOM 2735 C CA . VAL A 1 397 ? 63.678 13.992 6.375 1.00 13.97 431 VAL A CA 1
ATOM 2736 C C . VAL A 1 397 ? 65.109 14.348 5.997 1.00 14.31 431 VAL A C 1
ATOM 2737 O O . VAL A 1 397 ? 65.381 14.642 4.837 1.00 14.23 431 VAL A O 1
ATOM 2741 N N . CYS A 1 398 ? 66.024 14.347 6.965 1.00 14.97 432 CYS A N 1
ATOM 2742 C CA . CYS A 1 398 ? 67.352 14.856 6.705 1.00 15.44 432 CYS A CA 1
ATOM 2743 C C . CYS A 1 398 ? 68.489 14.225 7.493 1.00 15.62 432 CYS A C 1
ATOM 2744 O O . CYS A 1 398 ? 68.284 13.551 8.505 1.00 16.05 432 CYS A O 1
ATOM 2747 N N . THR A 1 399 ? 69.698 14.473 6.990 1.00 15.48 433 THR A N 1
ATOM 2748 C CA . THR A 1 399 ? 70.938 14.184 7.685 1.00 15.50 433 THR A CA 1
ATOM 2749 C C . THR A 1 399 ? 71.277 15.364 8.591 1.00 16.05 433 THR A C 1
ATOM 2750 O O . THR A 1 399 ? 70.512 16.344 8.696 1.00 15.40 433 THR A O 1
ATOM 2754 N N . ASP A 1 400 ? 72.441 15.290 9.227 1.00 16.23 434 ASP A N 1
ATOM 2755 C CA . ASP A 1 400 ? 72.917 16.396 10.052 1.00 16.28 434 ASP A CA 1
ATOM 2756 C C . ASP A 1 400 ? 73.249 17.677 9.265 1.00 16.36 434 ASP A C 1
ATOM 2757 O O . ASP A 1 400 ? 73.612 18.685 9.866 1.00 16.68 434 ASP A O 1
ATOM 2762 N N . VAL A 1 401 ? 73.107 17.668 7.938 1.00 16.12 435 VAL A N 1
ATOM 2763 C CA . VAL A 1 401 ? 73.131 18.920 7.196 1.00 16.18 435 VAL A CA 1
ATOM 2764 C C . VAL A 1 401 ? 72.115 19.924 7.782 1.00 16.09 435 VAL A C 1
ATOM 2765 O O . VAL A 1 401 ? 72.363 21.126 7.781 1.00 15.95 435 VAL A O 1
ATOM 2769 N N . GLY A 1 402 ? 70.998 19.414 8.304 1.00 15.65 436 GLY A N 1
ATOM 2770 C CA . GLY A 1 402 ? 69.972 20.245 8.918 1.00 15.65 436 GLY A CA 1
ATOM 2771 C C . GLY A 1 402 ? 69.998 20.288 10.438 1.00 14.98 436 GLY A C 1
ATOM 2772 O O . GLY A 1 402 ? 69.043 20.751 11.043 1.00 15.29 436 GLY A O 1
ATOM 2773 N N . ALA A 1 403 ? 71.077 19.821 11.063 1.00 14.57 437 ALA A N 1
ATOM 2774 C CA . ALA A 1 403 ? 71.140 19.748 12.526 1.00 14.33 437 ALA A CA 1
ATOM 2775 C C . ALA A 1 403 ? 71.384 21.106 13.180 1.00 14.24 437 ALA A C 1
ATOM 2776 O O . ALA A 1 403 ? 70.864 21.374 14.254 1.00 14.51 437 ALA A O 1
ATOM 2778 N N . ARG A 1 404 ? 72.196 21.945 12.542 1.00 14.04 438 ARG A N 1
ATOM 2779 C CA . ARG A 1 404 ? 72.610 23.203 13.139 1.00 14.10 438 ARG A CA 1
ATOM 2780 C C . ARG A 1 404 ? 72.039 24.428 12.431 1.00 14.23 438 ARG A C 1
ATOM 2781 O O . ARG A 1 404 ? 71.999 24.501 11.200 1.00 14.40 438 ARG A O 1
ATOM 2789 N N . GLY A 1 405 ? 71.581 25.381 13.231 1.00 14.25 439 GLY A N 1
ATOM 2790 C CA . GLY A 1 405 ? 71.308 26.725 12.750 1.00 14.41 439 GLY A CA 1
ATOM 2791 C C . GLY A 1 405 ? 69.978 26.945 12.056 1.00 14.22 439 GLY A C 1
ATOM 2792 O O . GLY A 1 405 ? 69.363 27.994 12.243 1.00 14.24 439 GLY A O 1
ATOM 2793 N N . MET A 1 406 ? 69.542 25.985 11.242 1.00 13.99 440 MET A N 1
ATOM 2794 C CA . MET A 1 406 ? 68.363 26.192 10.401 1.00 14.28 440 MET A CA 1
ATOM 2795 C C . MET A 1 406 ? 67.127 26.520 11.242 1.00 14.18 440 MET A C 1
ATOM 2796 O O . MET A 1 406 ? 66.810 25.829 12.215 1.00 13.58 440 MET A O 1
ATOM 2801 N N . ASP A 1 407 ? 66.448 27.590 10.846 1.00 14.19 441 ASP A N 1
ATOM 2802 C CA . ASP A 1 407 ? 65.316 28.145 11.579 1.00 14.29 441 ASP A CA 1
ATOM 2803 C C . ASP A 1 407 ? 64.036 27.944 10.754 1.00 14.47 441 ASP A C 1
ATOM 2804 O O . ASP A 1 407 ? 63.729 28.731 9.854 1.00 14.24 441 ASP A O 1
ATOM 2809 N N . PHE A 1 408 ? 63.327 26.857 11.052 1.00 14.57 442 PHE A N 1
ATOM 2810 C CA . PHE A 1 408 ? 62.052 26.528 10.429 1.00 14.61 442 PHE A CA 1
ATOM 2811 C C . PHE A 1 408 ? 60.975 26.799 11.482 1.00 15.03 442 PHE A C 1
ATOM 2812 O O . PHE A 1 408 ? 60.880 26.056 12.457 1.00 15.69 442 PHE A O 1
ATOM 2820 N N . PRO A 1 409 ? 60.181 27.875 11.315 1.00 15.40 443 PRO A N 1
ATOM 2821 C CA . PRO A 1 409 ? 59.214 28.239 12.356 1.00 15.80 443 PRO A CA 1
ATOM 2822 C C . PRO A 1 409 ? 58.183 27.159 12.675 1.00 15.69 443 PRO A C 1
ATOM 2823 O O . PRO A 1 409 ? 57.719 26.462 11.776 1.00 16.02 443 PRO A O 1
ATOM 2827 N N . ASN A 1 410 ? 57.845 27.033 13.955 1.00 15.79 444 ASN A N 1
ATOM 2828 C CA . ASN A 1 410 ? 56.709 26.221 14.398 1.00 15.57 444 ASN A CA 1
ATOM 2829 C C . ASN A 1 410 ? 56.788 24.742 14.003 1.00 15.57 444 ASN A C 1
ATOM 2830 O O . ASN A 1 410 ? 55.782 24.127 13.619 1.00 14.81 444 ASN A O 1
ATOM 2835 N N . VAL A 1 411 ? 57.993 24.177 14.095 1.00 14.80 445 VAL A N 1
ATOM 2836 C CA . VAL A 1 411 ? 58.139 22.735 14.043 1.00 14.92 445 VAL A CA 1
ATOM 2837 C C . VAL A 1 411 ? 57.608 22.205 15.366 1.00 14.79 445 VAL A C 1
ATOM 2838 O O . VAL A 1 411 ? 57.999 22.700 16.436 1.00 15.31 445 VAL A O 1
ATOM 2842 N N . HIS A 1 412 ? 56.698 21.229 15.304 1.00 14.39 446 HIS A N 1
ATOM 2843 C CA . HIS A 1 412 ? 56.124 20.639 16.526 1.00 14.55 446 HIS A CA 1
ATOM 2844 C C . HIS A 1 412 ? 57.040 19.625 17.200 1.00 14.40 446 HIS A C 1
ATOM 2845 O O . HIS A 1 412 ? 57.118 19.575 18.426 1.00 13.72 446 HIS A O 1
ATOM 2852 N N . GLU A 1 413 ? 57.691 18.790 16.397 1.00 14.56 447 GLU A N 1
ATOM 2853 C CA . GLU A 1 413 ? 58.493 17.686 16.918 1.00 15.16 447 GLU A CA 1
ATOM 2854 C C . GLU A 1 413 ? 59.773 17.457 16.124 1.00 14.54 447 GLU A C 1
ATOM 2855 O O . GLU A 1 413 ? 59.797 17.600 14.907 1.00 14.45 447 GLU A O 1
ATOM 2861 N N . VAL A 1 414 ? 60.834 17.085 16.839 1.00 14.53 448 VAL A N 1
ATOM 2862 C CA . VAL A 1 414 ? 62.048 16.578 16.221 1.00 14.27 448 VAL A CA 1
ATOM 2863 C C . VAL A 1 414 ? 62.161 15.082 16.528 1.00 14.52 448 VAL A C 1
ATOM 2864 O O . VAL A 1 414 ? 62.108 14.676 17.680 1.00 14.99 448 VAL A O 1
ATOM 2868 N N . LEU A 1 415 ? 62.304 14.271 15.491 1.00 14.86 449 LEU A N 1
ATOM 2869 C CA . LEU A 1 415 ? 62.479 12.837 15.656 1.00 14.93 449 LEU A CA 1
ATOM 2870 C C . LEU A 1 415 ? 63.885 12.470 15.206 1.00 15.00 449 LEU A C 1
ATOM 2871 O O . LEU A 1 415 ? 64.422 13.092 14.280 1.00 15.53 449 LEU A O 1
ATOM 2876 N N . GLN A 1 416 ? 64.483 11.477 15.869 1.00 14.84 450 GLN A N 1
ATOM 2877 C CA . GLN A 1 416 ? 65.789 10.946 15.458 1.00 14.66 450 GLN A CA 1
ATOM 2878 C C . GLN A 1 416 ? 65.750 9.423 15.376 1.00 14.74 450 GLN A C 1
ATOM 2879 O O . GLN A 1 416 ? 65.363 8.769 16.337 1.00 14.62 450 GLN A O 1
ATOM 2885 N N . ILE A 1 417 ? 66.130 8.872 14.224 1.00 14.92 451 ILE A N 1
ATOM 2886 C CA . ILE A 1 417 ? 66.371 7.439 14.102 1.00 15.06 451 ILE A CA 1
ATOM 2887 C C . ILE A 1 417 ? 67.875 7.236 14.224 1.00 15.38 451 ILE A C 1
ATOM 2888 O O . ILE A 1 417 ? 68.643 7.660 13.367 1.00 14.61 451 ILE A O 1
ATOM 2893 N N . GLY A 1 418 ? 68.289 6.630 15.331 1.00 15.63 452 GLY A N 1
ATOM 2894 C CA . GLY A 1 418 ? 69.695 6.407 15.606 1.00 16.02 452 GLY A CA 1
ATOM 2895 C C . GLY A 1 418 ? 70.389 7.668 16.071 1.00 16.41 452 GLY A C 1
ATOM 2896 O O . GLY A 1 418 ? 69.751 8.700 16.275 1.00 16.57 452 GLY A O 1
ATOM 2897 N N . VAL A 1 419 ? 71.710 7.588 16.180 1.00 16.74 453 VAL A N 1
ATOM 2898 C CA . VAL A 1 419 ? 72.517 8.630 16.797 1.00 17.04 453 VAL A CA 1
ATOM 2899 C C . VAL A 1 419 ? 72.987 9.717 15.838 1.00 17.55 453 VAL A C 1
ATOM 2900 O O . VAL A 1 419 ? 73.134 9.479 14.624 1.00 17.42 453 VAL A O 1
ATOM 2904 N N . PRO A 1 420 ? 73.248 10.914 16.385 1.00 17.92 454 PRO A N 1
ATOM 2905 C CA . PRO A 1 420 ? 73.798 12.008 15.585 1.00 18.49 454 PRO A CA 1
ATOM 2906 C C . PRO A 1 420 ? 75.248 11.770 15.145 1.00 19.10 454 PRO A C 1
ATOM 2907 O O . PRO A 1 420 ? 75.901 10.845 15.618 1.00 19.60 454 PRO A O 1
ATOM 2911 N N . SER A 1 421 ? 75.733 12.606 14.230 1.00 19.73 455 SER A N 1
ATOM 2912 C CA . SER A 1 421 ? 77.100 12.494 13.721 1.00 20.08 455 SER A CA 1
ATOM 2913 C C . SER A 1 421 ? 78.164 12.942 14.732 1.00 20.29 455 SER A C 1
ATOM 2914 O O . SER A 1 421 ? 79.354 12.765 14.480 1.00 20.51 455 SER A O 1
ATOM 2917 N N . GLU A 1 422 ? 77.728 13.538 15.846 1.00 20.04 456 GLU A N 1
ATOM 2918 C CA . GLU A 1 422 ? 78.602 13.939 16.956 1.00 19.91 456 GLU A CA 1
ATOM 2919 C C . GLU A 1 422 ? 77.703 14.221 18.163 1.00 19.04 456 GLU A C 1
ATOM 2920 O O . GLU A 1 422 ? 76.535 14.562 17.996 1.00 19.01 456 GLU A O 1
ATOM 2926 N N . LEU A 1 423 ? 78.251 14.086 19.365 1.00 18.32 457 LEU A N 1
ATOM 2927 C CA . LEU A 1 423 ? 77.475 14.222 20.605 1.00 17.93 457 LEU A CA 1
ATOM 2928 C C . LEU A 1 423 ? 76.711 15.550 20.709 1.00 17.32 457 LEU A C 1
ATOM 2929 O O . LEU A 1 423 ? 75.510 15.559 20.966 1.00 17.18 457 LEU A O 1
ATOM 2934 N N . ALA A 1 424 ? 77.412 16.658 20.500 1.00 16.46 458 ALA A N 1
ATOM 2935 C CA . ALA A 1 424 ? 76.807 17.992 20.538 1.00 15.91 458 ALA A CA 1
ATOM 2936 C C . ALA A 1 424 ? 75.589 18.134 19.615 1.00 15.52 458 ALA A C 1
ATOM 2937 O O . ALA A 1 424 ? 74.658 18.889 19.917 1.00 15.31 458 ALA A O 1
ATOM 2939 N N . ASN A 1 425 ? 75.575 17.403 18.502 1.00 14.64 459 ASN A N 1
ATOM 2940 C CA . ASN A 1 425 ? 74.465 17.516 17.563 1.00 14.84 459 ASN A CA 1
ATOM 2941 C C . ASN A 1 425 ? 73.138 16.962 18.088 1.00 14.48 459 ASN A C 1
ATOM 2942 O O . ASN A 1 425 ? 72.112 17.215 17.480 1.00 14.40 459 ASN A O 1
ATOM 2947 N N . TYR A 1 426 ? 73.144 16.254 19.224 1.00 13.99 460 TYR A N 1
ATOM 2948 C CA . TYR A 1 426 ? 71.889 15.921 19.883 1.00 13.88 460 TYR A CA 1
ATOM 2949 C C . TYR A 1 426 ? 71.181 17.209 20.326 1.00 13.32 460 TYR A C 1
ATOM 2950 O O . TYR A 1 426 ? 69.985 17.360 20.124 1.00 13.60 460 TYR A O 1
ATOM 2959 N N . ILE A 1 427 ? 71.944 18.117 20.928 1.00 13.38 461 ILE A N 1
ATOM 2960 C CA . ILE A 1 427 ? 71.436 19.397 21.411 1.00 13.24 461 ILE A CA 1
ATOM 2961 C C . ILE A 1 427 ? 70.944 20.267 20.245 1.00 13.15 461 ILE A C 1
ATOM 2962 O O . ILE A 1 427 ? 69.869 20.866 20.339 1.00 13.49 461 ILE A O 1
ATOM 2967 N N . HIS A 1 428 ? 71.697 20.297 19.144 1.00 12.41 462 HIS A N 1
ATOM 2968 C CA . HIS A 1 428 ? 71.335 21.114 17.977 1.00 12.07 462 HIS A CA 1
ATOM 2969 C C . HIS A 1 428 ? 70.135 20.545 17.221 1.00 11.77 462 HIS A C 1
ATOM 2970 O O . HIS A 1 428 ? 69.195 21.287 16.872 1.00 11.02 462 HIS A O 1
ATOM 2977 N N . ARG A 1 429 ? 70.147 19.229 17.003 1.00 11.21 463 ARG A N 1
ATOM 2978 C CA . ARG A 1 429 ? 69.002 18.538 16.409 1.00 11.60 463 ARG A CA 1
ATOM 2979 C C . ARG A 1 429 ? 67.672 18.879 17.087 1.00 11.84 463 ARG A C 1
ATOM 2980 O O . ARG A 1 429 ? 66.746 19.333 16.423 1.00 12.06 463 ARG A O 1
ATOM 2988 N N . ILE A 1 430 ? 67.573 18.651 18.396 1.00 11.26 464 ILE A N 1
ATOM 2989 C CA . ILE A 1 430 ? 66.300 18.848 19.088 1.00 11.83 464 ILE A CA 1
ATOM 2990 C C . ILE A 1 430 ? 65.956 20.336 19.143 1.00 12.02 464 ILE A C 1
ATOM 2991 O O . ILE A 1 430 ? 64.788 20.691 19.174 1.00 12.33 464 ILE A O 1
ATOM 2996 N N . GLY A 1 431 ? 66.984 21.186 19.113 1.00 12.04 465 GLY A N 1
ATOM 2997 C CA . GLY A 1 431 ? 66.820 22.636 19.021 1.00 12.14 465 GLY A CA 1
ATOM 2998 C C . GLY A 1 431 ? 66.203 23.164 17.728 1.00 12.20 465 GLY A C 1
ATOM 2999 O O . GLY A 1 431 ? 66.012 24.373 17.583 1.00 11.76 465 GLY A O 1
ATOM 3000 N N . ARG A 1 432 ? 65.902 22.290 16.775 1.00 12.61 466 ARG A N 1
ATOM 3001 C CA . ARG A 1 432 ? 65.146 22.723 15.602 1.00 13.29 466 ARG A CA 1
ATOM 3002 C C . ARG A 1 432 ? 63.696 23.047 15.994 1.00 13.47 466 ARG A C 1
ATOM 3003 O O . ARG A 1 432 ? 63.023 23.771 15.268 1.00 13.46 466 ARG A O 1
ATOM 3011 N N . THR A 1 433 ? 63.218 22.498 17.119 1.00 14.17 467 THR A N 1
ATOM 3012 C CA . THR A 1 433 ? 61.904 22.856 17.679 1.00 14.48 467 THR A CA 1
ATOM 3013 C C . THR A 1 433 ? 62.081 23.784 18.881 1.00 14.73 467 THR A C 1
ATOM 3014 O O . THR A 1 433 ? 63.203 24.037 19.314 1.00 14.99 467 THR A O 1
ATOM 3018 N N . ALA A 1 434 ? 60.966 24.283 19.419 1.00 14.84 468 ALA A N 1
ATOM 3019 C CA . ALA A 1 434 ? 60.969 25.165 20.592 1.00 14.84 468 ALA A CA 1
ATOM 3020 C C . ALA A 1 434 ? 61.844 26.407 20.383 1.00 14.94 468 ALA A C 1
ATOM 3021 O O . ALA A 1 434 ? 62.683 26.739 21.216 1.00 14.51 468 ALA A O 1
ATOM 3023 N N . ARG A 1 435 ? 61.649 27.073 19.255 1.00 15.17 469 ARG A N 1
ATOM 3024 C CA . ARG A 1 435 ? 62.430 28.252 18.913 1.00 15.71 469 ARG A CA 1
ATOM 3025 C C . ARG A 1 435 ? 61.610 29.512 19.173 1.00 16.28 469 ARG A C 1
ATOM 3026 O O . ARG A 1 435 ? 60.378 29.484 19.071 1.00 16.12 469 ARG A O 1
ATOM 3034 N N . SER A 1 436 ? 62.314 30.595 19.519 1.00 17.05 470 SER A N 1
ATOM 3035 C CA . SER A 1 436 ? 61.721 31.897 19.867 1.00 17.74 470 SER A CA 1
ATOM 3036 C C . SER A 1 436 ? 60.416 31.795 20.642 1.00 17.75 470 SER A C 1
ATOM 3037 O O . SER A 1 436 ? 59.359 32.209 20.160 1.00 17.65 470 SER A O 1
ATOM 3040 N N . GLY A 1 437 ? 60.502 31.229 21.842 1.00 17.84 471 GLY A N 1
ATOM 3041 C CA . GLY A 1 437 ? 59.381 31.193 22.760 1.00 18.10 471 GLY A CA 1
ATOM 3042 C C . GLY A 1 437 ? 58.365 30.085 22.564 1.00 18.36 471 GLY A C 1
ATOM 3043 O O . GLY A 1 437 ? 57.523 29.885 23.431 1.00 18.69 471 GLY A O 1
ATOM 3044 N N . LYS A 1 438 ? 58.433 29.361 21.448 1.00 18.68 472 LYS A N 1
ATOM 3045 C CA . LYS A 1 438 ? 57.453 28.314 21.153 1.00 18.80 472 LYS A CA 1
ATOM 3046 C C . LYS A 1 438 ? 57.758 27.010 21.892 1.00 18.57 472 LYS A C 1
ATOM 3047 O O . LYS A 1 438 ? 58.876 26.791 22.363 1.00 18.45 472 LYS A O 1
ATOM 3053 N N . GLU A 1 439 ? 56.745 26.152 21.979 1.00 17.96 473 GLU A N 1
ATOM 3054 C CA . GLU A 1 439 ? 56.884 24.830 22.583 1.00 17.80 473 GLU A CA 1
ATOM 3055 C C . GLU A 1 439 ? 57.459 23.846 21.573 1.00 17.47 473 GLU A C 1
ATOM 3056 O O . GLU A 1 439 ? 57.570 24.146 20.382 1.00 17.48 473 GLU A O 1
ATOM 3059 N N . GLY A 1 440 ? 57.819 22.665 22.058 1.00 17.05 474 GLY A N 1
ATOM 3060 C CA . GLY A 1 440 ? 58.326 21.617 21.190 1.00 16.62 474 GLY A CA 1
ATOM 3061 C C . GLY A 1 440 ? 58.593 20.319 21.924 1.00 16.39 474 GLY A C 1
ATOM 3062 O O . GLY A 1 440 ? 58.744 20.309 23.146 1.00 15.98 474 GLY A O 1
ATOM 3063 N N . SER A 1 441 ? 58.637 19.227 21.168 1.00 15.92 475 SER A N 1
ATOM 3064 C CA . SER A 1 441 ? 58.953 17.911 21.707 1.00 16.12 475 SER A CA 1
ATOM 3065 C C . SER A 1 441 ? 59.999 17.237 20.839 1.00 15.56 475 SER A C 1
ATOM 3066 O O . SER A 1 441 ? 60.200 17.627 19.695 1.00 15.68 475 SER A O 1
ATOM 3069 N N . SER A 1 442 ? 60.677 16.242 21.400 1.00 15.34 476 SER A N 1
ATOM 3070 C CA . SER A 1 442 ? 61.612 15.432 20.641 1.00 14.97 476 SER A CA 1
ATOM 3071 C C . SER A 1 442 ? 61.557 13.966 21.071 1.00 14.90 476 SER A C 1
ATOM 3072 O O . SER A 1 442 ? 61.363 13.667 22.249 1.00 14.85 476 SER A O 1
ATOM 3075 N N . VAL A 1 443 ? 61.736 13.066 20.104 1.00 14.78 477 VAL A N 1
ATOM 3076 C CA . VAL A 1 443 ? 61.771 11.633 20.374 1.00 14.20 477 VAL A CA 1
ATOM 3077 C C . VAL A 1 443 ? 63.010 11.026 19.723 1.00 14.16 477 VAL A C 1
ATOM 3078 O O . VAL A 1 443 ? 63.240 11.192 18.521 1.00 14.27 477 VAL A O 1
ATOM 3082 N N . LEU A 1 444 ? 63.794 10.324 20.534 1.00 13.95 478 LEU A N 1
ATOM 3083 C CA . LEU A 1 444 ? 64.990 9.618 20.097 1.00 13.67 478 LEU A CA 1
ATOM 3084 C C . LEU A 1 444 ? 64.659 8.139 20.000 1.00 13.59 478 LEU A C 1
ATOM 3085 O O . LEU A 1 444 ? 64.367 7.499 21.012 1.00 14.05 478 LEU A O 1
ATOM 3090 N N . PHE A 1 445 ? 64.679 7.605 18.784 1.00 13.89 479 PHE A N 1
ATOM 3091 C CA . PHE A 1 445 ? 64.425 6.188 18.557 1.00 14.15 479 PHE A CA 1
ATOM 3092 C C . PHE A 1 445 ? 65.763 5.471 18.403 1.00 14.30 479 PHE A C 1
ATOM 3093 O O . PHE A 1 445 ? 66.449 5.637 17.391 1.00 14.54 479 PHE A O 1
ATOM 3101 N N . ILE A 1 446 ? 66.130 4.689 19.415 1.00 14.48 480 ILE A N 1
ATOM 3102 C CA . ILE A 1 446 ? 67.375 3.924 19.391 1.00 14.69 480 ILE A CA 1
ATOM 3103 C C . ILE A 1 446 ? 67.126 2.472 19.777 1.00 14.73 480 ILE A C 1
ATOM 3104 O O . ILE A 1 446 ? 66.062 2.130 20.291 1.00 14.24 480 ILE A O 1
ATOM 3109 N N . CYS A 1 447 ? 68.109 1.620 19.512 1.00 15.03 481 CYS A N 1
ATOM 3110 C CA . CYS A 1 447 ? 68.050 0.237 19.956 1.00 15.70 481 CYS A CA 1
ATOM 3111 C C . CYS A 1 447 ? 68.917 0.070 21.198 1.00 15.58 481 CYS A C 1
ATOM 3112 O O . CYS A 1 447 ? 69.715 0.952 21.518 1.00 15.51 481 CYS A O 1
ATOM 3115 N N . LYS A 1 448 ? 68.758 -1.064 21.887 1.00 15.52 482 LYS A N 1
ATOM 3116 C CA . LYS A 1 448 ? 69.455 -1.333 23.154 1.00 15.68 482 LYS A CA 1
ATOM 3117 C C . LYS A 1 448 ? 70.958 -1.104 23.058 1.00 15.44 482 LYS A C 1
ATOM 3118 O O . LYS A 1 448 ? 71.559 -0.522 23.960 1.00 15.14 482 LYS A O 1
ATOM 3121 N N . ASP A 1 449 ? 71.554 -1.560 21.963 1.00 15.23 483 ASP A N 1
ATOM 3122 C CA . ASP A 1 449 ? 73.002 -1.459 21.780 1.00 15.65 483 ASP A CA 1
ATOM 3123 C C . ASP A 1 449 ? 73.507 -0.023 21.545 1.00 15.62 483 ASP A C 1
ATOM 3124 O O . ASP A 1 449 ? 74.720 0.207 21.528 1.00 15.52 483 ASP A O 1
ATOM 3129 N N . GLU A 1 450 ? 72.584 0.928 21.378 1.00 15.41 484 GLU A N 1
ATOM 3130 C CA . GLU A 1 450 ? 72.917 2.355 21.324 1.00 15.70 484 GLU A CA 1
ATOM 3131 C C . GLU A 1 450 ? 72.756 3.067 22.677 1.00 15.53 484 GLU A C 1
ATOM 3132 O O . GLU A 1 450 ? 73.020 4.260 22.777 1.00 15.70 484 GLU A O 1
ATOM 3138 N N . LEU A 1 451 ? 72.332 2.351 23.714 1.00 15.25 485 LEU A N 1
ATOM 3139 C CA . LEU A 1 451 ? 72.116 2.981 25.025 1.00 15.03 485 LEU A CA 1
ATOM 3140 C C . LEU A 1 451 ? 73.322 3.729 25.616 1.00 14.82 485 LEU A C 1
ATOM 3141 O O . LEU A 1 451 ? 73.126 4.713 26.327 1.00 14.65 485 LEU A O 1
ATOM 3146 N N . PRO A 1 452 ? 74.563 3.270 25.348 1.00 14.60 486 PRO A N 1
ATOM 3147 C CA . PRO A 1 452 ? 75.701 4.032 25.895 1.00 14.73 486 PRO A CA 1
ATOM 3148 C C . PRO A 1 452 ? 75.771 5.488 25.409 1.00 14.48 486 PRO A C 1
ATOM 3149 O O . PRO A 1 452 ? 76.365 6.326 26.079 1.00 13.82 486 PRO A O 1
ATOM 3153 N N . PHE A 1 453 ? 75.167 5.778 24.259 1.00 14.89 487 PHE A N 1
ATOM 3154 C CA . PHE A 1 453 ? 74.999 7.158 23.793 1.00 15.37 487 PHE A CA 1
ATOM 3155 C C . PHE A 1 453 ? 74.223 8.004 24.803 1.00 15.88 487 PHE A C 1
ATOM 3156 O O . PHE A 1 453 ? 74.640 9.120 25.149 1.00 15.83 487 PHE A O 1
ATOM 3164 N N . VAL A 1 454 ? 73.104 7.458 25.280 1.00 16.44 488 VAL A N 1
ATOM 3165 C CA . VAL A 1 454 ? 72.257 8.133 26.265 1.00 16.80 488 VAL A CA 1
ATOM 3166 C C . VAL A 1 454 ? 72.997 8.329 27.594 1.00 17.47 488 VAL A C 1
ATOM 3167 O O . VAL A 1 454 ? 72.833 9.355 28.258 1.00 17.40 488 VAL A O 1
ATOM 3171 N N . ARG A 1 455 ? 73.828 7.356 27.968 1.00 18.13 489 ARG A N 1
ATOM 3172 C CA . ARG A 1 455 ? 74.689 7.499 29.140 1.00 18.50 489 ARG A CA 1
ATOM 3173 C C . ARG A 1 455 ? 75.753 8.582 28.939 1.00 18.15 489 ARG A C 1
ATOM 3174 O O . ARG A 1 455 ? 76.018 9.353 29.852 1.00 17.66 489 ARG A O 1
ATOM 3182 N N . GLU A 1 456 ? 76.346 8.648 27.748 1.00 17.99 490 GLU A N 1
ATOM 3183 C CA . GLU A 1 456 ? 77.357 9.668 27.459 1.00 18.37 490 GLU A CA 1
ATOM 3184 C C . GLU A 1 456 ? 76.751 11.085 27.432 1.00 18.31 490 GLU A C 1
ATOM 3185 O O . GLU A 1 456 ? 77.419 12.046 27.820 1.00 18.28 490 GLU A O 1
ATOM 3191 N N . LEU A 1 457 ? 75.495 11.208 26.990 1.00 18.08 491 LEU A N 1
ATOM 3192 C CA . LEU A 1 457 ? 74.765 12.481 27.084 1.00 18.36 491 LEU A CA 1
ATOM 3193 C C . LEU A 1 457 ? 74.658 12.958 28.537 1.00 18.46 491 LEU A C 1
ATOM 3194 O O . LEU A 1 457 ? 74.813 14.146 28.809 1.00 17.77 491 LEU A O 1
ATOM 3199 N N . GLU A 1 458 ? 74.377 12.029 29.453 1.00 19.33 492 GLU A N 1
ATOM 3200 C CA . GLU A 1 458 ? 74.294 12.341 30.890 1.00 20.08 492 GLU A CA 1
ATOM 3201 C C . GLU A 1 458 ? 75.659 12.691 31.481 1.00 20.63 492 GLU A C 1
ATOM 3202 O O . GLU A 1 458 ? 75.792 13.636 32.264 1.00 20.66 492 GLU A O 1
ATOM 3208 N N . ASP A 1 459 ? 76.659 11.883 31.139 1.00 21.11 493 ASP A N 1
ATOM 3209 C CA . ASP A 1 459 ? 78.008 12.034 31.673 1.00 21.44 493 ASP A CA 1
ATOM 3210 C C . ASP A 1 459 ? 78.713 13.286 31.152 1.00 21.54 493 ASP A C 1
ATOM 3211 O O . ASP A 1 459 ? 79.298 14.035 31.933 1.00 21.59 493 ASP A O 1
ATOM 3216 N N . ALA A 1 460 ? 78.648 13.510 29.841 1.00 21.68 494 ALA A N 1
ATOM 3217 C CA . ALA A 1 460 ? 79.416 14.581 29.201 1.00 21.81 494 ALA A CA 1
ATOM 3218 C C . ALA A 1 460 ? 78.664 15.908 29.130 1.00 21.96 494 ALA A C 1
ATOM 3219 O O . ALA A 1 460 ? 79.273 16.964 29.262 1.00 21.65 494 ALA A O 1
ATOM 3221 N N . LYS A 1 461 ? 77.352 15.853 28.914 1.00 22.25 495 LYS A N 1
ATOM 3222 C CA . LYS A 1 461 ? 76.558 17.065 28.698 1.00 22.74 495 LYS A CA 1
ATOM 3223 C C . LYS A 1 461 ? 75.482 17.324 29.753 1.00 22.63 495 LYS A C 1
ATOM 3224 O O . LYS A 1 461 ? 74.739 18.301 29.649 1.00 22.83 495 LYS A O 1
ATOM 3230 N N . ASN A 1 462 ? 75.396 16.467 30.764 1.00 22.65 496 ASN A N 1
ATOM 3231 C CA . ASN A 1 462 ? 74.447 16.674 31.852 1.00 22.87 496 ASN A CA 1
ATOM 3232 C C . ASN A 1 462 ? 72.983 16.652 31.389 1.00 22.83 496 ASN A C 1
ATOM 3233 O O . ASN A 1 462 ? 72.128 17.324 31.966 1.00 22.38 496 ASN A O 1
ATOM 3238 N N . ILE A 1 463 ? 72.703 15.874 30.345 1.00 22.93 497 ILE A N 1
ATOM 3239 C CA . ILE A 1 463 ? 71.357 15.783 29.781 1.00 23.21 497 ILE A CA 1
ATOM 3240 C C . ILE A 1 463 ? 70.712 14.468 30.212 1.00 23.53 497 ILE A C 1
ATOM 3241 O O . ILE A 1 463 ? 71.150 13.393 29.794 1.00 23.35 497 ILE A O 1
ATOM 3246 N N . VAL A 1 464 ? 69.684 14.568 31.056 1.00 23.94 498 VAL A N 1
ATOM 3247 C CA . VAL A 1 464 ? 68.938 13.410 31.550 1.00 24.30 498 VAL A CA 1
ATOM 3248 C C . VAL A 1 464 ? 67.532 13.406 30.949 1.00 24.61 498 VAL A C 1
ATOM 3249 O O . VAL A 1 464 ? 66.728 14.295 31.223 1.00 25.08 498 VAL A O 1
ATOM 3253 N N . ILE A 1 465 ? 67.247 12.405 30.122 1.00 24.73 499 ILE A N 1
ATOM 3254 C CA . ILE A 1 465 ? 65.951 12.276 29.465 1.00 24.55 499 ILE A CA 1
ATOM 3255 C C . ILE A 1 465 ? 65.037 11.469 30.384 1.00 24.56 499 ILE A C 1
ATOM 3256 O O . ILE A 1 465 ? 65.221 10.262 30.542 1.00 24.43 499 ILE A O 1
ATOM 3261 N N . ALA A 1 466 ? 64.063 12.141 30.997 1.00 24.58 500 ALA A N 1
ATOM 3262 C CA . ALA A 1 466 ? 63.188 11.506 31.988 1.00 24.63 500 ALA A CA 1
ATOM 3263 C C . ALA A 1 466 ? 62.283 10.454 31.352 1.00 24.44 500 ALA A C 1
ATOM 3264 O O . ALA A 1 466 ? 62.175 9.342 31.863 1.00 24.79 500 ALA A O 1
ATOM 3266 N N . LYS A 1 467 ? 61.656 10.802 30.232 1.00 24.17 501 LYS A N 1
ATOM 3267 C CA . LYS A 1 467 ? 60.707 9.906 29.575 1.00 24.08 501 LYS A CA 1
ATOM 3268 C C . LYS A 1 467 ? 61.415 8.876 28.692 1.00 23.79 501 LYS A C 1
ATOM 3269 O O . LYS A 1 467 ? 61.903 9.201 27.607 1.00 23.71 501 LYS A O 1
ATOM 3275 N N . GLN A 1 468 ? 61.468 7.635 29.173 1.00 23.55 502 GLN A N 1
ATOM 3276 C CA . GLN A 1 468 ? 62.050 6.528 28.420 1.00 23.79 502 GLN A CA 1
ATOM 3277 C C . GLN A 1 468 ? 61.073 5.363 28.400 1.00 23.44 502 GLN A C 1
ATOM 3278 O O . GLN A 1 468 ? 60.486 5.034 29.423 1.00 23.51 502 GLN A O 1
ATOM 3284 N N . GLU A 1 469 ? 60.886 4.756 27.232 1.00 23.38 503 GLU A N 1
ATOM 3285 C CA . GLU A 1 469 ? 59.969 3.629 27.082 1.00 23.34 503 GLU A CA 1
ATOM 3286 C C . GLU A 1 469 ? 60.504 2.613 26.077 1.00 22.82 503 GLU A C 1
ATOM 3287 O O . GLU A 1 469 ? 61.364 2.933 25.259 1.00 22.44 503 GLU A O 1
ATOM 3293 N N . LYS A 1 470 ? 59.981 1.392 26.145 1.00 22.36 504 LYS A N 1
ATOM 3294 C CA . LYS A 1 470 ? 60.375 0.313 25.237 1.00 22.17 504 LYS A CA 1
ATOM 3295 C C . LYS A 1 470 ? 59.383 0.195 24.088 1.00 21.68 504 LYS A C 1
ATOM 3296 O O . LYS A 1 470 ? 58.246 0.643 24.203 1.00 22.00 504 LYS A O 1
ATOM 3302 N N . TYR A 1 471 ? 59.821 -0.403 22.983 1.00 21.06 505 TYR A N 1
ATOM 3303 C CA . TYR A 1 471 ? 58.967 -0.626 21.812 1.00 20.42 505 TYR A CA 1
ATOM 3304 C C . TYR A 1 471 ? 59.273 -1.981 21.203 1.00 20.48 505 TYR A C 1
ATOM 3305 O O . TYR A 1 471 ? 60.436 -2.348 21.068 1.00 20.14 505 TYR A O 1
ATOM 3314 N N . GLU A 1 472 ? 58.222 -2.710 20.832 1.00 20.58 506 GLU A N 1
ATOM 3315 C CA . GLU A 1 472 ? 58.345 -3.938 20.047 1.00 21.09 506 GLU A CA 1
ATOM 3316 C C . GLU A 1 472 ? 57.308 -3.876 18.918 1.00 20.65 506 GLU A C 1
ATOM 3317 O O . GLU A 1 472 ? 56.129 -3.651 19.183 1.00 20.74 506 GLU A O 1
ATOM 3323 N N . PRO A 1 473 ? 57.742 -4.051 17.657 1.00 20.35 507 PRO A N 1
ATOM 3324 C CA . PRO A 1 473 ? 56.810 -3.933 16.537 1.00 20.16 507 PRO A CA 1
ATOM 3325 C C . PRO A 1 473 ? 55.895 -5.144 16.374 1.00 20.10 507 PRO A C 1
ATOM 3326 O O . PRO A 1 473 ? 56.330 -6.278 16.557 1.00 19.64 507 PRO A O 1
ATOM 3330 N N . SER A 1 474 ? 54.638 -4.890 16.027 1.00 19.90 508 SER A N 1
ATOM 3331 C CA . SER A 1 474 ? 53.710 -5.950 15.658 1.00 19.77 508 SER A CA 1
ATOM 3332 C C . SER A 1 474 ? 54.132 -6.514 14.306 1.00 19.74 508 SER A C 1
ATOM 3333 O O . SER A 1 474 ? 54.833 -5.850 13.551 1.00 19.45 508 SER A O 1
ATOM 3336 N N . GLU A 1 475 ? 53.694 -7.728 13.989 1.00 20.04 509 GLU A N 1
ATOM 3337 C CA . GLU A 1 475 ? 53.937 -8.281 12.652 1.00 20.43 509 GLU A CA 1
ATOM 3338 C C . GLU A 1 475 ? 53.199 -7.457 11.587 1.00 19.87 509 GLU A C 1
ATOM 3339 O O . GLU A 1 475 ? 53.649 -7.354 10.446 1.00 20.01 509 GLU A O 1
ATOM 3345 N N . GLU A 1 476 ? 52.082 -6.854 11.985 1.00 19.43 510 GLU A N 1
ATOM 3346 C CA . GLU A 1 476 ? 51.266 -6.028 11.094 1.00 19.32 510 GLU A CA 1
ATOM 3347 C C . GLU A 1 476 ? 52.026 -4.812 10.560 1.00 18.81 510 GLU A C 1
ATOM 3348 O O . GLU A 1 476 ? 52.016 -4.550 9.354 1.00 18.46 510 GLU A O 1
ATOM 3354 N N . ILE A 1 477 ? 52.681 -4.070 11.449 1.00 18.56 511 ILE A N 1
ATOM 3355 C CA . ILE A 1 477 ? 53.424 -2.877 11.019 1.00 18.44 511 ILE A CA 1
ATOM 3356 C C . ILE A 1 477 ? 54.636 -3.258 10.159 1.00 18.44 511 ILE A C 1
ATOM 3357 O O . ILE A 1 477 ? 54.949 -2.582 9.177 1.00 18.49 511 ILE A O 1
ATOM 3362 N N . LYS A 1 478 ? 55.297 -4.353 10.513 1.00 18.68 512 LYS A N 1
ATOM 3363 C CA . LYS A 1 478 ? 56.435 -4.842 9.741 1.00 18.83 512 LYS A CA 1
ATOM 3364 C C . LYS A 1 478 ? 56.046 -5.159 8.300 1.00 18.41 512 LYS A C 1
ATOM 3365 O O . LYS A 1 478 ? 56.714 -4.724 7.362 1.00 18.82 512 LYS A O 1
ATOM 3371 N N . SER A 1 479 ? 54.956 -5.903 8.134 1.00 18.05 513 SER A N 1
ATOM 3372 C CA . SER A 1 479 ? 54.443 -6.240 6.813 1.00 17.59 513 SER A CA 1
ATOM 3373 C C . SER A 1 479 ? 54.065 -4.992 6.032 1.00 17.26 513 SER A C 1
ATOM 3374 O O . SER A 1 479 ? 54.411 -4.863 4.865 1.00 16.69 513 SER A O 1
ATOM 3377 N N . GLU A 1 480 ? 53.356 -4.076 6.685 1.00 17.04 514 GLU A N 1
ATOM 3378 C CA . GLU A 1 480 ? 52.925 -2.837 6.046 1.00 17.29 514 GLU A CA 1
ATOM 3379 C C . GLU A 1 480 ? 54.122 -2.046 5.495 1.00 16.99 514 GLU A C 1
ATOM 3380 O O . GLU A 1 480 ? 54.109 -1.623 4.345 1.00 16.81 514 GLU A O 1
ATOM 3386 N N . VAL A 1 481 ? 55.155 -1.871 6.311 1.00 17.15 515 VAL A N 1
ATOM 3387 C CA . VAL A 1 481 ? 56.341 -1.105 5.906 1.00 17.31 515 VAL A CA 1
ATOM 3388 C C . VAL A 1 481 ? 57.163 -1.841 4.839 1.00 17.93 515 VAL A C 1
ATOM 3389 O O . VAL A 1 481 ? 57.497 -1.267 3.800 1.00 17.24 515 VAL A O 1
ATOM 3393 N N . LEU A 1 482 ? 57.453 -3.119 5.076 1.00 18.60 516 LEU A N 1
ATOM 3394 C CA . LEU A 1 482 ? 58.351 -3.868 4.192 1.00 19.60 516 LEU A CA 1
ATOM 3395 C C . LEU A 1 482 ? 57.786 -4.139 2.795 1.00 20.31 516 LEU A C 1
ATOM 3396 O O . LEU A 1 482 ? 58.536 -4.161 1.822 1.00 20.27 516 LEU A O 1
ATOM 3401 N N . GLU A 1 483 ? 56.475 -4.337 2.687 1.00 21.24 517 GLU A N 1
ATOM 3402 C CA . GLU A 1 483 ? 55.879 -4.734 1.407 1.00 22.19 517 GLU A CA 1
ATOM 3403 C C . GLU A 1 483 ? 55.907 -3.619 0.363 1.00 22.94 517 GLU A C 1
ATOM 3404 O O . GLU A 1 483 ? 55.902 -3.897 -0.839 1.00 23.18 517 GLU A O 1
ATOM 3410 N N . ALA A 1 484 ? 55.944 -2.369 0.823 1.00 23.65 518 ALA A N 1
ATOM 3411 C CA . ALA A 1 484 ? 55.978 -1.209 -0.064 1.00 24.49 518 ALA A CA 1
ATOM 3412 C C . ALA A 1 484 ? 57.406 -0.801 -0.457 1.00 25.12 518 ALA A C 1
ATOM 3413 O O . ALA A 1 484 ? 57.598 0.022 -1.359 1.00 25.46 518 ALA A O 1
ATOM 3415 N N . VAL A 1 485 ? 58.401 -1.368 0.230 1.00 25.67 519 VAL A N 1
ATOM 3416 C CA . VAL A 1 485 ? 59.813 -1.139 -0.092 1.00 25.59 519 VAL A CA 1
ATOM 3417 C C . VAL A 1 485 ? 60.130 -1.719 -1.468 1.00 25.65 519 VAL A C 1
ATOM 3418 O O . VAL A 1 485 ? 59.995 -2.922 -1.681 1.00 25.63 519 VAL A O 1
ATOM 3422 N N . THR A 1 486 ? 60.545 -0.854 -2.392 1.00 25.38 520 THR A N 1
ATOM 3423 C CA . THR A 1 486 ? 60.850 -1.255 -3.763 1.00 25.33 520 THR A CA 1
ATOM 3424 C C . THR A 1 486 ? 62.354 -1.427 -4.025 1.00 24.97 520 THR A C 1
ATOM 3425 O O . THR A 1 486 ? 62.747 -1.827 -5.120 1.00 24.81 520 THR A O 1
ATOM 3429 N N . GLU A 1 487 ? 63.189 -1.137 -3.030 1.00 24.71 521 GLU A N 1
ATOM 3430 C CA . GLU A 1 487 ? 64.645 -1.262 -3.188 1.00 24.52 521 GLU A CA 1
ATOM 3431 C C . GLU A 1 487 ? 65.067 -2.700 -3.496 1.00 23.70 521 GLU A C 1
ATOM 3432 O O . GLU A 1 487 ? 64.549 -3.639 -2.906 1.00 23.76 521 GLU A O 1
ATOM 3438 N N . GLU A 1 488 ? 66.019 -2.862 -4.408 1.00 22.85 522 GLU A N 1
ATOM 3439 C CA . GLU A 1 488 ? 66.611 -4.172 -4.677 1.00 22.37 522 GLU A CA 1
ATOM 3440 C C . GLU A 1 488 ? 67.537 -4.578 -3.517 1.00 21.19 522 GLU A C 1
ATOM 3441 O O . GLU A 1 488 ? 67.924 -3.732 -2.702 1.00 20.70 522 GLU A O 1
ATOM 3447 N N . PRO A 1 489 ? 67.899 -5.873 -3.437 1.00 20.08 523 PRO A N 1
ATOM 3448 C CA . PRO A 1 489 ? 68.825 -6.313 -2.388 1.00 19.40 523 PRO A CA 1
ATOM 3449 C C . PRO A 1 489 ? 70.168 -5.565 -2.407 1.00 18.71 523 PRO A C 1
ATOM 3450 O O . PRO A 1 489 ? 70.700 -5.239 -1.348 1.00 18.34 523 PRO A O 1
ATOM 3454 N N . GLU A 1 490 ? 70.701 -5.307 -3.602 1.00 18.12 524 GLU A N 1
ATOM 3455 C CA . GLU A 1 490 ? 71.954 -4.561 -3.751 1.00 17.89 524 GLU A CA 1
ATOM 3456 C C . GLU A 1 490 ? 71.833 -3.153 -3.144 1.00 17.41 524 GLU A C 1
ATOM 3457 O O . GLU A 1 490 ? 72.789 -2.636 -2.558 1.00 16.88 524 GLU A O 1
ATOM 3463 N N . ASP A 1 491 ? 70.651 -2.549 -3.272 1.00 17.03 525 ASP A N 1
ATOM 3464 C CA . ASP A 1 491 ? 70.394 -1.220 -2.704 1.00 16.91 525 ASP A CA 1
ATOM 3465 C C . ASP A 1 491 ? 70.320 -1.285 -1.184 1.00 16.16 525 ASP A C 1
ATOM 3466 O O . ASP A 1 491 ? 70.867 -0.429 -0.498 1.00 15.11 525 ASP A O 1
ATOM 3471 N N . ILE A 1 492 ? 69.660 -2.319 -0.658 1.00 15.49 526 ILE A N 1
ATOM 3472 C CA . ILE A 1 492 ? 69.569 -2.507 0.790 1.00 15.24 526 ILE A CA 1
ATOM 3473 C C . ILE A 1 492 ? 70.970 -2.719 1.360 1.00 14.73 526 ILE A C 1
ATOM 3474 O O . ILE A 1 492 ? 71.309 -2.175 2.413 1.00 14.61 526 ILE A O 1
ATOM 3479 N N . SER A 1 493 ? 71.781 -3.496 0.649 1.00 14.52 527 SER A N 1
ATOM 3480 C CA . SER A 1 493 ? 73.175 -3.713 1.020 1.00 14.66 527 SER A CA 1
ATOM 3481 C C . SER A 1 493 ? 73.941 -2.389 1.133 1.00 14.88 527 SER A C 1
ATOM 3482 O O . SER A 1 493 ? 74.621 -2.153 2.132 1.00 14.63 527 SER A O 1
ATOM 3485 N N . ASP A 1 494 ? 73.827 -1.546 0.103 1.00 14.88 528 ASP A N 1
ATOM 3486 C CA . ASP A 1 494 ? 74.470 -0.221 0.097 1.00 15.14 528 ASP A CA 1
ATOM 3487 C C . ASP A 1 494 ? 74.035 0.603 1.303 1.00 14.66 528 ASP A C 1
ATOM 3488 O O . ASP A 1 494 ? 74.863 1.224 1.973 1.00 14.47 528 ASP A O 1
ATOM 3493 N N . ILE A 1 495 ? 72.731 0.596 1.575 1.00 14.06 529 ILE A N 1
ATOM 3494 C CA . ILE A 1 495 ? 72.166 1.372 2.660 1.00 13.52 529 ILE A CA 1
ATOM 3495 C C . ILE A 1 495 ? 72.725 0.910 3.997 1.00 13.22 529 ILE A C 1
ATOM 3496 O O . ILE A 1 495 ? 73.186 1.726 4.782 1.00 12.98 529 ILE A O 1
ATOM 3501 N N . VAL A 1 496 ? 72.701 -0.400 4.243 1.00 12.60 530 VAL A N 1
ATOM 3502 C CA . VAL A 1 496 ? 73.131 -0.928 5.534 1.00 12.33 530 VAL A CA 1
ATOM 3503 C C . VAL A 1 496 ? 74.639 -0.759 5.694 1.00 12.33 530 VAL A C 1
ATOM 3504 O O . VAL A 1 496 ? 75.109 -0.462 6.782 1.00 12.33 530 VAL A O 1
ATOM 3508 N N . ILE A 1 497 ? 75.392 -0.931 4.609 1.00 12.11 531 ILE A N 1
ATOM 3509 C CA . ILE A 1 497 ? 76.837 -0.716 4.665 1.00 12.47 531 ILE A CA 1
ATOM 3510 C C . ILE A 1 497 ? 77.158 0.745 5.038 1.00 12.50 531 ILE A C 1
ATOM 3511 O O . ILE A 1 497 ? 78.052 0.981 5.854 1.00 12.65 531 ILE A O 1
ATOM 3516 N N . SER A 1 498 ? 76.406 1.708 4.496 1.00 12.43 532 SER A N 1
ATOM 3517 C CA . SER A 1 498 ? 76.565 3.117 4.909 1.00 12.28 532 SER A CA 1
ATOM 3518 C C . SER A 1 498 ? 76.386 3.269 6.430 1.00 12.44 532 SER A C 1
ATOM 3519 O O . SER A 1 498 ? 77.152 3.989 7.064 1.00 12.71 532 SER A O 1
ATOM 3522 N N . LEU A 1 499 ? 75.401 2.573 7.001 1.00 12.32 533 LEU A N 1
ATOM 3523 C CA . LEU A 1 499 ? 75.172 2.581 8.453 1.00 12.53 533 LEU A CA 1
ATOM 3524 C C . LEU A 1 499 ? 76.319 1.941 9.229 1.00 13.13 533 LEU A C 1
ATOM 3525 O O . LEU A 1 499 ? 76.762 2.485 10.250 1.00 13.51 533 LEU A O 1
ATOM 3530 N N . ILE A 1 500 ? 76.794 0.789 8.757 1.00 13.01 534 ILE A N 1
ATOM 3531 C CA . ILE A 1 500 ? 77.943 0.128 9.386 1.00 13.78 534 ILE A CA 1
ATOM 3532 C C . ILE A 1 500 ? 79.118 1.108 9.503 1.00 14.35 534 ILE A C 1
ATOM 3533 O O . ILE A 1 500 ? 79.708 1.258 10.573 1.00 14.58 534 ILE A O 1
ATOM 3538 N N . SER A 1 501 ? 79.436 1.783 8.401 1.00 15.19 535 SER A N 1
ATOM 3539 C CA . SER A 1 501 ? 80.528 2.758 8.382 1.00 15.74 535 SER A CA 1
ATOM 3540 C C . SER A 1 501 ? 80.303 3.927 9.355 1.00 16.33 535 SER A C 1
ATOM 3541 O O . SER A 1 501 ? 81.223 4.316 10.079 1.00 16.49 535 SER A O 1
ATOM 3544 N N . SER A 1 502 ? 79.091 4.486 9.369 1.00 16.79 536 SER A N 1
ATOM 3545 C CA A SER A 1 502 ? 78.784 5.620 10.245 0.50 17.04 536 SER A CA 1
ATOM 3546 C CA B SER A 1 502 ? 78.777 5.614 10.243 0.50 16.98 536 SER A CA 1
ATOM 3547 C C . SER A 1 502 ? 78.903 5.223 11.716 1.00 17.15 536 SER A C 1
ATOM 3548 O O . SER A 1 502 ? 79.539 5.923 12.507 1.00 17.00 536 SER A O 1
ATOM 3553 N N . TYR A 1 503 ? 78.307 4.094 12.078 1.00 17.35 537 TYR A N 1
ATOM 3554 C CA . TYR A 1 503 ? 78.395 3.607 13.449 1.00 17.39 537 TYR A CA 1
ATOM 3555 C C . TYR A 1 503 ? 79.827 3.224 13.837 1.00 17.58 537 TYR A C 1
ATOM 3556 O O . TYR A 1 503 ? 80.253 3.510 14.956 1.00 17.38 537 TYR A O 1
ATOM 3565 N N . ARG A 1 504 ? 80.574 2.617 12.917 1.00 17.96 538 ARG A N 1
ATOM 3566 C CA . ARG A 1 504 ? 81.971 2.253 13.196 1.00 18.64 538 ARG A CA 1
ATOM 3567 C C . ARG A 1 504 ? 82.763 3.495 13.617 1.00 18.97 538 ARG A C 1
ATOM 3568 O O . ARG A 1 504 ? 83.557 3.436 14.549 1.00 18.57 538 ARG A O 1
ATOM 3572 N N . SER A 1 505 ? 82.496 4.622 12.960 1.00 19.56 539 SER A N 1
ATOM 3573 C CA . SER A 1 505 ? 83.240 5.854 13.216 1.00 20.41 539 SER A CA 1
ATOM 3574 C C . SER A 1 505 ? 82.920 6.538 14.557 1.00 20.73 539 SER A C 1
ATOM 3575 O O . SER A 1 505 ? 83.727 7.334 15.030 1.00 21.58 539 SER A O 1
ATOM 3578 N N . CYS A 1 506 ? 81.782 6.231 15.180 1.00 20.78 540 CYS A N 1
ATOM 3579 C CA . CYS A 1 506 ? 81.460 6.823 16.488 1.00 20.94 540 CYS A CA 1
ATOM 3580 C C . CYS A 1 506 ? 81.463 5.843 17.679 1.00 20.37 540 CYS A C 1
ATOM 3581 O O . CYS A 1 506 ? 80.979 6.176 18.761 1.00 20.11 540 CYS A O 1
ATOM 3584 N N . ILE A 1 507 ? 82.044 4.657 17.495 1.00 19.89 541 ILE A N 1
ATOM 3585 C CA . ILE A 1 507 ? 82.137 3.661 18.577 1.00 19.42 541 ILE A CA 1
ATOM 3586 C C . ILE A 1 507 ? 82.855 4.222 19.804 1.00 19.12 541 ILE A C 1
ATOM 3587 O O . ILE A 1 507 ? 82.343 4.132 20.918 1.00 19.01 541 ILE A O 1
ATOM 3592 N N . LYS A 1 508 ? 84.029 4.812 19.600 1.00 19.12 542 LYS A N 1
ATOM 3593 C CA . LYS A 1 508 ? 84.807 5.374 20.716 1.00 19.16 542 LYS A CA 1
ATOM 3594 C C . LYS A 1 508 ? 84.086 6.549 21.386 1.00 18.75 542 LYS A C 1
ATOM 3595 O O . LYS A 1 508 ? 83.942 6.570 22.602 1.00 18.43 542 LYS A O 1
ATOM 3599 N N . GLU A 1 509 ? 83.631 7.514 20.590 1.00 18.65 543 GLU A N 1
ATOM 3600 C CA . GLU A 1 509 ? 82.954 8.710 21.117 1.00 18.70 543 GLU A CA 1
ATOM 3601 C C . GLU A 1 509 ? 81.734 8.372 21.985 1.00 18.17 543 GLU A C 1
ATOM 3602 O O . GLU A 1 509 ? 81.518 8.994 23.025 1.00 17.88 543 GLU A O 1
ATOM 3608 N N . TYR A 1 510 ? 80.935 7.400 21.551 1.00 17.41 544 TYR A N 1
ATOM 3609 C CA . TYR A 1 510 ? 79.709 7.045 22.261 1.00 17.15 544 TYR A CA 1
ATOM 3610 C C . TYR A 1 510 ? 79.881 5.825 23.173 1.00 17.06 544 TYR A C 1
ATOM 3611 O O . TYR A 1 510 ? 78.938 5.414 23.854 1.00 16.60 544 TYR A O 1
ATOM 3620 N N . ARG A 1 511 ? 81.092 5.273 23.207 1.00 16.64 545 ARG A N 1
ATOM 3621 C CA . ARG A 1 511 ? 81.419 4.125 24.059 1.00 16.80 545 ARG A CA 1
ATOM 3622 C C . ARG A 1 511 ? 80.562 2.898 23.735 1.00 16.35 545 ARG A C 1
ATOM 3623 O O . ARG A 1 511 ? 80.085 2.207 24.629 1.00 15.96 545 ARG A O 1
ATOM 3628 N N . PHE A 1 512 ? 80.364 2.633 22.446 1.00 16.16 546 PHE A N 1
ATOM 3629 C CA . PHE A 1 512 ? 79.644 1.438 22.036 1.00 16.17 546 PHE A CA 1
ATOM 3630 C C . PHE A 1 512 ? 80.522 0.209 22.250 1.00 16.45 546 PHE A C 1
ATOM 3631 O O . PHE A 1 512 ? 81.743 0.310 22.357 1.00 16.22 546 PHE A O 1
ATOM 3639 N N . SER A 1 513 ? 79.881 -0.947 22.349 1.00 16.75 547 SER A N 1
ATOM 3640 C CA . SER A 1 513 ? 80.585 -2.220 22.261 1.00 17.03 547 SER A CA 1
ATOM 3641 C C . SER A 1 513 ? 80.601 -2.626 20.787 1.00 17.17 547 SER A C 1
ATOM 3642 O O . SER A 1 513 ? 79.553 -2.924 20.203 1.00 17.24 547 SER A O 1
ATOM 3645 N N . GLU A 1 514 ? 81.784 -2.609 20.181 1.00 17.52 548 GLU A N 1
ATOM 3646 C CA . GLU A 1 514 ? 81.936 -2.944 18.762 1.00 18.08 548 GLU A CA 1
ATOM 3647 C C . GLU A 1 514 ? 81.331 -4.311 18.423 1.00 17.99 548 GLU A C 1
ATOM 3648 O O . GLU A 1 514 ? 80.648 -4.458 17.407 1.00 17.50 548 GLU A O 1
ATOM 3654 N N . ARG A 1 515 ? 81.596 -5.300 19.272 1.00 17.90 549 ARG A N 1
ATOM 3655 C CA . ARG A 1 515 ? 81.132 -6.671 19.039 1.00 18.39 549 ARG A CA 1
ATOM 3656 C C . ARG A 1 515 ? 79.609 -6.827 19.098 1.00 18.16 549 ARG A C 1
ATOM 3657 O O . ARG A 1 515 ? 79.072 -7.804 18.585 1.00 17.91 549 ARG A O 1
ATOM 3665 N N . ARG A 1 516 ? 78.922 -5.876 19.723 1.00 18.13 550 ARG A N 1
ATOM 3666 C CA . ARG A 1 516 ? 77.468 -5.883 19.743 1.00 18.45 550 ARG A CA 1
ATOM 3667 C C . ARG A 1 516 ? 76.852 -4.939 18.708 1.00 17.83 550 ARG A C 1
ATOM 3668 O O . ARG A 1 516 ? 75.955 -5.342 17.971 1.00 17.95 550 ARG A O 1
ATOM 3676 N N . ILE A 1 517 ? 77.339 -3.703 18.625 1.00 17.13 551 ILE A N 1
ATOM 3677 C CA . ILE A 1 517 ? 76.704 -2.708 17.751 1.00 16.44 551 ILE A CA 1
ATOM 3678 C C . ILE A 1 517 ? 76.841 -3.017 16.251 1.00 16.18 551 ILE A C 1
ATOM 3679 O O . ILE A 1 517 ? 75.867 -2.897 15.511 1.00 15.85 551 ILE A O 1
ATOM 3684 N N . LEU A 1 518 ? 78.020 -3.431 15.795 1.00 15.79 552 LEU A N 1
ATOM 3685 C CA . LEU A 1 518 ? 78.212 -3.634 14.359 1.00 15.54 552 LEU A CA 1
ATOM 3686 C C . LEU A 1 518 ? 77.384 -4.812 13.801 1.00 15.27 552 LEU A C 1
ATOM 3687 O O . LEU A 1 518 ? 76.751 -4.673 12.753 1.00 15.09 552 LEU A O 1
ATOM 3692 N N . PRO A 1 519 ? 77.374 -5.967 14.494 1.00 15.13 553 PRO A N 1
ATOM 3693 C CA . PRO A 1 519 ? 76.465 -7.037 14.062 1.00 15.04 553 PRO A CA 1
ATOM 3694 C C . PRO A 1 519 ? 74.990 -6.629 14.069 1.00 14.95 553 PRO A C 1
ATOM 3695 O O . PRO A 1 519 ? 74.247 -6.998 13.157 1.00 14.75 553 PRO A O 1
ATOM 3699 N N . GLU A 1 520 ? 74.580 -5.860 15.076 1.00 14.89 554 GLU A N 1
ATOM 3700 C CA . GLU A 1 520 ? 73.201 -5.405 15.166 1.00 14.93 554 GLU A CA 1
ATOM 3701 C C . GLU A 1 520 ? 72.839 -4.497 13.987 1.00 14.45 554 GLU A C 1
ATOM 3702 O O . GLU A 1 520 ? 71.777 -4.662 13.400 1.00 14.60 554 GLU A O 1
ATOM 3708 N N . ILE A 1 521 ? 73.716 -3.557 13.635 1.00 14.10 555 ILE A N 1
ATOM 3709 C CA . ILE A 1 521 ? 73.480 -2.696 12.461 1.00 13.65 555 ILE A CA 1
ATOM 3710 C C . ILE A 1 521 ? 73.441 -3.527 11.175 1.00 13.32 555 ILE A C 1
ATOM 3711 O O . ILE A 1 521 ? 72.557 -3.346 10.339 1.00 13.47 555 ILE A O 1
ATOM 3716 N N . ALA A 1 522 ? 74.397 -4.438 11.026 1.00 12.68 556 ALA A N 1
ATOM 3717 C CA . ALA A 1 522 ? 74.459 -5.310 9.853 1.00 12.74 556 ALA A CA 1
ATOM 3718 C C . ALA A 1 522 ? 73.192 -6.147 9.689 1.00 12.61 556 ALA A C 1
ATOM 3719 O O . ALA A 1 522 ? 72.726 -6.351 8.569 1.00 12.58 556 ALA A O 1
ATOM 3721 N N . SER A 1 523 ? 72.632 -6.605 10.809 1.00 12.67 557 SER A N 1
ATOM 3722 C 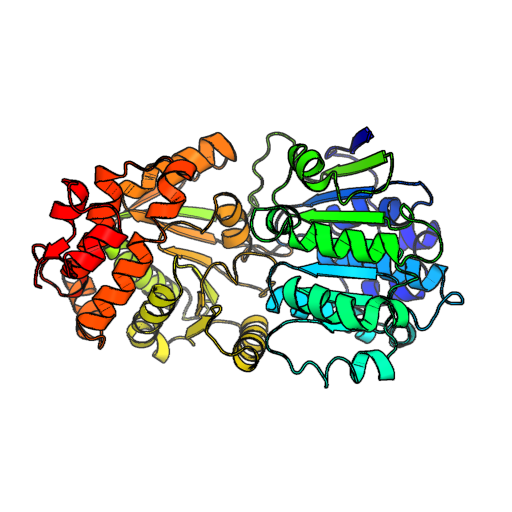CA . SER A 1 523 ? 71.438 -7.461 10.799 1.00 12.70 557 SER A CA 1
ATOM 3723 C C . SER A 1 523 ? 70.199 -6.746 10.234 1.00 12.97 557 SER A C 1
ATOM 3724 O O . SER A 1 523 ? 69.197 -7.386 9.933 1.00 12.88 557 SER A O 1
ATOM 3727 N N . THR A 1 524 ? 70.275 -5.424 10.087 1.00 13.01 558 THR A N 1
ATOM 3728 C CA . THR A 1 524 ? 69.241 -4.657 9.400 1.00 13.34 558 THR A CA 1
ATOM 3729 C C . THR A 1 524 ? 68.974 -5.188 7.988 1.00 13.36 558 THR A C 1
ATOM 3730 O O . THR A 1 524 ? 67.841 -5.150 7.530 1.00 13.53 558 THR A O 1
ATOM 3734 N N . TYR A 1 525 ? 70.014 -5.676 7.310 1.00 13.27 559 TYR A N 1
ATOM 3735 C CA . TYR A 1 525 ? 69.886 -6.220 5.956 1.00 13.30 559 TYR A CA 1
ATOM 3736 C C . TYR A 1 525 ? 68.883 -7.377 5.918 1.00 13.96 559 TYR A C 1
ATOM 3737 O O . TYR A 1 525 ? 67.941 -7.365 5.122 1.00 13.38 559 TYR A O 1
ATOM 3746 N N . GLY A 1 526 ? 69.077 -8.356 6.801 1.00 14.33 560 GLY A N 1
ATOM 3747 C CA . GLY A 1 526 ? 68.147 -9.477 6.926 1.00 14.84 560 GLY A CA 1
ATOM 3748 C C . GLY A 1 526 ? 66.754 -9.066 7.385 1.00 15.26 560 GLY A C 1
ATOM 3749 O O . GLY A 1 526 ? 65.759 -9.629 6.926 1.00 15.64 560 GLY A O 1
ATOM 3750 N N . VAL A 1 527 ? 66.675 -8.098 8.297 1.00 15.73 561 VAL A N 1
ATOM 3751 C CA . VAL A 1 527 ? 65.377 -7.611 8.775 1.00 16.07 561 VAL A CA 1
ATOM 3752 C C . VAL A 1 527 ? 64.585 -7.020 7.613 1.00 16.30 561 VAL A C 1
ATOM 3753 O O . VAL A 1 527 ? 63.423 -7.375 7.402 1.00 15.92 561 VAL A O 1
ATOM 3757 N N . LEU A 1 528 ? 65.235 -6.153 6.839 1.00 16.70 562 LEU A N 1
ATOM 3758 C CA . LEU A 1 528 ? 64.588 -5.494 5.700 1.00 17.17 562 LEU A CA 1
ATOM 3759 C C . LEU A 1 528 ? 64.230 -6.438 4.551 1.00 17.60 562 LEU A C 1
ATOM 3760 O O . LEU A 1 528 ? 63.255 -6.192 3.850 1.00 17.85 562 LEU A O 1
ATOM 3765 N N . LEU A 1 529 ? 64.984 -7.521 4.371 1.00 18.11 563 LEU A N 1
ATOM 3766 C CA . LEU A 1 529 ? 64.613 -8.561 3.398 1.00 18.59 563 LEU A CA 1
ATOM 3767 C C . LEU A 1 529 ? 63.728 -9.659 4.023 1.00 18.68 563 LEU A C 1
ATOM 3768 O O . LEU A 1 529 ? 63.471 -10.683 3.390 1.00 18.89 563 LEU A O 1
ATOM 3773 N N . ASN A 1 530 ? 63.281 -9.439 5.262 1.00 18.71 564 ASN A N 1
ATOM 3774 C CA . ASN A 1 530 ? 62.389 -10.359 5.978 1.00 18.76 564 ASN A CA 1
ATOM 3775 C C . ASN A 1 530 ? 62.949 -11.789 6.147 1.00 18.38 564 ASN A C 1
ATOM 3776 O O . ASN A 1 530 ? 62.203 -12.768 6.105 1.00 17.85 564 ASN A O 1
ATOM 3781 N N . ASP A 1 531 ? 64.265 -11.887 6.339 1.00 17.84 565 ASP A N 1
ATOM 3782 C CA . ASP A 1 531 ? 64.945 -13.164 6.595 1.00 17.66 565 ASP A CA 1
ATOM 3783 C C . ASP A 1 531 ? 66.104 -12.913 7.574 1.00 17.67 565 ASP A C 1
ATOM 3784 O O . ASP A 1 531 ? 67.215 -12.598 7.148 1.00 17.17 565 ASP A O 1
ATOM 3789 N N . PRO A 1 532 ? 65.843 -13.052 8.889 1.00 18.02 566 PRO A N 1
ATOM 3790 C CA . PRO A 1 532 ? 66.812 -12.619 9.903 1.00 18.36 566 PRO A CA 1
ATOM 3791 C C . PRO A 1 532 ? 68.102 -13.440 10.076 1.00 18.48 566 PRO A C 1
ATOM 3792 O O . PRO A 1 532 ? 68.958 -13.036 10.861 1.00 19.06 566 PRO A O 1
ATOM 3796 N N . GLN A 1 533 ? 68.255 -14.564 9.380 1.00 18.33 567 GLN A N 1
ATOM 3797 C CA . GLN A 1 533 ? 69.546 -15.271 9.384 1.00 18.37 567 GLN A CA 1
ATOM 3798 C C . GLN A 1 533 ? 70.332 -15.053 8.089 1.00 17.91 567 GLN A C 1
ATOM 3799 O O . GLN A 1 533 ? 71.390 -15.642 7.884 1.00 17.72 567 GLN A O 1
ATOM 3805 N N . LEU A 1 534 ? 69.814 -14.185 7.228 1.00 17.41 568 LEU A N 1
ATOM 3806 C CA . LEU A 1 534 ? 70.499 -13.812 6.004 1.00 17.19 568 LEU A CA 1
ATOM 3807 C C . LEU A 1 534 ? 71.566 -12.771 6.366 1.00 16.94 568 LEU A C 1
ATOM 3808 O O . LEU A 1 534 ? 71.265 -11.790 7.043 1.00 17.23 568 LEU A O 1
ATOM 3813 N N . LYS A 1 535 ? 72.807 -13.008 5.947 1.00 16.65 569 LYS A N 1
ATOM 3814 C CA . LYS A 1 535 ? 73.901 -12.050 6.142 1.00 16.49 569 LYS A CA 1
ATOM 3815 C C . LYS A 1 535 ? 74.195 -11.311 4.844 1.00 15.85 569 LYS A C 1
ATOM 3816 O O . LYS A 1 535 ? 73.761 -11.732 3.773 1.00 15.43 569 LYS A O 1
ATOM 3822 N N . ILE A 1 536 ? 74.935 -10.209 4.945 1.00 15.52 570 ILE A N 1
ATOM 3823 C CA . ILE A 1 536 ? 75.212 -9.352 3.791 1.00 15.24 570 ILE A CA 1
ATOM 3824 C C . ILE A 1 536 ? 76.251 -10.011 2.889 1.00 15.20 570 ILE A C 1
ATOM 3825 O O . ILE A 1 536 ? 77.386 -10.229 3.320 1.00 15.05 570 ILE A O 1
ATOM 3830 N N . PRO A 1 537 ? 75.879 -10.321 1.633 1.00 15.26 571 PRO A N 1
ATOM 3831 C CA . PRO A 1 537 ? 76.850 -10.958 0.741 1.00 15.46 571 PRO A CA 1
ATOM 3832 C C . PRO A 1 537 ? 77.939 -9.985 0.269 1.00 15.65 571 PRO A C 1
ATOM 3833 O O . PRO A 1 537 ? 77.613 -8.918 -0.253 1.00 15.60 571 PRO A O 1
ATOM 3837 N N . VAL A 1 538 ? 79.211 -10.351 0.462 1.00 15.77 572 VAL A N 1
ATOM 3838 C CA . VAL A 1 538 ? 80.345 -9.496 0.073 1.00 15.93 572 VAL A CA 1
ATOM 3839 C C . VAL A 1 538 ? 81.547 -10.303 -0.446 1.00 16.28 572 VAL A C 1
ATOM 3840 O O . VAL A 1 538 ? 81.527 -11.534 -0.444 1.00 16.43 572 VAL A O 1
ATOM 3844 N N . SER A 1 539 ? 82.583 -9.593 -0.898 1.00 16.51 573 SER A N 1
ATOM 3845 C CA . SER A 1 539 ? 83.830 -10.208 -1.363 1.00 16.73 573 SER A CA 1
ATOM 3846 C C . SER A 1 539 ? 84.899 -10.186 -0.287 1.00 16.95 573 SER A C 1
ATOM 3847 O O . SER A 1 539 ? 84.846 -9.375 0.641 1.00 16.89 573 SER A O 1
ATOM 3850 N N . ARG A 1 540 ? 85.884 -11.070 -0.434 1.00 17.27 574 ARG A N 1
ATOM 3851 C CA . ARG A 1 540 ? 87.020 -11.115 0.482 1.00 17.55 574 ARG A CA 1
ATOM 3852 C C . ARG A 1 540 ? 87.790 -9.800 0.403 1.00 17.55 574 ARG A C 1
ATOM 3853 O O . ARG A 1 540 ? 88.185 -9.248 1.431 1.00 17.51 574 ARG A O 1
ATOM 3858 N N . ARG A 1 541 ? 87.989 -9.306 -0.821 1.00 17.66 575 ARG A N 1
ATOM 3859 C CA . ARG A 1 541 ? 88.662 -8.026 -1.055 1.00 17.74 575 ARG A CA 1
ATOM 3860 C C . ARG A 1 541 ? 87.982 -6.892 -0.288 1.00 17.84 575 ARG A C 1
ATOM 3861 O O . ARG A 1 541 ? 88.652 -6.051 0.313 1.00 17.77 575 ARG A O 1
ATOM 3863 N N . PHE A 1 542 ? 86.650 -6.884 -0.310 1.00 18.11 576 PHE A N 1
ATOM 3864 C CA . PHE A 1 542 ? 85.858 -5.894 0.425 1.00 18.22 576 PHE A CA 1
ATOM 3865 C C . PHE A 1 542 ? 86.049 -6.022 1.938 1.00 18.39 576 PHE A C 1
ATOM 3866 O O . PHE A 1 542 ? 86.304 -5.032 2.624 1.00 18.34 576 PHE A O 1
ATOM 3874 N N . LEU A 1 543 ? 85.925 -7.248 2.442 1.00 18.72 577 LEU A N 1
ATOM 3875 C CA . LEU A 1 543 ? 86.121 -7.544 3.866 1.00 19.01 577 LEU A CA 1
ATOM 3876 C C . LEU A 1 543 ? 87.526 -7.137 4.345 1.00 19.26 577 LEU A C 1
ATOM 3877 O O . LEU A 1 543 ? 87.673 -6.581 5.436 1.00 19.27 577 LEU A O 1
ATOM 3882 N N . ASP A 1 544 ? 88.545 -7.414 3.527 1.00 19.53 578 ASP A N 1
ATOM 3883 C CA . ASP A 1 544 ? 89.917 -6.936 3.780 1.00 19.80 578 ASP A CA 1
ATOM 3884 C C . ASP A 1 544 ? 89.975 -5.413 3.902 1.00 20.07 578 ASP A C 1
ATOM 3885 O O . ASP A 1 544 ? 90.607 -4.885 4.820 1.00 20.08 578 ASP A O 1
ATOM 3890 N N . LYS A 1 545 ? 89.328 -4.717 2.967 1.00 20.35 579 LYS A N 1
ATOM 3891 C CA . LYS A 1 545 ? 89.238 -3.255 3.005 1.00 20.66 579 LYS A CA 1
ATOM 3892 C C . LYS A 1 545 ? 88.633 -2.774 4.328 1.00 20.91 579 LYS A C 1
ATOM 3893 O O . LYS A 1 545 ? 89.140 -1.837 4.946 1.00 21.00 579 LYS A O 1
ATOM 3895 N N . LEU A 1 546 ? 87.565 -3.437 4.765 1.00 21.19 580 LEU A N 1
ATOM 3896 C CA . LEU A 1 546 ? 86.908 -3.105 6.037 1.00 21.49 580 LEU A CA 1
ATOM 3897 C C . LEU A 1 546 ? 87.778 -3.380 7.266 1.00 21.59 580 LEU A C 1
ATOM 3898 O O . LEU A 1 546 ? 87.544 -2.801 8.329 1.00 21.71 580 LEU A O 1
ATOM 3903 N N . GLY A 1 547 ? 88.760 -4.269 7.127 1.00 21.54 581 GLY A N 1
ATOM 3904 C CA . GLY A 1 547 ? 89.633 -4.637 8.238 1.00 21.56 581 GLY A CA 1
ATOM 3905 C C . GLY A 1 547 ? 89.006 -5.663 9.174 1.00 21.56 581 GLY A C 1
ATOM 3906 O O . GLY A 1 547 ? 89.325 -5.695 10.364 1.00 21.66 581 GLY A O 1
ATOM 3907 N N . LEU A 1 548 ? 88.135 -6.516 8.632 1.00 21.44 582 LEU A N 1
ATOM 3908 C CA . LEU A 1 548 ? 87.372 -7.482 9.433 1.00 21.28 582 LEU A CA 1
ATOM 3909 C C . LEU A 1 548 ? 87.539 -8.930 8.961 1.00 20.95 582 LEU A C 1
ATOM 3910 O O . LEU A 1 548 ? 86.796 -9.815 9.389 1.00 21.22 582 LEU A O 1
ATOM 3915 N N . SER A 1 549 ? 88.526 -9.175 8.107 1.00 20.40 583 SER A N 1
ATOM 3916 C CA . SER A 1 549 ? 88.694 -10.479 7.467 1.00 20.01 583 SER A CA 1
ATOM 3917 C C . SER A 1 549 ? 89.017 -11.625 8.432 1.00 19.42 583 SER A C 1
ATOM 3918 O O . SER A 1 549 ? 88.704 -12.779 8.138 1.00 19.54 583 SER A O 1
ATOM 3921 N N . ARG A 1 550 ? 89.637 -11.311 9.569 1.00 18.60 584 ARG A N 1
ATOM 3922 C CA . ARG A 1 550 ? 89.973 -12.321 10.579 1.00 18.07 584 ARG A CA 1
ATOM 3923 C C . ARG A 1 550 ? 89.126 -12.192 11.842 1.00 17.48 584 ARG A C 1
ATOM 3924 O O . ARG A 1 550 ? 89.355 -12.900 12.826 1.00 17.30 584 ARG A O 1
ATOM 3932 N N . SER A 1 551 ? 88.145 -11.298 11.810 1.00 16.88 585 SER A N 1
ATOM 3933 C CA . SER A 1 551 ? 87.384 -10.956 13.002 1.00 16.57 585 SER A CA 1
ATOM 3934 C C . SER A 1 551 ? 86.115 -11.801 13.114 1.00 16.09 585 SER A C 1
ATOM 3935 O O . SER A 1 551 ? 85.429 -12.027 12.117 1.00 15.65 585 SER A O 1
ATOM 3938 N N . PRO A 1 552 ? 85.792 -12.265 14.334 1.00 15.75 586 PRO A N 1
ATOM 3939 C CA . PRO A 1 552 ? 84.493 -12.919 14.533 1.00 15.67 586 PRO A CA 1
ATOM 3940 C C . PRO A 1 552 ? 83.319 -11.944 14.372 1.00 15.35 586 PRO A C 1
ATOM 3941 O O . PRO A 1 552 ? 82.201 -12.371 14.098 1.00 15.18 586 PRO A O 1
ATOM 3945 N N . ILE A 1 553 ? 83.588 -10.652 14.552 1.00 15.25 587 ILE A N 1
ATOM 3946 C CA . ILE A 1 553 ? 82.598 -9.601 14.329 1.00 15.24 587 ILE A CA 1
ATOM 3947 C C . ILE A 1 553 ? 82.231 -9.578 12.849 1.00 15.49 587 ILE A C 1
ATOM 3948 O O . ILE A 1 553 ? 81.051 -9.561 12.503 1.00 15.41 587 ILE A O 1
ATOM 3953 N N . GLY A 1 554 ? 83.247 -9.606 11.986 1.00 15.51 588 GLY A N 1
ATOM 3954 C CA . GLY A 1 554 ? 83.047 -9.611 10.534 1.00 15.76 588 GLY A CA 1
ATOM 3955 C C . GLY A 1 554 ? 82.334 -10.853 10.027 1.00 15.89 588 GLY A C 1
ATOM 3956 O O . GLY A 1 554 ? 81.541 -10.788 9.085 1.00 15.92 588 GLY A O 1
ATOM 3957 N N . LYS A 1 555 ? 82.622 -11.984 10.658 1.00 15.94 589 LYS A N 1
ATOM 3958 C CA . LYS A 1 555 ? 81.962 -13.246 10.344 1.00 16.14 589 LYS A CA 1
ATOM 3959 C C . LYS A 1 555 ? 80.464 -13.244 10.700 1.00 15.97 589 LYS A C 1
ATOM 3960 O O . LYS A 1 555 ? 79.668 -13.911 10.037 1.00 15.86 589 LYS A O 1
ATOM 3966 N N . ALA A 1 556 ? 80.091 -12.509 11.747 1.00 15.83 590 ALA A N 1
ATOM 3967 C CA . ALA A 1 556 ? 78.685 -12.403 12.164 1.00 15.91 590 ALA A CA 1
ATOM 3968 C C . ALA A 1 556 ? 77.881 -11.450 11.279 1.00 15.79 590 ALA A C 1
ATOM 3969 O O . ALA A 1 556 ? 76.652 -11.462 11.316 1.00 15.86 590 ALA A O 1
ATOM 3971 N N . MET A 1 557 ? 78.573 -10.630 10.491 1.00 15.83 591 MET A N 1
ATOM 3972 C CA . MET A 1 557 ? 77.941 -9.576 9.695 1.00 16.00 591 MET A CA 1
ATOM 3973 C C . MET A 1 557 ? 77.817 -9.933 8.214 1.00 15.94 591 MET A C 1
ATOM 3974 O O . MET A 1 557 ? 76.830 -9.573 7.561 1.00 15.13 591 MET A O 1
ATOM 3979 N N . PHE A 1 558 ? 78.826 -10.630 7.692 1.00 16.09 592 PHE A N 1
ATOM 3980 C CA . PHE A 1 558 ? 78.981 -10.822 6.257 1.00 16.52 592 PHE A CA 1
ATOM 3981 C C . PHE A 1 558 ? 79.077 -12.287 5.863 1.00 17.34 592 PHE A C 1
ATOM 3982 O O . PHE A 1 558 ? 79.465 -13.131 6.664 1.00 17.05 592 PHE A O 1
ATOM 3990 N N . GLU A 1 559 ? 78.715 -12.566 4.613 1.00 18.41 593 GLU A N 1
ATOM 3991 C CA . GLU A 1 559 ? 78.916 -13.874 4.006 1.00 19.22 593 GLU A CA 1
ATOM 3992 C C . GLU A 1 559 ? 79.761 -13.686 2.755 1.00 19.83 593 GLU A C 1
ATOM 3993 O O . GLU A 1 559 ? 79.395 -12.915 1.865 1.00 19.86 593 GLU A O 1
ATOM 3999 N N . ILE A 1 560 ? 80.885 -14.393 2.692 1.00 20.61 594 ILE A N 1
ATOM 4000 C CA . ILE A 1 560 ? 81.757 -14.352 1.524 1.00 21.24 594 ILE A CA 1
ATOM 4001 C C . ILE A 1 560 ? 81.085 -15.117 0.384 1.00 21.83 594 ILE A C 1
ATOM 4002 O O . ILE A 1 560 ? 81.346 -16.298 0.165 1.00 21.96 594 ILE A O 1
ATOM 4007 N N . ARG A 1 561 ? 80.189 -14.422 -0.312 1.00 22.62 595 ARG A N 1
ATOM 4008 C CA . ARG A 1 561 ? 79.553 -14.915 -1.527 1.00 23.03 595 ARG A CA 1
ATOM 4009 C C . ARG A 1 561 ? 80.322 -14.277 -2.689 1.00 23.39 595 ARG A C 1
ATOM 4010 O O . ARG A 1 561 ? 79.806 -13.405 -3.396 1.00 23.56 595 ARG A O 1
ATOM 4014 N N . ASP A 1 562 ? 81.573 -14.709 -2.852 1.00 23.74 596 ASP A N 1
ATOM 4015 C CA . ASP A 1 562 ? 82.483 -14.156 -3.861 1.00 23.92 596 ASP A CA 1
ATOM 4016 C C . ASP A 1 562 ? 82.502 -15.026 -5.113 1.00 24.04 596 ASP A C 1
ATOM 4017 O O . ASP A 1 562 ? 81.660 -14.864 -5.999 1.00 24.26 596 ASP A O 1
#